Protein AF-0000000079721769 (afdb_homodimer)

Organism: NCBI:txid616991

pLDDT: mean 87.98, std 16.88, range [26.23, 98.5]

Nearest PDB structures (foldseek):
  7cay-assembly1_A  TM=8.103E-01  e=9.343E-13  Xanthomonas campestris pv. campestris
  8rqc-assembly1_D  TM=8.157E-01  e=2.640E-11  Homo sapiens
  8rq8-assembly1_A  TM=8.097E-01  e=1.173E-10  Homo sapiens
  8u15-assembly1_A  TM=7.484E-01  e=5.342E-09  Homo sapiens
  5hxb-assembly2_C  TM=7.434E-01  e=2.520E-08  Homo sapiens

Foldseek 3Di:
DKAFEDEDQAAADAFDKDKDKFDDPQVLQVVVVCVVPVDWHWYFHCDPNDGFKTWIKGWDDFPDADPNRMTITMIGTHFIWTFPDKAQADVPGNTIMTDIGTAAAAAPDDLVLLVLLLVLQVLQCVLVVHDPPPDDSVPDDVSVCVVPQDDDSVLSVVLSPDRYPNVSSVSSSVVSVVSSVVSVVVVVVVVVVVVVVVCVVVDPPVCPPPPD/DKAFEDEDQAAADAFDKDKDKFDDPQVLQVVVVCVVPVDWHWYFHCDPNDGFKTWIKGWDDFPDADPNRMTITMIGTHFIWTFDDKAQADVPGNTIMTDIDTAAAAAPDDLVLLVLLLVLQVLQCVLVVHDPPPDDSVPDDVSVCVVPQDDDSVLSVVLSPDRYPNVSSVSSSVVSVVSSVVSVVVVVVVVVVVVVVVCVVPDVPVCPPPPD

InterPro domains:
  IPR003111 Lon protease, N-terminal domain [PF02190] (3-145)
  IPR003111 Lon protease, N-terminal domain [SM00464] (2-178)
  IPR015947 PUA-like superfamily [SSF88697] (3-176)
  IPR046336 Lon protease, N-terminal domain superfamily [G3DSA:2.30.130.40] (2-105)

Solvent-accessible surface area (backbone atoms only — not comparable to full-atom values): 23314 Å² total; per-residue (Å²): 95,81,33,44,41,52,74,36,83,50,79,68,48,57,74,33,78,42,76,47,77,41,72,51,69,36,54,43,50,51,51,53,48,29,67,74,50,85,44,61,34,28,31,28,24,47,52,96,87,39,72,48,42,29,22,30,31,36,78,72,44,77,74,44,74,46,96,87,64,29,34,35,35,36,29,34,27,63,43,42,32,36,55,76,42,79,38,78,57,30,89,97,49,71,31,24,26,26,33,45,45,74,57,70,75,43,86,70,55,52,70,67,59,52,49,51,41,50,52,45,50,53,51,42,33,56,77,67,72,45,86,74,80,84,82,42,81,90,70,59,49,66,76,80,38,53,74,52,69,35,58,47,70,68,55,48,49,55,48,66,72,49,42,36,43,41,60,43,49,52,52,48,39,53,51,40,54,52,53,44,51,51,51,52,28,40,53,52,12,49,52,48,46,52,51,43,59,53,31,74,70,41,58,91,68,76,59,77,77,64,78,123,93,80,31,42,42,53,74,36,83,50,79,66,48,59,72,35,78,43,76,47,74,41,74,52,68,36,53,44,51,49,51,51,47,28,66,74,50,83,45,60,33,30,31,29,25,48,53,96,89,39,73,46,42,28,22,30,31,37,78,71,44,76,73,44,74,47,96,87,63,29,33,34,35,37,28,34,26,63,42,41,32,36,56,76,42,78,37,79,56,30,90,97,50,69,30,23,26,26,34,45,45,74,57,69,74,43,87,69,56,51,71,66,59,52,50,50,41,50,51,45,50,54,51,42,33,56,75,68,72,45,86,72,82,82,80,41,81,89,70,59,49,68,76,79,40,54,75,51,68,34,58,48,71,68,54,48,48,56,48,66,72,50,40,37,42,41,59,44,49,51,53,49,39,53,50,44,55,52,52,45,51,51,51,52,29,39,52,52,11,48,52,49,46,50,50,42,60,54,29,74,68,41,57,91,70,77,60,77,76,64,78,124

Secondary structure (DSSP, 8-state):
-EEEE--BS----TT-EEEEEE-SHHHHHHHHHHHHTT--EEEEEEETTEEEEEEEEEEEEEEEE-TTS-EEEEEEEEEEEEEEEEESS-TTSSSEEEEEEEPP-B----HHHHHHHHHHHHHHHHHTT----S--STT--HHHHGGGTT--HHHHHHHHT--BHHHHHHHHHHHHHHHHHHHHHHHHHHHHHHHHHHHHS--TT--TT---/-EEEE--BS----TT-EEEEEE-SHHHHHHHHHHHHTT--EEEEEEETTEEEEEEEEEEEEEEEE-TTS-EEEEEEEEEEEEEEEEESS-TTSSSEEEEEEEPP-B----HHHHHHHHHHHHHHHHHTT---TT--STT--HHHHGGGTT--HHHHHHHHT--BHHHHHHHHHHHHHHHHHHHHHHHHHHHHHHHHHHHTT--TT--TT---

Radius of gyration: 29.07 Å; Cα contacts (8 Å, |Δi|>4): 760; chains: 2; bounding box: 50×91×61 Å

Structure (mmCIF, N/CA/C/O backbone):
data_AF-0000000079721769-model_v1
#
loop_
_entity.id
_entity.type
_entity.pdbx_description
1 polymer 'Uncharacterized protein'
#
loop_
_atom_site.group_PDB
_atom_site.id
_atom_site.type_symbol
_atom_site.label_atom_id
_atom_site.label_alt_id
_atom_site.label_comp_id
_atom_site.label_asym_id
_atom_site.label_entity_id
_atom_site.label_seq_id
_atom_site.pdbx_PDB_ins_code
_atom_site.Cartn_x
_atom_site.Cartn_y
_atom_site.Cartn_z
_atom_site.occupancy
_atom_site.B_iso_or_equiv
_atom_site.auth_seq_id
_atom_site.auth_comp_id
_atom_site.auth_asym_id
_atom_site.auth_atom_id
_atom_site.pdbx_PDB_model_num
ATOM 1 N N . MET A 1 1 ? -8.734 39.969 3.656 1 80 1 MET A N 1
ATOM 2 C CA . MET A 1 1 ? -8.406 40.188 5.066 1 80 1 MET A CA 1
ATOM 3 C C . MET A 1 1 ? -6.965 39.781 5.355 1 80 1 MET A C 1
ATOM 5 O O . MET A 1 1 ? -6.469 38.781 4.812 1 80 1 MET A O 1
ATOM 9 N N . LEU A 1 2 ? -6.273 40.594 6.078 1 91.56 2 LEU A N 1
ATOM 10 C CA . LEU A 1 2 ? -4.887 40.312 6.426 1 91.56 2 LEU A CA 1
ATOM 11 C C . LEU A 1 2 ? -4.812 39.406 7.637 1 91.56 2 LEU A C 1
ATOM 13 O O . LEU A 1 2 ? -5.395 39.688 8.688 1 91.56 2 LEU A O 1
ATOM 17 N N . LEU A 1 3 ? -4.18 38.281 7.492 1 96.12 3 LEU A N 1
ATOM 18 C CA . LEU A 1 3 ? -4.117 37.25 8.516 1 96.12 3 LEU A CA 1
ATOM 19 C C . LEU A 1 3 ? -2.674 36.96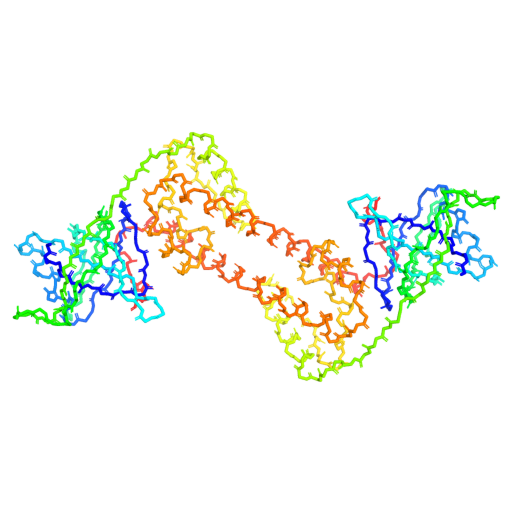9 8.938 1 96.12 3 LEU A C 1
ATOM 21 O O . LEU A 1 3 ? -1.81 36.75 8.086 1 96.12 3 LEU A O 1
ATOM 25 N N . PRO A 1 4 ? -2.369 37.094 10.227 1 97.56 4 PRO A N 1
ATOM 26 C CA . PRO A 1 4 ? -1.051 36.625 10.656 1 97.56 4 PRO A CA 1
ATOM 27 C C . PRO A 1 4 ? -0.78 35.188 10.242 1 97.56 4 PRO A C 1
ATOM 29 O O . PRO A 1 4 ? -1.699 34.344 10.227 1 97.56 4 PRO A O 1
ATOM 32 N N . MET A 1 5 ? 0.509 34.938 9.914 1 96.88 5 MET A N 1
ATOM 33 C CA . MET A 1 5 ? 0.818 33.625 9.352 1 96.88 5 MET A CA 1
ATOM 34 C C . MET A 1 5 ? 1.842 32.875 10.211 1 96.88 5 MET A C 1
ATOM 36 O O . MET A 1 5 ? 2.809 33.469 10.68 1 96.88 5 MET A O 1
ATOM 40 N N . PHE A 1 6 ? 1.581 31.594 10.398 1 96.94 6 PHE A N 1
ATOM 41 C CA . PHE A 1 6 ? 2.439 30.641 11.086 1 96.94 6 PHE A CA 1
ATOM 42 C C . PHE A 1 6 ? 2.637 29.375 10.25 1 96.94 6 PHE A C 1
ATOM 44 O O . PHE A 1 6 ? 2.068 28.328 10.562 1 96.94 6 PHE A O 1
ATOM 51 N N . PRO A 1 7 ? 3.494 29.484 9.195 1 95.19 7 PRO A N 1
ATOM 52 C CA . PRO A 1 7 ? 3.664 28.328 8.305 1 95.19 7 PRO A CA 1
ATOM 53 C C . PRO A 1 7 ? 4.246 27.109 9.016 1 95.19 7 PRO A C 1
ATOM 55 O O . PRO A 1 7 ? 5.156 27.25 9.836 1 95.19 7 PRO A O 1
ATOM 58 N N . LEU A 1 8 ? 3.666 25.969 8.773 1 94.38 8 LEU A N 1
ATOM 59 C CA . LEU A 1 8 ? 4.125 24.688 9.305 1 94.38 8 LEU A CA 1
ATOM 60 C C . LEU A 1 8 ? 4.086 23.609 8.227 1 94.38 8 LEU A C 1
ATOM 62 O O . LEU A 1 8 ? 3.264 23.672 7.309 1 94.38 8 LEU A O 1
ATOM 66 N N . PRO A 1 9 ? 4.98 22.625 8.336 1 93.25 9 PRO A N 1
ATOM 67 C CA . PRO A 1 9 ? 4.867 21.469 7.441 1 93.25 9 PRO A CA 1
ATOM 68 C C . PRO A 1 9 ? 3.773 20.5 7.871 1 93.25 9 PRO A C 1
ATOM 70 O O . PRO A 1 9 ? 4.039 19.312 8.047 1 93.25 9 PRO A O 1
ATOM 73 N N . SER A 1 10 ? 2.57 20.969 8.047 1 93.62 10 SER A N 1
ATOM 74 C CA . SER A 1 10 ? 1.389 20.234 8.492 1 93.62 10 SER A CA 1
ATOM 75 C C . SER A 1 10 ? 0.128 20.75 7.809 1 93.62 10 SER A C 1
ATOM 77 O O . SER A 1 10 ? 0.093 21.891 7.332 1 93.62 10 SER A O 1
ATOM 79 N N . VAL A 1 11 ? -0.77 19.859 7.727 1 95.38 11 VAL A N 1
ATOM 80 C CA . VAL A 1 11 ? -2.08 20.234 7.203 1 95.38 11 VAL A CA 1
ATOM 81 C C . VAL A 1 11 ? -3.137 20.062 8.297 1 95.38 11 VAL A C 1
ATOM 83 O O . VAL A 1 11 ? -3.209 19.016 8.945 1 95.38 11 VAL A O 1
ATOM 86 N N . PHE A 1 12 ? -3.84 21.109 8.531 1 95.06 12 PHE A N 1
ATOM 87 C CA . PHE A 1 12 ? -4.938 21.062 9.492 1 95.06 12 PHE A CA 1
ATOM 88 C C . PHE A 1 12 ? -6.277 21.266 8.797 1 95.06 12 PHE A C 1
ATOM 90 O O . PHE A 1 12 ? -6.34 21.844 7.715 1 95.06 12 PHE A O 1
ATOM 97 N N . PHE A 1 13 ? -7.266 20.766 9.461 1 93.94 13 PHE A N 1
ATOM 98 C CA . PHE A 1 13 ? -8.594 20.844 8.859 1 93.94 13 PHE A CA 1
ATOM 99 C C . PHE A 1 13 ? -9.562 21.594 9.766 1 93.94 13 PHE A C 1
ATOM 101 O O . PHE A 1 13 ? -9.383 21.609 10.992 1 93.94 13 PHE A O 1
ATOM 108 N N . PRO A 1 14 ? -10.586 22.219 9.133 1 93.69 14 PRO A N 1
ATOM 109 C CA . PRO A 1 14 ? -11.617 22.875 9.945 1 93.69 14 PRO A CA 1
ATOM 110 C C . PRO A 1 14 ? -12.258 21.922 10.953 1 93.69 14 PRO A C 1
ATOM 112 O O . PRO A 1 14 ? -12.586 20.781 10.609 1 93.69 14 PRO A O 1
ATOM 115 N N . GLY A 1 15 ? -12.367 22.375 12.156 1 90.25 15 GLY A N 1
ATOM 116 C CA . GLY A 1 15 ? -12.984 21.578 13.211 1 90.25 15 GLY A CA 1
ATOM 117 C C . GLY A 1 15 ? -11.984 20.766 14.016 1 90.25 15 GLY A C 1
ATOM 118 O O . GLY A 1 15 ? -12.297 20.297 15.109 1 90.25 15 GLY A O 1
ATOM 119 N N . GLU A 1 16 ? -10.852 20.719 13.547 1 89.75 16 GLU A N 1
ATOM 120 C CA . GLU A 1 16 ? -9.828 19.938 14.219 1 89.75 16 GLU A CA 1
ATOM 121 C C . GLU A 1 16 ? -9.258 20.672 15.43 1 89.75 16 GLU A C 1
ATOM 123 O O . GLU A 1 16 ? -9.008 21.875 15.359 1 89.75 16 GLU A O 1
ATOM 128 N N . ILE A 1 17 ? -9.062 19.922 16.5 1 90.25 17 ILE A N 1
ATOM 129 C CA . ILE A 1 17 ? -8.344 20.453 17.656 1 90.25 17 ILE A CA 1
ATOM 130 C C . ILE A 1 17 ? -6.844 20.219 17.484 1 90.25 17 ILE A C 1
ATOM 132 O O . ILE A 1 17 ? -6.414 19.078 17.234 1 90.25 17 ILE A O 1
ATOM 136 N N . VAL A 1 18 ? -6.105 21.281 17.609 1 91.75 18 VAL A N 1
ATOM 137 C CA . VAL A 1 18 ? -4.68 21.234 17.297 1 91.75 18 VAL A CA 1
ATOM 138 C C . VAL A 1 18 ? -3.867 21.688 18.516 1 91.75 18 VAL A C 1
ATOM 140 O O . VAL A 1 18 ? -4.109 22.75 19.062 1 91.75 18 VAL A O 1
ATOM 143 N N . ALA A 1 19 ? -2.975 20.875 18.891 1 91.56 19 ALA A N 1
ATOM 144 C CA . ALA A 1 19 ? -2.021 21.234 19.938 1 91.56 19 ALA A CA 1
ATOM 145 C C . ALA A 1 19 ? -0.662 21.594 19.344 1 91.56 19 ALA A C 1
ATOM 147 O O . ALA A 1 19 ? -0.154 20.891 18.469 1 91.56 19 ALA A O 1
ATOM 148 N N . LEU A 1 20 ? -0.151 22.656 19.812 1 94.62 20 LEU A N 1
ATOM 149 C CA . LEU A 1 20 ? 1.135 23.109 19.297 1 94.62 20 LEU A CA 1
ATOM 150 C C . LEU A 1 20 ? 2.07 23.516 20.422 1 94.62 2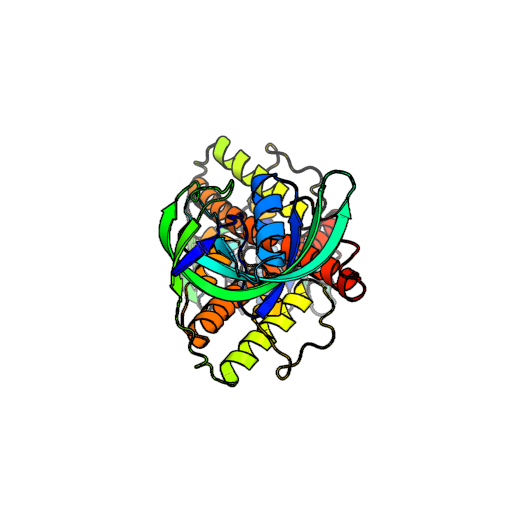0 LEU A C 1
ATOM 152 O O . LEU A 1 20 ? 1.619 23.984 21.469 1 94.62 20 LEU A O 1
ATOM 156 N N . HIS A 1 21 ? 3.326 23.312 20.188 1 94.56 21 HIS A N 1
ATOM 157 C CA . HIS A 1 21 ? 4.387 23.844 21.031 1 94.56 21 HIS A CA 1
ATOM 158 C C . HIS A 1 21 ? 5.086 25.031 20.375 1 94.56 21 HIS A C 1
ATOM 160 O O . HIS A 1 21 ? 5.664 24.891 19.297 1 94.56 21 HIS A O 1
ATOM 166 N N . ILE A 1 22 ? 5.035 26.094 21.078 1 96.75 22 ILE A N 1
ATOM 167 C CA . ILE A 1 22 ? 5.551 27.328 20.531 1 96.75 22 ILE A CA 1
ATOM 168 C C . ILE A 1 22 ? 6.914 27.641 21.156 1 96.75 22 ILE A C 1
ATOM 170 O O . ILE A 1 22 ? 7.023 27.797 22.359 1 96.75 22 ILE A O 1
ATOM 174 N N . PHE A 1 23 ? 7.902 27.828 20.25 1 95.81 23 PHE A N 1
ATOM 175 C CA . PHE A 1 23 ? 9.211 28.078 20.844 1 95.81 23 PHE A CA 1
ATOM 176 C C . PHE A 1 23 ? 9.93 29.203 20.125 1 95.81 23 PHE A C 1
ATOM 178 O O . PHE A 1 23 ? 10.812 29.859 20.703 1 95.81 23 PHE A O 1
ATOM 185 N N . GLU A 1 24 ? 9.617 29.484 18.938 1 96.31 24 GLU A N 1
ATOM 186 C CA . GLU A 1 24 ? 10.273 30.547 18.203 1 96.31 24 GLU A CA 1
ATOM 187 C C . GLU A 1 24 ? 9.773 31.922 18.672 1 96.31 24 GLU A C 1
ATOM 189 O O . GLU A 1 24 ? 8.578 32.094 18.906 1 96.31 24 GLU A O 1
ATOM 194 N N . GLU A 1 25 ? 10.586 32.906 18.641 1 96.44 25 GLU A N 1
ATOM 195 C CA . GLU A 1 25 ? 10.25 34.25 19.125 1 96.44 25 GLU A CA 1
ATOM 196 C C . GLU A 1 25 ? 9.109 34.844 18.312 1 96.44 25 GLU A C 1
ATOM 198 O O . GLU A 1 25 ? 8.211 35.5 18.875 1 96.44 25 GLU A O 1
ATOM 203 N N . ARG A 1 26 ? 9.172 34.719 17.031 1 97.06 26 ARG A N 1
ATOM 204 C CA . ARG A 1 26 ? 8.148 35.312 16.188 1 97.06 26 ARG A CA 1
ATOM 205 C C . ARG A 1 26 ? 6.77 34.719 16.5 1 97.06 26 ARG A C 1
ATOM 207 O O . ARG A 1 26 ? 5.766 35.438 16.469 1 97.06 26 ARG A O 1
ATOM 214 N N . TYR A 1 27 ? 6.727 33.531 16.875 1 97.5 27 TYR A N 1
ATOM 215 C CA . TYR A 1 27 ? 5.426 32.906 17.109 1 97.5 27 TYR A CA 1
ATOM 216 C C . TYR A 1 27 ? 5.004 33.094 18.562 1 97.5 27 TYR A C 1
ATOM 218 O O . TYR A 1 27 ? 3.811 33.094 18.875 1 97.5 27 TYR A O 1
ATOM 226 N N . LYS A 1 28 ? 5.961 33.219 19.438 1 97.19 28 LYS A N 1
ATOM 227 C CA . LYS A 1 28 ? 5.602 33.656 20.781 1 97.19 28 LYS A CA 1
ATOM 228 C C . LYS A 1 28 ? 4.855 35 20.734 1 97.19 28 LYS A C 1
ATOM 230 O O . LYS A 1 28 ? 3.824 35.156 21.391 1 97.19 28 LYS A O 1
ATOM 235 N N . GLN A 1 29 ? 5.414 35.875 19.969 1 97.31 29 GLN A N 1
ATOM 236 C CA . GLN A 1 29 ? 4.754 37.156 19.812 1 97.31 29 GLN A CA 1
ATOM 237 C C . GLN A 1 29 ? 3.359 37 19.219 1 97.31 29 GLN A C 1
ATOM 239 O O . GLN A 1 29 ? 2.404 37.625 19.672 1 97.31 29 GLN A O 1
ATOM 244 N N . LEU A 1 30 ? 3.252 36.188 18.234 1 97.62 30 LEU A N 1
ATOM 245 C CA . LEU A 1 30 ? 1.97 35.969 17.578 1 97.62 30 LEU A CA 1
ATOM 246 C C . LEU A 1 30 ? 0.92 35.469 18.578 1 97.62 30 LEU A C 1
ATOM 248 O O . LEU A 1 30 ? -0.199 36 18.594 1 97.62 30 LEU A O 1
ATOM 252 N N . ILE A 1 31 ? 1.335 34.562 19.406 1 97.44 31 ILE A N 1
ATOM 253 C CA . ILE A 1 31 ? 0.388 33.969 20.359 1 97.44 31 ILE A CA 1
ATOM 254 C C . ILE A 1 31 ? 0.017 35 21.422 1 97.44 31 ILE A C 1
ATOM 256 O O . ILE A 1 31 ? -1.146 35.094 21.812 1 97.44 31 ILE A O 1
ATOM 260 N N . ARG A 1 32 ? 0.935 35.75 21.875 1 95.75 32 ARG A N 1
ATOM 261 C CA . ARG A 1 32 ? 0.639 36.812 22.828 1 95.75 32 ARG A CA 1
ATOM 262 C C . ARG A 1 32 ? -0.345 37.812 22.234 1 95.75 32 ARG A C 1
ATOM 264 O O . ARG A 1 32 ? -1.297 38.219 22.906 1 95.75 32 ARG A O 1
ATOM 271 N N . ASP A 1 33 ? -0.069 38.188 21 1 96.31 33 ASP A N 1
ATOM 272 C CA . ASP A 1 33 ? -0.957 39.125 20.328 1 96.31 33 ASP A CA 1
ATOM 273 C C . ASP A 1 33 ? -2.369 38.562 20.203 1 96.31 33 ASP A C 1
ATOM 275 O O . ASP A 1 33 ? -3.352 39.281 20.406 1 96.31 33 ASP A O 1
ATOM 279 N N . ALA A 1 34 ? -2.441 37.281 19.859 1 96.5 34 ALA A N 1
ATOM 280 C CA . ALA A 1 34 ? -3.734 36.625 19.672 1 96.5 34 ALA A CA 1
ATOM 281 C C . ALA A 1 34 ? -4.504 36.562 20.984 1 96.5 34 ALA A C 1
ATOM 283 O O . ALA A 1 34 ? -5.738 36.562 21 1 96.5 34 ALA A O 1
ATOM 284 N N . ARG A 1 35 ? -3.77 36.438 22.031 1 93.81 35 ARG A N 1
ATOM 285 C CA . ARG A 1 35 ? -4.387 36.375 23.359 1 93.81 35 ARG A CA 1
ATOM 286 C C . ARG A 1 35 ? -4.898 37.75 23.766 1 93.81 35 ARG A C 1
ATOM 288 O O . ARG A 1 35 ? -5.98 37.875 24.344 1 93.81 35 ARG A O 1
ATOM 295 N N . GLU A 1 36 ? -4.156 38.812 23.5 1 93.12 36 GLU A N 1
ATOM 296 C CA . GLU A 1 36 ? -4.469 40.156 23.922 1 93.12 36 GLU A CA 1
ATOM 297 C C . GLU A 1 36 ? -5.617 40.75 23.109 1 93.12 36 GLU A C 1
ATOM 299 O O . GLU A 1 36 ? -6.516 41.375 23.656 1 93.12 36 GLU A O 1
ATOM 304 N N . ALA A 1 37 ? -5.512 40.625 21.844 1 88.81 37 ALA A N 1
ATOM 305 C CA . ALA A 1 37 ? -6.57 41.031 20.938 1 88.81 37 ALA A CA 1
ATOM 306 C C . ALA A 1 37 ? -7.109 39.844 20.141 1 88.81 37 ALA A C 1
ATOM 308 O O . ALA A 1 37 ? -6.512 39.469 19.141 1 88.81 37 ALA A O 1
ATOM 309 N N . PRO A 1 38 ? -8.156 39.344 20.594 1 84.62 38 PRO A N 1
ATOM 310 C CA . PRO A 1 38 ? -8.617 38.094 19.984 1 84.62 38 PRO A CA 1
ATOM 311 C C . PRO A 1 38 ? -8.594 38.125 18.453 1 84.62 38 PRO A C 1
ATOM 313 O O . PRO A 1 38 ? -9.352 38.875 17.844 1 84.62 38 PRO A O 1
ATOM 316 N N . MET A 1 39 ? -7.559 37.562 17.953 1 91.56 39 MET A N 1
ATOM 317 C CA . MET A 1 39 ? -7.402 37.406 16.5 1 91.56 39 MET A CA 1
ATOM 318 C C . MET A 1 39 ? -6.996 35.969 16.156 1 91.56 39 MET A C 1
ATOM 320 O O . MET A 1 39 ? -6.316 35.312 16.938 1 91.56 39 MET A O 1
ATOM 324 N N . ASN A 1 40 ? -7.512 35.594 15 1 97.5 40 ASN A N 1
ATOM 325 C CA . ASN A 1 40 ? -7.094 34.281 14.461 1 97.5 40 ASN A CA 1
ATOM 326 C C . ASN A 1 40 ? -5.789 34.406 13.68 1 97.5 40 ASN A C 1
ATOM 328 O O . ASN A 1 40 ? -5.305 35.5 13.43 1 97.5 40 ASN A O 1
ATOM 332 N N . PHE A 1 41 ? -5.215 33.281 13.469 1 98.12 41 PHE A N 1
ATOM 333 C CA . PHE A 1 41 ? -4.027 33.25 12.617 1 98.12 41 PHE A CA 1
ATOM 334 C C . PHE A 1 41 ? -4.09 32.062 11.664 1 98.12 41 PHE A C 1
ATOM 336 O O . PHE A 1 41 ? -4.895 31.141 11.844 1 98.12 41 PHE A O 1
ATOM 343 N N . GLY A 1 42 ? -3.33 32.219 10.586 1 97.88 42 GLY A N 1
ATOM 344 C CA . GLY A 1 42 ? -3.309 31.172 9.586 1 97.88 42 GLY A CA 1
ATOM 345 C C . GLY A 1 42 ? -2.094 30.266 9.695 1 97.88 42 GLY A C 1
ATOM 346 O O . GLY A 1 42 ? -0.993 30.734 9.992 1 97.88 42 GLY A O 1
ATOM 347 N N . VAL A 1 43 ? -2.33 29.016 9.43 1 97.31 43 VAL A N 1
ATOM 348 C CA . VAL A 1 43 ? -1.233 28.078 9.266 1 97.31 43 VAL A CA 1
ATOM 349 C C . VAL A 1 43 ? -1.239 27.516 7.848 1 97.31 43 VAL A C 1
ATOM 351 O O . VAL A 1 43 ? -1.888 26.5 7.578 1 97.31 43 VAL A O 1
ATOM 354 N N . PRO A 1 44 ? -0.522 28.219 6.969 1 96.56 44 PRO A N 1
ATOM 355 C CA . PRO A 1 44 ? -0.363 27.625 5.641 1 96.56 44 PRO A CA 1
ATOM 356 C C . PRO A 1 44 ? 0.5 26.375 5.656 1 96.56 44 PRO A C 1
ATOM 358 O O . PRO A 1 44 ? 1.48 26.297 6.402 1 96.56 44 PRO A O 1
ATOM 361 N N . ALA A 1 45 ? 0.047 25.406 4.879 1 94 45 ALA A N 1
ATOM 362 C CA . ALA A 1 45 ? 0.859 24.188 4.727 1 94 45 ALA A CA 1
ATOM 363 C C . ALA A 1 45 ? 2.105 24.469 3.893 1 94 45 ALA A C 1
ATOM 365 O O . ALA A 1 45 ? 2.014 25.031 2.793 1 94 45 ALA A O 1
ATOM 366 N N . TYR A 1 46 ? 3.201 24.172 4.535 1 90.44 46 TYR A N 1
ATOM 367 C CA . TYR A 1 46 ? 4.449 24.25 3.785 1 90.44 46 TYR A CA 1
ATOM 368 C C . TYR A 1 46 ? 4.801 22.906 3.156 1 90.44 46 TYR A C 1
ATOM 370 O O . TYR A 1 46 ? 5.32 22.016 3.832 1 90.44 46 TYR A O 1
ATOM 378 N N . ILE A 1 47 ? 4.5 22.766 1.87 1 87.19 47 ILE A N 1
ATOM 379 C CA . ILE A 1 47 ? 4.738 21.516 1.158 1 87.19 47 ILE A CA 1
ATOM 380 C C . ILE A 1 47 ? 5.504 21.797 -0.132 1 87.19 47 ILE A C 1
ATOM 382 O O . ILE A 1 47 ? 5.07 22.594 -0.958 1 87.19 47 ILE A O 1
ATOM 386 N N . ASP A 1 48 ? 6.605 21.078 -0.264 1 82.62 48 ASP A N 1
ATOM 387 C CA . ASP A 1 48 ? 7.461 21.203 -1.439 1 82.62 48 ASP A CA 1
ATOM 388 C C . ASP A 1 48 ? 7.754 22.656 -1.751 1 82.62 48 ASP A C 1
ATOM 390 O O . ASP A 1 48 ? 7.66 23.094 -2.904 1 82.62 48 ASP A O 1
ATOM 394 N N . GLY A 1 49 ? 7.914 23.469 -0.808 1 80.75 49 GLY A N 1
ATOM 395 C CA . GLY A 1 49 ? 8.312 24.859 -0.972 1 80.75 49 GLY A CA 1
ATOM 396 C C . GLY A 1 49 ? 7.156 25.781 -1.283 1 80.75 49 GLY A C 1
ATOM 397 O O . GLY A 1 49 ? 7.352 26.984 -1.524 1 80.75 49 GLY A O 1
ATOM 398 N N . GLU A 1 50 ? 6.027 25.25 -1.329 1 82.62 50 GLU A N 1
ATOM 399 C CA . GLU A 1 50 ? 4.848 26.047 -1.645 1 82.62 50 GLU A CA 1
ATOM 400 C C . GLU A 1 50 ? 4.043 26.359 -0.388 1 82.62 50 GLU A C 1
ATOM 402 O O . GLU A 1 50 ? 3.895 25.516 0.492 1 82.62 50 GLU A O 1
ATOM 407 N N . ILE A 1 51 ? 3.682 27.672 -0.314 1 88.69 51 ILE A N 1
ATOM 408 C CA . ILE A 1 51 ? 2.795 28.172 0.736 1 88.69 51 ILE A CA 1
ATOM 409 C C . ILE A 1 51 ? 1.577 28.844 0.111 1 88.69 51 ILE A C 1
ATOM 411 O O . ILE A 1 51 ? 1.623 30.031 -0.23 1 88.69 51 ILE A O 1
ATOM 415 N N . ALA A 1 52 ? 0.545 28.062 -0.148 1 93.81 52 ALA A N 1
ATOM 416 C CA . ALA A 1 52 ? -0.576 28.641 -0.879 1 93.81 52 ALA A CA 1
ATOM 417 C C . ALA A 1 52 ? -1.889 28.438 -0.131 1 93.81 52 ALA A C 1
ATOM 419 O O . ALA A 1 52 ? -2.756 29.312 -0.126 1 93.81 52 ALA A O 1
ATOM 420 N N . TYR A 1 53 ? -2.043 27.281 0.475 1 97.31 53 TYR A N 1
ATOM 421 C CA . TYR A 1 53 ? -3.277 26.984 1.19 1 97.31 53 TYR A CA 1
ATOM 422 C C . TYR A 1 53 ? -2.992 26.625 2.645 1 97.31 53 TYR A C 1
ATOM 424 O O . TYR A 1 53 ? -1.909 26.141 2.971 1 97.31 53 TYR A O 1
ATOM 432 N N . GLY A 1 54 ? -3.949 26.922 3.455 1 97.44 54 GLY A N 1
ATOM 433 C CA . GLY A 1 54 ? -3.832 26.594 4.867 1 97.44 54 GLY A CA 1
ATOM 434 C C . GLY A 1 54 ? -5.148 26.672 5.613 1 97.44 54 GLY A C 1
ATOM 435 O O . GLY A 1 54 ? -6.219 26.688 4.996 1 97.44 54 GLY A O 1
ATOM 436 N N . THR A 1 55 ? -5.035 26.578 6.891 1 97.75 55 THR A N 1
ATOM 437 C CA . THR A 1 55 ? -6.211 26.641 7.75 1 97.75 55 THR A CA 1
ATOM 438 C C . THR A 1 55 ? -6.074 27.734 8.789 1 97.75 55 THR A C 1
ATOM 440 O O . THR A 1 55 ? -5.004 27.922 9.383 1 97.75 55 THR A O 1
ATOM 443 N N . GLU A 1 56 ? -7.141 28.484 8.898 1 98.12 56 GLU A N 1
ATOM 444 C CA . GLU A 1 56 ? -7.234 29.469 9.969 1 98.12 56 GLU A CA 1
ATOM 445 C C . GLU A 1 56 ? -7.422 28.781 11.328 1 98.12 56 GLU A C 1
ATOM 447 O O . GLU A 1 56 ? -8.305 27.938 11.484 1 98.12 56 GLU A O 1
ATOM 452 N N . LEU A 1 57 ? -6.57 29.219 12.273 1 97.81 57 LEU A N 1
ATOM 453 C CA . LEU A 1 57 ? -6.676 28.656 13.617 1 97.81 57 LEU A CA 1
ATOM 454 C C . LEU A 1 57 ? -7.125 29.703 14.617 1 97.81 57 LEU A C 1
ATOM 456 O O . LEU A 1 57 ? -6.711 30.859 14.531 1 97.81 57 LEU A O 1
ATOM 460 N N . GLU A 1 58 ? -7.965 29.281 15.461 1 97.69 58 GLU A N 1
ATOM 461 C CA . GLU A 1 58 ? -8.375 30.078 16.609 1 97.69 58 GLU A CA 1
ATOM 462 C C . GLU A 1 58 ? -7.711 29.562 17.891 1 97.69 58 GLU A C 1
ATOM 464 O O . GLU A 1 58 ? -7.812 28.391 18.219 1 97.69 58 GLU A O 1
ATOM 469 N N . LEU A 1 59 ? -7.043 30.5 18.562 1 97.38 59 LEU A N 1
ATOM 470 C CA . LEU A 1 59 ? -6.441 30.141 19.844 1 97.38 59 LEU A CA 1
ATOM 471 C C . LEU A 1 59 ? -7.516 29.891 20.906 1 97.38 59 LEU A C 1
ATOM 473 O O . LEU A 1 59 ? -8.32 30.781 21.188 1 97.38 59 LEU A O 1
ATOM 477 N N . LYS A 1 60 ? -7.488 28.719 21.469 1 95.56 60 LYS A N 1
ATOM 478 C CA . LYS A 1 60 ? -8.484 28.391 22.484 1 95.56 60 LYS A CA 1
ATOM 479 C C . LYS A 1 60 ? -7.91 28.562 23.891 1 95.56 60 LYS A C 1
ATOM 481 O O . LYS A 1 60 ? -8.586 29.094 24.766 1 95.56 60 LYS A O 1
ATOM 486 N N . GLU A 1 61 ? -6.695 28.062 23.984 1 94.38 61 GLU A N 1
ATOM 487 C CA . GLU A 1 61 ? -6.133 28.078 25.328 1 94.38 61 GLU A CA 1
ATOM 488 C C . GLU A 1 61 ? -4.613 27.953 25.297 1 94.38 61 GLU A C 1
ATOM 490 O O . GLU A 1 61 ? -4.059 27.266 24.438 1 94.38 61 GLU A O 1
ATOM 495 N N . ILE A 1 62 ? -3.984 28.672 26.234 1 95.12 62 ILE A N 1
ATOM 496 C CA . ILE A 1 62 ? -2.586 28.422 26.547 1 95.12 62 ILE A CA 1
ATOM 497 C C . ILE A 1 62 ? -2.492 27.5 27.75 1 95.12 62 ILE A C 1
ATOM 499 O O . ILE A 1 62 ? -2.791 27.891 28.875 1 95.12 62 ILE A O 1
ATOM 503 N N . ILE A 1 63 ? -2.029 26.359 27.531 1 94.5 63 ILE A N 1
ATOM 504 C CA . ILE A 1 63 ? -2.057 25.312 28.562 1 94.5 63 ILE A CA 1
ATOM 505 C C . ILE A 1 63 ? -0.916 25.531 29.547 1 94.5 63 ILE A C 1
ATOM 507 O O . ILE A 1 63 ? -1.08 25.312 30.75 1 94.5 63 ILE A O 1
ATOM 511 N N . LYS A 1 64 ? 0.209 25.828 29 1 94.5 64 LYS A N 1
ATOM 512 C CA . LYS A 1 64 ? 1.409 25.953 29.812 1 94.5 64 LYS A CA 1
ATOM 513 C C . LYS A 1 64 ? 2.363 27 29.234 1 94.5 64 LYS A C 1
ATOM 515 O O . LYS A 1 64 ? 2.568 27.047 28.016 1 94.5 64 LYS A O 1
ATOM 520 N N . THR A 1 65 ? 2.906 27.828 30.141 1 95.19 65 THR A N 1
ATOM 521 C CA . THR A 1 65 ? 3.994 28.734 29.797 1 95.19 65 THR A CA 1
ATOM 522 C C . THR A 1 65 ? 5.254 28.391 30.578 1 95.19 65 THR A C 1
ATOM 524 O O . THR A 1 65 ? 5.219 28.328 31.812 1 95.19 65 THR A O 1
ATOM 527 N N . TYR A 1 66 ? 6.262 28.203 29.859 1 95.94 66 TYR A N 1
ATOM 528 C CA . TYR A 1 66 ? 7.52 27.828 30.484 1 95.94 66 TYR A CA 1
ATOM 529 C C . TYR A 1 66 ? 8.328 29.078 30.875 1 95.94 66 TYR A C 1
ATOM 531 O O . TYR A 1 66 ? 8.07 30.172 30.359 1 95.94 66 TYR A O 1
ATOM 539 N N . ASP A 1 67 ? 9.344 28.859 31.688 1 95.94 67 ASP A N 1
ATOM 540 C CA . ASP A 1 67 ? 10.203 29.953 32.125 1 95.94 67 ASP A CA 1
ATOM 541 C C . ASP A 1 67 ? 10.938 30.578 30.938 1 95.94 67 ASP A C 1
ATOM 543 O O . ASP A 1 67 ? 11.219 31.781 30.938 1 95.94 67 ASP A O 1
ATOM 547 N N . THR A 1 68 ? 11.148 29.812 29.969 1 94.88 68 THR A N 1
ATOM 548 C CA . THR A 1 68 ? 11.867 30.25 28.781 1 94.88 68 THR A CA 1
ATOM 549 C C . THR A 1 68 ? 10.969 31.109 27.891 1 94.88 68 THR A C 1
ATOM 551 O O . THR A 1 68 ? 11.445 31.719 26.938 1 94.88 68 THR A O 1
ATOM 554 N N . GLY A 1 69 ? 9.672 31.141 28.203 1 95.31 69 GLY A N 1
ATOM 555 C CA . GLY A 1 69 ? 8.711 31.828 27.359 1 95.31 69 GLY A CA 1
ATOM 556 C C . GLY A 1 69 ? 8 30.906 26.375 1 95.31 69 GLY A C 1
ATOM 557 O O . GLY A 1 69 ? 7.047 31.328 25.719 1 95.31 69 GLY A O 1
ATOM 558 N N . GLU A 1 70 ? 8.445 29.719 26.266 1 96.5 70 GLU A N 1
ATOM 559 C CA . GLU A 1 70 ? 7.781 28.719 25.422 1 96.5 70 GLU A CA 1
ATOM 560 C C . GLU A 1 70 ? 6.375 28.422 25.922 1 96.5 70 GLU A C 1
ATOM 562 O O . GLU A 1 70 ? 6.09 28.578 27.125 1 96.5 70 GLU A O 1
ATOM 567 N N . MET A 1 71 ? 5.504 28.031 24.984 1 96.88 71 MET A N 1
ATOM 568 C CA . MET A 1 71 ? 4.109 27.812 25.359 1 96.88 71 MET A CA 1
ATOM 569 C C . MET A 1 71 ? 3.574 26.531 24.719 1 96.88 71 MET A C 1
ATOM 571 O O . MET A 1 71 ? 3.93 26.203 23.594 1 96.88 71 MET A O 1
ATOM 575 N N . ASP A 1 72 ? 2.762 25.844 25.438 1 95.19 72 ASP A N 1
ATOM 576 C CA . ASP A 1 72 ? 1.868 24.844 24.875 1 95.19 72 ASP A CA 1
ATOM 577 C C . ASP A 1 72 ? 0.46 25.391 24.688 1 95.19 72 ASP A C 1
ATOM 579 O O . ASP A 1 72 ? -0.15 25.891 25.641 1 95.19 72 ASP A O 1
ATOM 583 N N . ILE A 1 73 ? -0.016 25.266 23.422 1 95.94 73 ILE A N 1
ATOM 584 C CA . ILE A 1 73 ? -1.298 25.906 23.156 1 95.94 73 ILE A CA 1
ATOM 585 C C . ILE A 1 73 ? -2.244 24.906 22.484 1 95.94 73 ILE A C 1
ATOM 587 O O . ILE A 1 73 ? -1.803 23.906 21.938 1 95.94 73 ILE A O 1
ATOM 591 N N . VAL A 1 74 ? -3.502 25.156 22.578 1 95.44 74 VAL A N 1
ATOM 592 C CA . VAL A 1 74 ? -4.555 24.422 21.891 1 95.44 74 VAL A CA 1
ATOM 593 C C . VAL A 1 74 ? -5.336 25.375 20.984 1 95.44 74 VAL A C 1
ATOM 595 O O . VAL A 1 74 ? -5.719 26.469 21.406 1 95.44 74 VAL A O 1
ATOM 598 N N . CYS A 1 75 ? -5.5 24.953 19.797 1 95.94 75 CYS A N 1
ATOM 599 C CA . CYS A 1 75 ? -6.25 25.719 18.812 1 95.94 75 CYS A CA 1
ATOM 600 C C . CYS A 1 75 ? -7.348 24.875 18.172 1 95.94 75 CYS A C 1
ATOM 602 O O . CYS A 1 75 ? -7.379 23.656 18.344 1 95.94 75 CYS A O 1
ATOM 604 N N . ILE A 1 76 ? -8.242 25.547 17.531 1 95 76 ILE A N 1
ATOM 605 C CA . ILE A 1 76 ? -9.234 24.859 16.719 1 95 76 ILE A CA 1
ATOM 606 C C . ILE A 1 76 ? -9.195 25.406 15.289 1 95 76 ILE A C 1
ATOM 608 O O . ILE A 1 76 ? -9.07 26.625 15.086 1 95 76 ILE A O 1
ATOM 612 N N . GLY A 1 77 ? -9.203 24.516 14.367 1 95.62 77 GLY A N 1
ATOM 613 C CA . GLY A 1 77 ? -9.305 24.938 12.977 1 95.62 77 GLY A CA 1
ATOM 614 C C . GLY A 1 77 ? -10.664 25.5 12.617 1 95.62 77 GLY A C 1
ATOM 615 O O . GLY A 1 77 ? -11.695 24.969 13.047 1 95.62 77 GLY A O 1
ATOM 616 N N . ARG A 1 78 ? -10.656 26.547 11.797 1 95.81 78 ARG A N 1
ATOM 617 C CA . ARG A 1 78 ? -11.93 27.188 11.5 1 95.81 78 ARG A CA 1
ATOM 618 C C . ARG A 1 78 ? -12.234 27.156 10.008 1 95.81 78 ARG A C 1
ATOM 620 O O . ARG A 1 78 ? -13.242 26.594 9.586 1 95.81 78 ARG A O 1
ATOM 627 N N . ARG A 1 79 ? -11.375 27.844 9.172 1 96.31 79 ARG A N 1
ATOM 628 C CA . ARG A 1 79 ? -11.641 27.938 7.742 1 96.31 79 ARG A CA 1
ATOM 629 C C . ARG A 1 79 ? -10.383 27.672 6.93 1 96.31 79 ARG A C 1
ATOM 631 O O . ARG A 1 79 ? -9.273 28.016 7.344 1 96.31 79 ARG A O 1
ATOM 638 N N . THR A 1 80 ? -10.68 27.016 5.82 1 96.88 80 THR A N 1
ATOM 639 C CA . THR A 1 80 ? -9.602 26.859 4.855 1 96.88 80 THR A CA 1
ATOM 640 C C . THR A 1 80 ? -9.43 28.141 4.023 1 96.88 80 THR A C 1
ATOM 642 O O . THR A 1 80 ? -10.414 28.797 3.674 1 96.88 80 THR A O 1
ATOM 645 N N . PHE A 1 81 ? -8.156 28.453 3.734 1 97.81 81 PHE A N 1
ATOM 646 C CA . PHE A 1 81 ? -7.938 29.688 2.967 1 97.81 81 PHE A CA 1
ATOM 647 C C . PHE A 1 81 ? -6.895 29.453 1.878 1 97.81 81 PHE A C 1
ATOM 649 O O . PHE A 1 81 ? -6.133 28.484 1.929 1 97.81 81 PHE A O 1
ATOM 656 N N . LYS A 1 82 ? -6.949 30.312 0.905 1 97.5 82 LYS A N 1
ATOM 657 C CA . LYS A 1 82 ? -5.91 30.484 -0.105 1 97.5 82 LYS A CA 1
ATOM 658 C C . LYS A 1 82 ? -5.211 31.828 0.065 1 97.5 82 LYS A C 1
ATOM 660 O O . LYS A 1 82 ? -5.863 32.844 0.273 1 97.5 82 LYS A O 1
ATOM 665 N N . ILE A 1 83 ? -3.906 31.812 -0.008 1 96.94 83 ILE A N 1
ATOM 666 C CA . ILE A 1 83 ? -3.129 33.031 0.168 1 96.94 83 ILE A CA 1
ATOM 667 C C . ILE A 1 83 ? -3.064 33.781 -1.151 1 96.94 83 ILE A C 1
ATOM 669 O O . ILE A 1 83 ? -2.691 33.219 -2.184 1 96.94 83 ILE A O 1
ATOM 673 N N . ASN A 1 84 ? -3.357 35.062 -1.112 1 96.56 84 ASN A N 1
ATOM 674 C CA . ASN A 1 84 ? -3.258 35.938 -2.277 1 96.56 84 ASN A CA 1
ATOM 675 C C . ASN A 1 84 ? -1.938 36.688 -2.295 1 96.56 84 ASN A C 1
ATOM 677 O O . ASN A 1 84 ? -1.306 36.812 -3.344 1 96.56 84 ASN A O 1
ATOM 681 N N . THR A 1 85 ? -1.643 37.156 -1.158 1 94.81 85 THR A N 1
ATOM 682 C CA . THR A 1 85 ? -0.364 37.844 -0.97 1 94.81 85 THR A CA 1
ATOM 683 C C . THR A 1 85 ? 0.26 37.469 0.368 1 94.81 85 THR A C 1
ATOM 685 O O . THR A 1 85 ? -0.452 37.188 1.341 1 94.81 85 THR A O 1
ATOM 688 N N . PHE A 1 86 ? 1.533 37.406 0.308 1 92.94 86 PHE A N 1
ATOM 689 C CA . PHE A 1 86 ? 2.273 36.969 1.49 1 92.94 86 PHE A CA 1
ATOM 690 C C . PHE A 1 86 ? 3.387 37.969 1.814 1 92.94 86 PHE A C 1
ATOM 692 O O . PHE A 1 86 ? 4.176 38.312 0.94 1 92.94 86 PHE A O 1
ATOM 699 N N . GLN A 1 87 ? 3.402 38.406 3.035 1 92.94 87 GLN A N 1
ATOM 700 C CA . GLN A 1 87 ? 4.457 39.25 3.559 1 92.94 87 GLN A CA 1
ATOM 701 C C . GLN A 1 87 ? 5.297 38.531 4.602 1 92.94 87 GLN A C 1
ATOM 703 O O . GLN A 1 87 ? 4.777 38.094 5.625 1 92.94 87 GLN A O 1
ATOM 708 N N . LYS A 1 88 ? 6.543 38.469 4.41 1 92.31 88 LYS A N 1
ATOM 709 C CA . LYS A 1 88 ? 7.43 37.719 5.277 1 92.31 88 LYS A CA 1
ATOM 710 C C . LYS A 1 88 ? 7.434 38.281 6.699 1 92.31 88 LYS A C 1
ATOM 712 O O . LYS A 1 88 ? 7.59 37.531 7.664 1 92.31 88 LYS A O 1
ATOM 717 N N . VAL A 1 89 ? 7.312 39.562 6.719 1 92.69 89 VAL A N 1
ATOM 718 C CA . VAL A 1 89 ? 7.262 40.219 8.023 1 92.69 89 VAL A CA 1
ATOM 719 C C . VAL A 1 89 ? 6.172 41.281 8.016 1 92.69 89 VAL A C 1
ATOM 721 O O . VAL A 1 89 ? 6.152 42.156 7.141 1 92.69 89 VAL A O 1
ATOM 724 N N . MET A 1 90 ? 5.258 41.094 8.93 1 92.56 90 MET A N 1
ATOM 725 C CA . MET A 1 90 ? 4.211 42.094 9.094 1 92.56 90 MET A CA 1
ATOM 726 C C . MET A 1 90 ? 4.75 43.344 9.789 1 92.56 90 MET A C 1
ATOM 728 O O . MET A 1 90 ? 5.621 43.25 10.656 1 92.56 90 MET A O 1
ATOM 732 N N . ASP A 1 91 ? 4.184 44.469 9.469 1 92.25 91 ASP A N 1
ATOM 733 C CA . ASP A 1 91 ? 4.652 45.719 10.023 1 92.25 91 ASP A CA 1
ATOM 734 C C . ASP A 1 91 ? 4.562 45.719 11.555 1 92.25 91 ASP A C 1
ATOM 736 O O . ASP A 1 91 ? 3.488 45.5 12.109 1 92.25 91 ASP A O 1
ATOM 740 N N . GLY A 1 92 ? 5.691 45.938 12.172 1 94.88 92 GLY A N 1
ATOM 741 C CA . GLY A 1 92 ? 5.75 46.062 13.617 1 94.88 92 GLY A CA 1
ATOM 742 C C . GLY A 1 92 ? 5.699 44.719 14.312 1 94.88 92 GLY A C 1
ATOM 743 O O . GLY A 1 92 ? 5.496 44.625 15.531 1 94.88 92 GLY A O 1
ATOM 744 N N . LYS A 1 93 ? 5.746 43.719 13.516 1 96.25 93 LYS A N 1
ATOM 745 C CA . LYS A 1 93 ? 5.676 42.375 14.086 1 96.25 93 LYS A CA 1
ATOM 746 C C . LYS A 1 93 ? 6.883 41.562 13.672 1 96.25 93 LYS A C 1
ATOM 748 O O . LYS A 1 93 ? 7.66 41.969 12.812 1 96.25 93 LYS A O 1
ATOM 753 N N . LEU A 1 94 ? 7.094 40.375 14.312 1 97.12 94 LEU A N 1
ATOM 754 C CA . LEU A 1 94 ? 8.164 39.438 13.969 1 97.12 94 LEU A CA 1
ATOM 755 C C . LEU A 1 94 ? 7.668 38.344 13.031 1 97.12 94 LEU A C 1
ATOM 757 O O . LEU A 1 94 ? 8.469 37.656 12.398 1 97.12 94 LEU A O 1
ATOM 761 N N . TYR A 1 95 ? 6.391 38.188 13 1 96.56 95 TYR A N 1
ATOM 762 C CA . TYR A 1 95 ? 5.812 37.094 12.227 1 96.56 95 TYR A CA 1
ATOM 763 C C . TYR A 1 95 ? 5.262 37.594 10.898 1 96.56 95 TYR A C 1
ATOM 765 O O . TYR A 1 95 ? 5.133 38.812 10.695 1 96.56 95 TYR A O 1
ATOM 773 N N . ALA A 1 96 ? 4.988 36.656 9.984 1 96.5 96 ALA A N 1
ATOM 774 C CA . ALA A 1 96 ? 4.508 36.969 8.641 1 96.5 96 ALA A CA 1
ATOM 775 C C . ALA A 1 96 ? 3.004 37.219 8.641 1 96.5 96 ALA A C 1
ATOM 777 O O . ALA A 1 96 ? 2.332 37.031 9.656 1 96.5 96 ALA A O 1
ATOM 778 N N . ALA A 1 97 ? 2.523 37.75 7.555 1 96.56 97 ALA A N 1
ATOM 779 C CA . ALA A 1 97 ? 1.097 37.969 7.324 1 96.56 97 ALA A CA 1
ATOM 780 C C . ALA A 1 97 ? 0.744 37.781 5.852 1 96.56 97 ALA A C 1
ATOM 782 O O . ALA A 1 97 ? 1.629 37.75 4.992 1 96.56 97 ALA A O 1
ATOM 783 N N . GLY A 1 98 ? -0.508 37.531 5.582 1 96.56 98 GLY A N 1
ATOM 784 C CA . GLY A 1 98 ? -0.961 37.406 4.207 1 96.56 98 GLY A CA 1
ATOM 785 C C . GLY A 1 98 ? -2.422 37.75 4.02 1 96.56 98 GLY A C 1
ATOM 786 O O . GLY A 1 98 ? -3.225 37.625 4.945 1 96.56 98 GLY A O 1
ATOM 787 N N . GLN A 1 99 ? -2.646 38.312 2.822 1 97.38 99 GLN A N 1
ATOM 788 C CA . GLN A 1 99 ? -4.043 38.438 2.414 1 97.38 99 GLN A CA 1
ATOM 789 C C . GLN A 1 99 ? -4.598 37.125 1.922 1 97.38 99 GLN A C 1
ATOM 791 O O . GLN A 1 99 ? -3.975 36.438 1.102 1 97.38 99 GLN A O 1
ATOM 796 N N . VAL A 1 100 ? -5.828 36.781 2.479 1 97.69 100 VAL A N 1
ATOM 797 C CA . VAL A 1 100 ? -6.32 35.438 2.146 1 97.69 100 VAL A CA 1
ATOM 798 C C . VAL A 1 100 ? -7.754 35.531 1.633 1 97.69 100 VAL A C 1
ATOM 800 O O . VAL A 1 100 ? -8.438 36.531 1.859 1 97.69 100 VAL A O 1
AT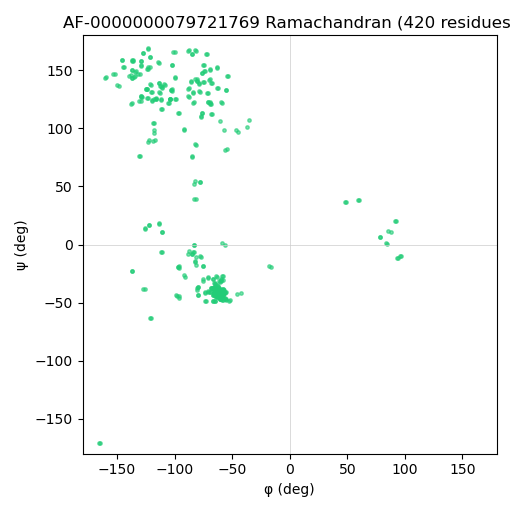OM 803 N N . GLU A 1 101 ? -8.086 34.562 0.836 1 97.44 101 GLU A N 1
ATOM 804 C CA . GLU A 1 101 ? -9.477 34.25 0.503 1 97.44 101 GLU A CA 1
ATOM 805 C C . GLU A 1 101 ? -9.898 32.906 1.063 1 97.44 101 GLU A C 1
ATOM 807 O O . GLU A 1 101 ? -9.164 31.922 0.943 1 97.44 101 GLU A O 1
ATOM 812 N N . TYR A 1 102 ? -11.039 32.969 1.717 1 97.44 102 TYR A N 1
ATOM 813 C CA . TYR A 1 102 ? -11.523 31.719 2.303 1 97.44 102 TYR A CA 1
ATOM 814 C C . TYR A 1 102 ? -12.219 30.859 1.255 1 97.44 102 TYR A C 1
ATOM 816 O O . TYR A 1 102 ? -12.938 31.375 0.396 1 97.44 102 TYR A O 1
ATOM 824 N N . LEU A 1 103 ? -11.953 29.578 1.395 1 96.81 103 LEU A N 1
ATOM 825 C CA . LEU A 1 103 ? -12.547 28.641 0.45 1 96.81 103 LEU A CA 1
ATOM 826 C C . LEU A 1 103 ? -13.93 28.188 0.926 1 96.81 103 LEU A C 1
ATOM 828 O O . LEU A 1 103 ? -14.117 27.906 2.111 1 96.81 103 LEU A O 1
ATOM 832 N N . PRO A 1 104 ? -14.844 28.203 -0.03 1 95.56 104 PRO A N 1
ATOM 833 C CA . PRO A 1 104 ? -16.141 27.625 0.35 1 95.56 104 PRO A CA 1
ATOM 834 C C . PRO A 1 104 ? -16.062 26.109 0.55 1 95.56 104 PRO A C 1
ATOM 836 O O . PRO A 1 104 ? -15.156 25.453 0.039 1 95.56 104 PRO A O 1
ATOM 839 N N . TYR A 1 105 ? -16.906 25.594 1.416 1 92.88 105 TYR A N 1
ATOM 840 C CA . TYR A 1 105 ? -17.047 24.156 1.629 1 92.88 105 TYR A CA 1
ATOM 841 C C . TYR A 1 105 ? -18.516 23.75 1.579 1 92.88 105 TYR A C 1
ATOM 843 O O . TYR A 1 105 ? -19.344 24.297 2.311 1 92.88 105 TYR A O 1
ATOM 851 N N . TYR A 1 106 ? -18.797 22.781 0.645 1 94.94 106 TYR A N 1
ATOM 852 C CA . TYR A 1 106 ? -20.156 22.328 0.456 1 94.94 106 TYR A CA 1
ATOM 853 C C . TYR A 1 106 ? -20.328 20.891 0.937 1 94.94 106 TYR A C 1
ATOM 855 O O . TYR A 1 106 ? -19.656 19.984 0.451 1 94.94 106 TYR A O 1
ATOM 863 N N . ASP A 1 107 ? -21.172 20.719 1.967 1 92.25 107 ASP A N 1
ATOM 864 C CA . ASP A 1 107 ? -21.484 19.375 2.439 1 92.25 107 ASP A CA 1
ATOM 865 C C . ASP A 1 107 ? -22.562 18.719 1.571 1 92.25 107 ASP A C 1
ATOM 867 O O . ASP A 1 107 ? -23.734 18.688 1.948 1 92.25 107 ASP A O 1
ATOM 871 N N . ASP A 1 108 ? -22.125 18.109 0.486 1 93.31 108 ASP A N 1
ATOM 872 C CA . ASP A 1 108 ? -23.062 17.594 -0.505 1 93.31 108 ASP A CA 1
ATOM 873 C C . ASP A 1 108 ? -23.062 16.062 -0.506 1 93.31 108 ASP A C 1
ATOM 875 O O . ASP A 1 108 ? -23.609 15.445 -1.417 1 93.31 108 ASP A O 1
ATOM 879 N N . SER A 1 109 ? -22.406 15.469 0.503 1 84.25 109 SER A N 1
ATOM 880 C CA . SER A 1 109 ? -22.25 14.016 0.449 1 84.25 109 SER A CA 1
ATOM 881 C C . SER A 1 109 ? -23.562 13.305 0.776 1 84.25 109 SER A C 1
ATOM 883 O O . SER A 1 109 ? -24.453 13.883 1.408 1 84.25 109 SER A O 1
ATOM 885 N N . VAL A 1 110 ? -23.547 12.125 0.215 1 87.44 110 VAL A N 1
ATOM 886 C CA . VAL A 1 110 ? -24.719 11.289 0.499 1 87.44 110 VAL A CA 1
ATOM 887 C C . VAL A 1 110 ? -24.359 10.242 1.544 1 87.44 110 VAL A C 1
ATOM 889 O O . VAL A 1 110 ? -23.188 9.844 1.663 1 87.44 110 VAL A O 1
ATOM 892 N N . ARG A 1 111 ? -25.391 9.859 2.199 1 89.88 111 ARG A N 1
ATOM 893 C CA . ARG A 1 111 ? -25.234 8.945 3.322 1 89.88 111 ARG A CA 1
ATOM 894 C C . ARG A 1 111 ? -24.562 7.648 2.879 1 89.88 111 ARG A C 1
ATOM 896 O O . ARG A 1 111 ? -23.719 7.098 3.596 1 89.88 111 ARG A O 1
ATOM 903 N N . THR A 1 112 ? -24.875 7.176 1.753 1 93.88 112 THR A N 1
ATOM 904 C CA . THR A 1 112 ? -24.328 5.918 1.257 1 93.88 112 THR A CA 1
ATOM 905 C C . THR A 1 112 ? -22.812 6.02 1.065 1 93.88 112 THR A C 1
ATOM 907 O O . THR A 1 112 ? -22.078 5.074 1.367 1 93.88 112 THR A O 1
ATOM 910 N N . LEU A 1 113 ? -22.391 7.082 0.579 1 94.56 113 LEU A N 1
ATOM 911 C CA . LEU A 1 113 ? -20.969 7.293 0.389 1 94.56 113 LEU A CA 1
ATOM 912 C C . LEU A 1 113 ? -20.234 7.359 1.73 1 94.56 113 LEU A C 1
ATOM 914 O O . LEU A 1 113 ? -19.156 6.781 1.888 1 94.56 113 LEU A O 1
ATOM 918 N N . GLU A 1 114 ? -20.844 8.016 2.674 1 92.62 114 GLU A N 1
ATOM 919 C CA . GLU A 1 114 ? -20.266 8.094 4.012 1 92.62 114 GLU A CA 1
ATOM 920 C C . GLU A 1 114 ? -20.156 6.715 4.648 1 92.62 114 GLU A C 1
ATOM 922 O O . GLU A 1 114 ? -19.141 6.379 5.246 1 92.62 114 GLU A O 1
ATOM 927 N N . GLU A 1 115 ? -21.188 5.969 4.469 1 92.94 115 GLU A N 1
ATOM 928 C CA . GLU A 1 115 ? -21.203 4.617 5.016 1 92.94 115 GLU A CA 1
ATOM 929 C C . GLU A 1 115 ? -20.141 3.744 4.363 1 92.94 115 GLU A C 1
ATOM 931 O O . GLU A 1 115 ? -19.5 2.934 5.031 1 92.94 115 GLU A O 1
ATOM 936 N N . ASN A 1 116 ? -20.031 3.887 3.104 1 95.38 116 ASN A N 1
ATOM 937 C CA . ASN A 1 116 ? -19 3.131 2.385 1 95.38 116 ASN A CA 1
ATOM 938 C C . ASN A 1 116 ? -17.609 3.473 2.881 1 95.38 116 ASN A C 1
ATOM 940 O O . ASN A 1 116 ? -16.797 2.578 3.143 1 95.38 116 ASN A O 1
ATOM 944 N N . VAL A 1 117 ? -17.328 4.711 3.018 1 95.62 117 VAL A N 1
ATOM 945 C CA . VAL A 1 117 ? -16.016 5.168 3.471 1 95.62 117 VAL A CA 1
ATOM 946 C C . VAL A 1 117 ? -15.766 4.668 4.891 1 95.62 117 VAL A C 1
ATOM 948 O O . VAL A 1 117 ? -14.672 4.195 5.199 1 95.62 117 VAL A O 1
ATOM 951 N N . LEU A 1 118 ? -16.797 4.766 5.707 1 92.94 118 LEU A N 1
ATOM 952 C CA . LEU A 1 118 ? -16.672 4.273 7.07 1 92.94 118 LEU A CA 1
ATOM 953 C C . LEU A 1 118 ? -16.344 2.781 7.078 1 92.94 118 LEU A C 1
ATOM 955 O O . LEU A 1 118 ? -15.484 2.332 7.844 1 92.94 118 LEU A O 1
ATOM 959 N N . GLY A 1 119 ? -17.047 2.035 6.281 1 93.69 119 GLY A N 1
ATOM 960 C CA . GLY A 1 119 ? -16.75 0.615 6.168 1 93.69 119 GLY A CA 1
ATOM 961 C C . GLY A 1 119 ? -15.312 0.331 5.785 1 93.69 119 GLY A C 1
ATOM 962 O O . GLY A 1 119 ? -14.688 -0.579 6.332 1 93.69 119 GLY A O 1
ATOM 963 N N . LEU A 1 120 ? -14.773 1.087 4.883 1 96.38 120 LEU A N 1
ATOM 964 C CA . LEU A 1 120 ? -13.391 0.931 4.449 1 96.38 120 LEU A CA 1
ATOM 965 C C . LEU A 1 120 ? -12.43 1.296 5.57 1 96.38 120 LEU A C 1
ATOM 967 O O . LEU A 1 120 ? -11.383 0.655 5.73 1 96.38 120 LEU A O 1
ATOM 971 N N . ILE A 1 121 ? -12.781 2.305 6.336 1 94.5 121 ILE A N 1
ATOM 972 C CA . ILE A 1 121 ? -11.938 2.699 7.457 1 94.5 121 ILE A CA 1
ATOM 973 C C . ILE A 1 121 ? -11.883 1.57 8.484 1 94.5 121 ILE A C 1
ATOM 975 O O . ILE A 1 121 ? -10.805 1.23 8.984 1 94.5 121 ILE A O 1
ATOM 979 N N . ILE A 1 122 ? -13 1.005 8.75 1 92.5 122 ILE A N 1
ATOM 980 C CA . ILE A 1 122 ? -13.078 -0.101 9.695 1 92.5 122 ILE A CA 1
ATOM 981 C C . ILE A 1 122 ? -12.234 -1.268 9.203 1 92.5 122 ILE A C 1
ATOM 983 O O . ILE A 1 122 ? -11.484 -1.875 9.977 1 92.5 122 ILE A O 1
ATOM 987 N N . GLU A 1 123 ? -12.305 -1.542 7.957 1 94.88 123 GLU A N 1
ATOM 988 C CA . GLU A 1 123 ? -11.508 -2.611 7.367 1 94.88 123 GLU A CA 1
ATOM 989 C C . GLU A 1 123 ? -10.016 -2.309 7.484 1 94.88 123 GLU A C 1
ATOM 991 O O . GLU A 1 123 ? -9.227 -3.186 7.844 1 94.88 123 GLU A O 1
ATOM 996 N N . LEU A 1 124 ? -9.656 -1.123 7.18 1 95.81 124 LEU A N 1
ATOM 997 C CA . LEU A 1 124 ? -8.266 -0.711 7.277 1 95.81 124 LEU A CA 1
ATOM 998 C C . LEU A 1 124 ? -7.738 -0.89 8.695 1 95.81 124 LEU A C 1
ATOM 1000 O O . LEU A 1 124 ? -6.668 -1.462 8.906 1 95.81 124 LEU A O 1
ATOM 1004 N N . TYR A 1 125 ? -8.531 -0.4 9.648 1 92.88 125 TYR A N 1
ATOM 1005 C CA . TYR A 1 125 ? -8.117 -0.487 11.039 1 92.88 125 TYR A CA 1
ATOM 1006 C C . TYR A 1 125 ? -7.977 -1.94 11.477 1 92.88 125 TYR A C 1
ATOM 1008 O O . TYR A 1 125 ? -7.094 -2.275 12.273 1 92.88 125 TYR A O 1
ATOM 1016 N N . GLY A 1 126 ? -8.797 -2.801 11.016 1 92.12 126 GLY A N 1
ATOM 1017 C CA . GLY A 1 126 ? -8.648 -4.227 11.258 1 92.12 126 GLY A CA 1
ATOM 1018 C C . GLY A 1 126 ? -7.328 -4.781 10.758 1 92.12 126 GLY A C 1
ATOM 1019 O O . GLY A 1 126 ? -6.648 -5.516 11.469 1 92.12 126 GLY A O 1
ATOM 1020 N N . LEU A 1 127 ? -6.977 -4.406 9.57 1 93.19 127 LEU A N 1
ATOM 1021 C CA . LEU A 1 127 ? -5.73 -4.867 8.969 1 93.19 127 LEU A CA 1
ATOM 1022 C C . LEU A 1 127 ? -4.527 -4.316 9.719 1 93.19 127 LEU A C 1
ATOM 1024 O O . LEU A 1 127 ? -3.48 -4.965 9.789 1 93.19 127 LEU A O 1
ATOM 1028 N N . MET A 1 128 ? -4.727 -3.133 10.289 1 90.56 128 MET A N 1
ATOM 1029 C CA . MET A 1 128 ? -3.656 -2.475 11.031 1 90.56 128 MET A CA 1
ATOM 1030 C C . MET A 1 128 ? -3.584 -3.002 12.461 1 90.56 128 MET A C 1
ATOM 1032 O O . MET A 1 128 ? -2.676 -2.645 13.219 1 90.56 128 MET A O 1
ATOM 1036 N N . ASP A 1 129 ? -4.492 -3.799 12.859 1 88 129 ASP A N 1
ATOM 1037 C CA . ASP A 1 129 ? -4.605 -4.348 14.203 1 88 129 ASP A CA 1
ATOM 1038 C C . ASP A 1 129 ? -4.762 -3.238 15.242 1 88 129 ASP A C 1
ATOM 1040 O O . ASP A 1 129 ? -4.07 -3.232 16.266 1 88 129 ASP A O 1
ATOM 1044 N N . VAL A 1 130 ? -5.516 -2.23 14.852 1 85.25 130 VAL A N 1
ATOM 1045 C CA . VAL A 1 130 ? -5.82 -1.156 15.789 1 85.25 130 VAL A CA 1
ATOM 1046 C C . VAL A 1 130 ? -7.289 -1.23 16.203 1 85.25 130 VAL A C 1
ATOM 1048 O O . VAL A 1 130 ? -8.141 -1.643 15.414 1 85.25 130 VAL A O 1
ATOM 1051 N N . SER A 1 131 ? -7.52 -1.032 17.469 1 74.62 131 SER A N 1
ATOM 1052 C CA . SER A 1 131 ? -8.875 -1.102 18.016 1 74.62 131 SER A CA 1
ATOM 1053 C C . SER A 1 131 ? -9.727 0.066 17.516 1 74.62 131 SER A C 1
ATOM 1055 O O . SER A 1 131 ? -9.242 1.194 17.422 1 74.62 131 SER A O 1
ATOM 1057 N N . ILE A 1 132 ? -10.805 -0.215 16.859 1 66.5 132 ILE A N 1
ATOM 1058 C CA . ILE A 1 132 ? -11.773 0.755 16.359 1 66.5 132 ILE A CA 1
ATOM 1059 C C . ILE A 1 132 ? -12.727 1.156 17.484 1 66.5 132 ILE A C 1
ATOM 1061 O O . ILE A 1 132 ? -13.789 0.552 17.656 1 66.5 132 ILE A O 1
ATOM 1065 N N . LEU A 1 133 ? -12.352 1.564 18.484 1 61.34 133 LEU A N 1
ATOM 1066 C CA . LEU A 1 133 ? -13.352 1.742 19.531 1 61.34 133 LEU A CA 1
ATOM 1067 C C . LEU A 1 133 ? -14.32 2.865 19.172 1 61.34 133 LEU A C 1
ATOM 1069 O O . LEU A 1 133 ? -13.898 3.998 18.922 1 61.34 133 LEU A O 1
ATOM 1073 N N . GLY A 1 134 ? -15.609 2.422 18.922 1 66.06 134 GLY A N 1
ATOM 1074 C CA . GLY A 1 134 ? -16.766 3.291 19 1 66.06 134 GLY A CA 1
ATOM 1075 C C . GLY A 1 134 ? -17.031 4.059 17.719 1 66.06 134 GLY A C 1
ATOM 1076 O O . GLY A 1 134 ? -17.734 5.074 17.734 1 66.06 134 GLY A O 1
ATOM 1077 N N . LEU A 1 135 ? -16.344 3.672 16.609 1 71.5 135 LEU A N 1
ATOM 1078 C CA . LEU A 1 135 ? -16.625 4.422 15.383 1 71.5 135 LEU A CA 1
ATOM 1079 C C . LEU A 1 135 ? -17.969 4.004 14.789 1 71.5 135 LEU A C 1
ATOM 1081 O O . LEU A 1 135 ? -18.219 2.816 14.57 1 71.5 135 LEU A O 1
ATOM 1085 N N . THR A 1 136 ? -18.922 4.934 14.805 1 70.12 136 THR A N 1
ATOM 1086 C CA . THR A 1 136 ? -20.219 4.742 14.164 1 70.12 136 THR A CA 1
ATOM 1087 C C . THR A 1 136 ? -20.469 5.816 13.109 1 70.12 136 THR A C 1
ATOM 1089 O O . THR A 1 136 ? -19.766 6.832 13.078 1 70.12 136 THR A O 1
ATOM 1092 N N . VAL A 1 137 ? -21.391 5.543 12.219 1 69.06 137 VAL A N 1
ATOM 1093 C CA . VAL A 1 137 ? -21.75 6.5 11.172 1 69.06 137 VAL A CA 1
ATOM 1094 C C . VAL A 1 137 ? -22.25 7.797 11.812 1 69.06 137 VAL A C 1
ATOM 1096 O O . VAL A 1 137 ? -22 8.883 11.289 1 69.06 137 VAL A O 1
ATOM 1099 N N . GLU A 1 138 ? -22.859 7.75 12.945 1 73.88 138 GLU A N 1
ATOM 1100 C CA . GLU A 1 138 ? -23.438 8.906 13.609 1 73.88 138 GLU A CA 1
ATOM 1101 C C . GLU A 1 138 ? -22.359 9.844 14.156 1 73.88 138 GLU A C 1
ATOM 1103 O O . GLU A 1 138 ? -22.562 11.055 14.203 1 73.88 138 GLU A O 1
ATOM 1108 N N . ASN A 1 139 ? -21.312 9.281 14.453 1 71.19 139 ASN A N 1
ATOM 1109 C CA . ASN A 1 139 ? -20.25 10.102 15.031 1 71.19 139 ASN A CA 1
ATOM 1110 C C . ASN A 1 139 ? -19.047 10.203 14.102 1 71.19 139 ASN A C 1
ATOM 1112 O O . ASN A 1 139 ? -17.984 10.656 14.516 1 71.19 139 ASN A O 1
ATOM 1116 N N . PHE A 1 140 ? -19.469 9.852 12.945 1 73.69 140 PHE A N 1
ATOM 1117 C CA . PHE A 1 140 ? -18.391 9.805 11.977 1 73.69 140 PHE A CA 1
ATOM 1118 C C . PHE A 1 140 ? -18 11.211 11.523 1 73.69 140 PHE A C 1
ATOM 1120 O O . PHE A 1 140 ? -18.844 11.938 10.984 1 73.69 140 PHE A O 1
ATOM 1127 N N . ASP A 1 141 ? -16.859 11.602 11.945 1 79.06 141 ASP A N 1
ATOM 1128 C CA . ASP A 1 141 ? -16.25 12.82 11.43 1 79.06 141 ASP A CA 1
ATOM 1129 C C . ASP A 1 141 ? -14.938 12.523 10.727 1 79.06 141 ASP A C 1
ATOM 1131 O O . ASP A 1 141 ? -13.93 12.227 11.375 1 79.06 141 ASP A O 1
ATOM 1135 N N . ILE A 1 142 ? -15.031 12.586 9.352 1 80.44 142 ILE A N 1
ATOM 1136 C CA . ILE A 1 142 ? -13.891 12.195 8.531 1 80.44 142 ILE A CA 1
ATOM 1137 C C . ILE A 1 142 ? -12.68 13.055 8.883 1 80.44 142 ILE A C 1
ATOM 1139 O O . ILE A 1 142 ? -11.539 12.594 8.805 1 80.44 142 ILE A O 1
ATOM 1143 N N . TYR A 1 143 ? -12.914 14.25 9.367 1 78.31 143 TYR A N 1
ATOM 1144 C CA . TYR A 1 143 ? -11.812 15.172 9.609 1 78.31 143 TYR A CA 1
ATOM 1145 C C . TYR A 1 143 ? -11.039 14.781 10.867 1 78.31 143 TYR A C 1
ATOM 1147 O O . TYR A 1 143 ? -9.875 15.164 11.023 1 78.31 143 TYR A O 1
ATOM 1155 N N . GLN A 1 144 ? -11.68 13.961 11.703 1 79.38 144 GLN A N 1
ATOM 1156 C CA . GLN A 1 144 ? -10.977 13.438 12.875 1 79.38 144 GLN A CA 1
ATOM 1157 C C . GLN A 1 144 ? -10.117 12.234 12.508 1 79.38 144 GLN A C 1
ATOM 1159 O O . GLN A 1 144 ? -9.234 11.836 13.273 1 79.38 144 GLN A O 1
ATOM 1164 N N . LEU A 1 145 ? -10.398 11.734 11.328 1 87.44 145 LEU A N 1
ATOM 1165 C CA . LEU A 1 145 ? -9.734 10.484 10.977 1 87.44 145 LEU A CA 1
ATOM 1166 C C . LEU A 1 145 ? -8.734 10.695 9.852 1 87.44 145 LEU A C 1
ATOM 1168 O O . LEU A 1 145 ? -7.965 9.797 9.516 1 87.44 145 LEU A O 1
ATOM 1172 N N . ILE A 1 146 ? -8.695 11.867 9.281 1 91.75 146 ILE A N 1
ATOM 1173 C CA . ILE A 1 146 ? -7.926 12.148 8.078 1 91.75 146 ILE A CA 1
ATOM 1174 C C . ILE A 1 146 ? -6.457 11.82 8.32 1 91.75 146 ILE A C 1
ATOM 1176 O O . ILE A 1 146 ? -5.805 11.211 7.469 1 91.75 146 ILE A O 1
ATOM 1180 N N . HIS A 1 147 ? -5.938 12.102 9.523 1 92.06 147 HIS A N 1
ATOM 1181 C CA . HIS A 1 147 ? -4.527 11.898 9.836 1 92.06 147 HIS A CA 1
ATOM 1182 C C . HIS A 1 147 ? -4.258 10.445 10.234 1 92.06 147 HIS A C 1
ATOM 1184 O O . HIS A 1 147 ? -3.113 10.078 10.508 1 92.06 147 HIS A O 1
ATOM 1190 N N . LYS A 1 148 ? -5.293 9.648 10.234 1 91.75 148 LYS A N 1
ATOM 1191 C CA . LYS A 1 148 ? -5.188 8.328 10.844 1 91.75 148 LYS A CA 1
ATOM 1192 C C . LYS A 1 148 ? -5.523 7.227 9.836 1 91.75 148 LYS A C 1
ATOM 1194 O O . LYS A 1 148 ? -5.844 6.102 10.227 1 91.75 148 LYS A O 1
ATOM 1199 N N . ILE A 1 149 ? -5.508 7.594 8.578 1 94.88 149 ILE A N 1
ATOM 1200 C CA . ILE A 1 149 ? -5.922 6.59 7.609 1 94.88 149 ILE A CA 1
ATOM 1201 C C . ILE A 1 149 ? -4.836 6.418 6.551 1 94.88 149 ILE A C 1
ATOM 1203 O O . ILE A 1 149 ? -5.105 5.918 5.453 1 94.88 149 ILE A O 1
ATOM 1207 N N . GLY A 1 150 ? -3.68 6.922 6.809 1 95.81 150 GLY A N 1
ATOM 1208 C CA . GLY A 1 150 ? -2.527 6.598 5.98 1 95.81 150 GLY A CA 1
ATOM 1209 C C . GLY A 1 150 ? -2.322 7.57 4.836 1 95.81 150 GLY A C 1
ATOM 1210 O O . GLY A 1 150 ? -1.671 7.242 3.844 1 95.81 150 GLY A O 1
ATOM 1211 N N . LEU A 1 151 ? -2.846 8.727 4.871 1 96.94 151 LEU A N 1
ATOM 1212 C CA . LEU A 1 151 ? -2.602 9.734 3.846 1 96.94 151 LEU A CA 1
ATOM 1213 C C . LEU A 1 151 ? -1.214 10.352 4.004 1 96.94 151 LEU A C 1
ATOM 1215 O O . LEU A 1 151 ? -0.763 10.594 5.129 1 96.94 151 LEU A O 1
ATOM 1219 N N . SER A 1 152 ? -0.564 10.578 2.885 1 94.69 152 SER A N 1
ATOM 1220 C CA . SER A 1 152 ? 0.631 11.414 2.902 1 94.69 152 SER A CA 1
ATOM 1221 C C . SER A 1 152 ? 0.277 12.883 3.119 1 94.69 152 SER A C 1
ATOM 1223 O O . SER A 1 152 ? -0.879 13.273 2.955 1 94.69 152 SER A O 1
ATOM 1225 N N . LEU A 1 153 ? 1.272 13.641 3.479 1 94.06 153 LEU A N 1
ATOM 1226 C CA . LEU A 1 153 ? 1.065 15.07 3.633 1 94.06 153 LEU A CA 1
ATOM 1227 C C . LEU A 1 153 ? 0.556 15.688 2.334 1 94.06 153 LEU A C 1
ATOM 1229 O O . LEU A 1 153 ? -0.335 16.547 2.355 1 94.06 153 LEU A O 1
ATOM 1233 N N . ALA A 1 154 ? 1.094 15.25 1.226 1 95 154 ALA A N 1
ATOM 1234 C CA . ALA A 1 154 ? 0.66 15.742 -0.078 1 95 154 ALA A CA 1
ATOM 1235 C C . ALA A 1 154 ? -0.801 15.391 -0.341 1 95 154 ALA A C 1
ATOM 1237 O O . ALA A 1 154 ? -1.557 16.203 -0.877 1 95 154 ALA A O 1
ATOM 1238 N N . GLN A 1 155 ? -1.152 14.203 0.018 1 96.31 155 GLN A N 1
ATOM 1239 C CA . GLN A 1 155 ? -2.537 13.773 -0.148 1 96.31 155 GLN A CA 1
ATOM 1240 C C . GLN A 1 155 ? -3.473 14.578 0.751 1 96.31 155 GLN A C 1
ATOM 1242 O O . GLN A 1 155 ? -4.562 14.969 0.327 1 96.31 155 GLN A O 1
ATOM 1247 N N . GLU A 1 156 ? -3.051 14.812 2.002 1 96.25 156 GLU A N 1
ATOM 1248 C CA . GLU A 1 156 ? -3.85 15.641 2.895 1 96.25 156 GLU A CA 1
ATOM 1249 C C . GLU A 1 156 ? -4.004 17.062 2.342 1 96.25 156 GLU A C 1
ATOM 1251 O O . GLU A 1 156 ? -5.082 17.641 2.418 1 96.25 156 GLU A O 1
ATOM 1256 N N . TYR A 1 157 ? -2.955 17.578 1.813 1 96.38 157 TYR A N 1
ATOM 1257 C CA . TYR A 1 157 ? -2.977 18.906 1.226 1 96.38 157 TYR A CA 1
ATOM 1258 C C . TYR A 1 157 ? -3.943 18.969 0.049 1 96.38 157 TYR A C 1
ATOM 1260 O O . TYR A 1 157 ? -4.676 19.953 -0.109 1 96.38 157 TYR A O 1
ATOM 1268 N N . LYS A 1 158 ? -3.967 17.906 -0.755 1 96.12 158 LYS A N 1
ATOM 1269 C CA . LYS A 1 158 ? -4.922 17.828 -1.855 1 96.12 158 LYS A CA 1
ATOM 1270 C C . LYS A 1 158 ? -6.359 17.844 -1.339 1 96.12 158 LYS A C 1
ATOM 1272 O O . LYS A 1 158 ? -7.215 18.531 -1.894 1 96.12 158 LYS A O 1
ATOM 1277 N N . LEU A 1 159 ? -6.555 17.172 -0.291 1 96 159 LEU A N 1
ATOM 1278 C CA . LEU A 1 159 ? -7.875 17.109 0.327 1 96 159 LEU A CA 1
ATOM 1279 C C . LEU A 1 159 ? -8.305 18.5 0.815 1 96 159 LEU A C 1
ATOM 1281 O O . LEU A 1 159 ? -9.461 18.891 0.646 1 96 159 LEU A O 1
ATOM 1285 N N . LEU A 1 160 ? -7.391 19.188 1.382 1 95.56 160 LEU A N 1
ATOM 1286 C CA . LEU A 1 160 ? -7.66 20.516 1.935 1 95.56 160 LEU A CA 1
ATOM 1287 C C . LEU A 1 160 ? -8.188 21.453 0.856 1 95.56 160 LEU A C 1
ATOM 1289 O O . LEU A 1 160 ? -9.008 22.328 1.136 1 95.56 160 LEU A O 1
ATOM 1293 N N . LYS A 1 161 ? -7.797 21.281 -0.355 1 96.12 161 LYS A N 1
ATOM 1294 C CA . LYS A 1 161 ? -8.094 22.188 -1.462 1 96.12 161 LYS A CA 1
ATOM 1295 C C . LYS A 1 161 ? -9.461 21.875 -2.07 1 96.12 161 LYS A C 1
ATOM 1297 O O . LYS A 1 161 ? -9.984 22.656 -2.857 1 96.12 161 LYS A O 1
ATOM 1302 N N . MET A 1 162 ? -10.086 20.812 -1.674 1 96.06 162 MET A N 1
ATOM 1303 C CA . MET A 1 162 ? -11.367 20.406 -2.254 1 96.06 162 MET A CA 1
ATOM 1304 C C . MET A 1 162 ? -12.531 21.109 -1.562 1 96.06 162 MET A C 1
ATOM 1306 O O . MET A 1 162 ? -12.602 21.125 -0.332 1 96.06 162 MET A O 1
ATOM 1310 N N . ASN A 1 163 ? -13.508 21.5 -2.395 1 96.31 163 ASN A N 1
ATOM 1311 C CA . ASN A 1 163 ? -14.586 22.328 -1.866 1 96.31 163 ASN A CA 1
ATOM 1312 C C . ASN A 1 163 ? -15.805 21.484 -1.506 1 96.31 163 ASN A C 1
ATOM 1314 O O . ASN A 1 163 ? -16.688 21.938 -0.775 1 96.31 163 ASN A O 1
ATOM 1318 N N . TYR A 1 164 ? -15.883 20.312 -2.051 1 95.88 164 TYR A N 1
ATOM 1319 C CA . TYR A 1 164 ? -17.078 19.5 -1.862 1 95.88 164 TYR A CA 1
ATOM 1320 C C . TYR A 1 164 ? -16.781 18.281 -1.012 1 95.88 164 TYR A C 1
ATOM 1322 O O . TYR A 1 164 ? -15.781 17.594 -1.229 1 95.88 164 TYR A O 1
ATOM 1330 N N . LYS A 1 165 ? -17.703 18.016 -0.072 1 93.94 165 LYS A N 1
ATOM 1331 C CA . LYS A 1 165 ? -17.547 16.844 0.776 1 93.94 165 LYS A CA 1
ATOM 1332 C C . LYS A 1 165 ? -17.547 15.562 -0.056 1 93.94 165 LYS A C 1
ATOM 1334 O O . LYS A 1 165 ? -16.781 14.633 0.225 1 93.94 165 LYS A O 1
ATOM 1339 N N . SER A 1 166 ? -18.359 15.5 -1.047 1 96 166 SER A N 1
ATOM 1340 C CA . SER A 1 166 ? -18.422 14.32 -1.904 1 96 166 SER A CA 1
ATOM 1341 C C . SER A 1 166 ? -17.094 14.055 -2.584 1 96 166 SER A C 1
ATOM 1343 O O . SER A 1 166 ? -16.641 12.906 -2.643 1 96 166 SER A O 1
ATOM 1345 N N . GLU A 1 167 ? -16.469 15.07 -3.059 1 96.75 167 GLU A N 1
ATOM 1346 C CA . GLU A 1 167 ? -15.164 14.938 -3.705 1 96.75 167 GLU A CA 1
ATOM 1347 C C . GLU A 1 167 ? -14.109 14.43 -2.727 1 96.75 167 GLU A C 1
ATOM 1349 O O . GLU A 1 167 ? -13.297 13.57 -3.074 1 96.75 167 GLU A O 1
ATOM 1354 N N . ARG A 1 168 ? -14.133 14.992 -1.536 1 96.19 168 ARG A N 1
ATOM 1355 C CA . ARG A 1 168 ? -13.195 14.547 -0.504 1 96.19 168 ARG A CA 1
ATOM 1356 C C . ARG A 1 168 ? -13.398 13.07 -0.184 1 96.19 168 ARG A C 1
ATOM 1358 O O . ARG A 1 168 ? -12.43 12.312 -0.121 1 96.19 168 ARG A O 1
ATOM 1365 N N . LEU A 1 169 ? -14.648 12.695 -0.04 1 96.06 169 LEU A N 1
ATOM 1366 C CA . LEU A 1 169 ? -14.953 11.32 0.341 1 96.06 169 LEU A CA 1
ATOM 1367 C C . LEU A 1 169 ? -14.594 10.352 -0.783 1 96.06 169 LEU A C 1
ATOM 1369 O O . LEU A 1 169 ? -14.133 9.242 -0.525 1 96.06 169 LEU A O 1
ATOM 1373 N N . LEU A 1 170 ? -14.812 10.758 -1.991 1 98.06 170 LEU A N 1
ATOM 1374 C CA . LEU A 1 170 ? -14.438 9.914 -3.117 1 98.06 170 LEU A CA 1
ATOM 1375 C C . LEU A 1 170 ? -12.922 9.734 -3.184 1 98.06 170 LEU A C 1
ATOM 1377 O O . LEU A 1 170 ? -12.438 8.633 -3.469 1 98.06 170 LEU A O 1
ATOM 1381 N N . PHE A 1 171 ? -12.203 10.766 -2.951 1 98.12 171 PHE A N 1
ATOM 1382 C CA . PHE A 1 171 ? -10.75 10.711 -2.893 1 98.12 171 PHE A CA 1
ATOM 1383 C C . PHE A 1 171 ? -10.289 9.758 -1.79 1 98.12 171 PHE A C 1
ATOM 1385 O O . PHE A 1 171 ? -9.414 8.922 -2.012 1 98.12 171 PHE A O 1
ATOM 1392 N N . ILE A 1 172 ? -10.898 9.875 -0.652 1 97.75 172 ILE A N 1
ATOM 1393 C CA . ILE A 1 172 ? -10.57 9.031 0.496 1 97.75 172 ILE A CA 1
ATOM 1394 C C . ILE A 1 172 ? -10.922 7.578 0.191 1 97.75 172 ILE A C 1
ATOM 1396 O O . ILE A 1 172 ? -10.156 6.668 0.513 1 97.75 172 ILE A O 1
ATOM 1400 N N . LYS A 1 173 ? -12.07 7.426 -0.411 1 98.25 173 LYS A N 1
ATOM 1401 C CA . LYS A 1 173 ? -12.492 6.078 -0.785 1 98.25 173 LYS A CA 1
ATOM 1402 C C . LYS A 1 173 ? -11.445 5.402 -1.67 1 98.25 173 LYS A C 1
ATOM 1404 O O . LYS A 1 173 ? -11.078 4.25 -1.435 1 98.25 173 LYS A O 1
ATOM 1409 N N . ALA A 1 174 ? -11.008 6.121 -2.633 1 98.44 174 ALA A N 1
ATOM 1410 C CA . ALA A 1 174 ? -9.984 5.59 -3.537 1 98.44 174 ALA A CA 1
ATOM 1411 C C . ALA A 1 174 ? -8.703 5.258 -2.783 1 98.44 174 ALA A C 1
ATOM 1413 O O . ALA A 1 174 ? -8.109 4.199 -2.992 1 98.44 174 ALA A O 1
ATOM 1414 N N . HIS A 1 175 ? -8.289 6.098 -1.936 1 98.31 175 HIS A N 1
ATOM 1415 C CA . HIS A 1 175 ? -7.09 5.898 -1.126 1 98.31 175 HIS A CA 1
ATOM 1416 C C . HIS A 1 175 ? -7.215 4.652 -0.258 1 98.31 175 HIS A C 1
ATOM 1418 O O . HIS A 1 175 ? -6.309 3.816 -0.228 1 98.31 175 HIS A O 1
ATOM 1424 N N . LEU A 1 176 ? -8.359 4.543 0.39 1 98.31 176 LEU A N 1
ATOM 1425 C CA . LEU A 1 176 ? -8.578 3.426 1.302 1 98.31 176 LEU A CA 1
ATOM 1426 C C . LEU A 1 176 ? -8.609 2.104 0.543 1 98.31 176 LEU A C 1
ATOM 1428 O O . LEU A 1 176 ? -8.023 1.113 0.991 1 98.31 176 LEU A O 1
ATOM 1432 N N . THR A 1 177 ? -9.258 2.135 -0.568 1 98.5 177 THR A N 1
ATOM 1433 C CA . THR A 1 177 ? -9.344 0.927 -1.383 1 98.5 177 THR A CA 1
ATOM 1434 C C . THR A 1 177 ? -7.949 0.446 -1.78 1 98.5 177 THR A C 1
ATOM 1436 O O . THR A 1 177 ? -7.633 -0.739 -1.648 1 98.5 177 THR A O 1
ATOM 1439 N N . ASN A 1 178 ? -7.176 1.34 -2.186 1 97.69 178 ASN A N 1
ATOM 1440 C CA . ASN A 1 178 ? -5.812 1.003 -2.588 1 97.69 178 ASN A CA 1
ATOM 1441 C C . ASN A 1 178 ? -4.977 0.531 -1.401 1 97.69 178 ASN A C 1
ATOM 1443 O O . ASN A 1 178 ? -4.27 -0.474 -1.495 1 97.69 178 ASN A O 1
ATOM 1447 N N . THR A 1 179 ? -5 1.26 -0.32 1 98.19 179 THR A N 1
ATOM 1448 C CA . THR A 1 179 ? -4.215 0.945 0.868 1 98.19 179 THR A CA 1
ATOM 1449 C C . THR A 1 179 ? -4.59 -0.428 1.417 1 98.19 179 THR A C 1
ATOM 1451 O O . THR A 1 179 ? -3.715 -1.228 1.758 1 98.19 179 THR A O 1
ATOM 1454 N N . ILE A 1 180 ? -5.852 -0.713 1.419 1 98.12 180 ILE A N 1
ATOM 1455 C CA . ILE A 1 180 ? -6.359 -1.984 1.923 1 98.12 180 ILE A CA 1
ATOM 1456 C C . ILE A 1 180 ? -5.852 -3.127 1.044 1 98.12 180 ILE A C 1
ATOM 1458 O O . ILE A 1 180 ? -5.41 -4.16 1.553 1 98.12 180 ILE A O 1
ATOM 1462 N N . GLN A 1 181 ? -5.93 -2.887 -0.203 1 97.56 181 GLN A N 1
ATOM 1463 C CA . GLN A 1 181 ? -5.449 -3.906 -1.129 1 97.56 181 GLN A CA 1
ATOM 1464 C C . GLN A 1 181 ? -3.973 -4.207 -0.896 1 97.56 181 GLN A C 1
ATOM 1466 O O . GLN A 1 181 ? -3.564 -5.371 -0.891 1 97.56 181 GLN A O 1
ATOM 1471 N N . VAL A 1 182 ? -3.168 -3.229 -0.75 1 97.31 182 VAL A N 1
ATOM 1472 C CA . VAL A 1 182 ? -1.735 -3.404 -0.533 1 97.31 182 VAL A CA 1
ATOM 1473 C C . VAL A 1 182 ? -1.5 -4.168 0.77 1 97.31 182 VAL A C 1
ATOM 1475 O O . VAL A 1 182 ? -0.688 -5.094 0.815 1 97.31 182 VAL A O 1
ATOM 1478 N N . LEU A 1 183 ? -2.223 -3.828 1.815 1 97.19 183 LEU A N 1
ATOM 1479 C CA . LEU A 1 183 ? -2.031 -4.488 3.104 1 97.19 183 LEU A CA 1
ATOM 1480 C C . LEU A 1 183 ? -2.434 -5.957 3.029 1 97.19 183 LEU A C 1
ATOM 1482 O O . LEU A 1 183 ? -1.791 -6.812 3.643 1 97.19 183 LEU A O 1
ATOM 1486 N N . LYS A 1 184 ? -3.463 -6.211 2.291 1 96.62 184 LYS A N 1
ATOM 1487 C CA . LYS A 1 184 ? -3.873 -7.602 2.119 1 96.62 184 LYS A CA 1
ATOM 1488 C C . LYS A 1 184 ? -2.789 -8.414 1.419 1 96.62 184 LYS A C 1
ATOM 1490 O O . LYS A 1 184 ? -2.5 -9.547 1.813 1 96.62 184 LYS A O 1
ATOM 1495 N N . GLN A 1 185 ? -2.23 -7.828 0.415 1 95.81 185 GLN A N 1
ATOM 1496 C CA . GLN A 1 185 ? -1.168 -8.492 -0.335 1 95.81 185 GLN A CA 1
ATOM 1497 C C . GLN A 1 185 ? 0.072 -8.695 0.53 1 95.81 185 GLN A C 1
ATOM 1499 O O . GLN A 1 185 ? 0.716 -9.742 0.466 1 95.81 185 GLN A O 1
ATOM 1504 N N . VAL A 1 186 ? 0.388 -7.766 1.318 1 95.06 186 VAL A N 1
ATOM 1505 C CA . VAL A 1 186 ? 1.539 -7.84 2.213 1 95.06 186 VAL A CA 1
ATOM 1506 C C . VAL A 1 186 ? 1.308 -8.922 3.262 1 95.06 186 VAL A C 1
ATOM 1508 O O . VAL A 1 186 ? 2.211 -9.711 3.559 1 95.06 186 VAL A O 1
ATOM 1511 N N . ASN A 1 187 ? 0.11 -8.961 3.811 1 92.31 187 ASN A N 1
ATOM 1512 C CA . ASN A 1 187 ? -0.222 -9.977 4.809 1 92.31 187 ASN A CA 1
ATOM 1513 C C . ASN A 1 187 ? -0.158 -11.383 4.219 1 92.31 187 ASN A C 1
ATOM 1515 O O . ASN A 1 187 ? 0.283 -12.32 4.891 1 92.31 187 ASN A O 1
ATOM 1519 N N . GLN A 1 188 ? -0.597 -11.492 3.018 1 90.75 188 GLN A N 1
ATOM 1520 C CA . GLN A 1 188 ? -0.485 -12.773 2.338 1 90.75 188 GLN A CA 1
ATOM 1521 C C . GLN A 1 188 ? 0.975 -13.195 2.184 1 90.75 188 GLN A C 1
ATOM 1523 O O . GLN A 1 188 ? 1.314 -14.367 2.361 1 90.75 188 GLN A O 1
ATOM 1528 N N . SER A 1 189 ? 1.819 -12.281 1.873 1 91.06 189 SER A N 1
ATOM 1529 C CA . SER A 1 189 ? 3.246 -12.555 1.731 1 91.06 189 SER A CA 1
ATOM 1530 C C . SER A 1 189 ? 3.863 -12.969 3.062 1 91.06 189 SER A C 1
ATOM 1532 O O . SER A 1 189 ? 4.727 -13.852 3.104 1 91.06 189 SER A O 1
ATOM 1534 N N . LYS A 1 190 ? 3.412 -12.383 4.094 1 88.75 190 LYS A N 1
ATOM 1535 C CA . LYS A 1 190 ? 3.896 -12.758 5.422 1 88.75 190 LYS A CA 1
ATOM 1536 C C . LYS A 1 190 ? 3.578 -14.219 5.73 1 88.75 190 LYS A C 1
ATOM 1538 O O . LYS A 1 190 ? 4.418 -14.938 6.273 1 88.75 190 LYS A O 1
ATOM 1543 N N . GLU A 1 191 ? 2.406 -14.57 5.379 1 85.62 191 GLU A N 1
ATOM 1544 C CA . GLU A 1 191 ? 2.008 -15.961 5.574 1 85.62 191 GLU A CA 1
ATOM 1545 C C . GLU A 1 191 ? 2.896 -16.906 4.77 1 85.62 191 GLU A C 1
ATOM 1547 O O . GLU A 1 191 ? 3.285 -17.969 5.262 1 85.62 191 GLU A O 1
ATOM 1552 N N . MET A 1 192 ? 3.248 -16.469 3.59 1 83.12 192 MET A N 1
ATOM 1553 C CA . MET A 1 192 ? 4.09 -17.281 2.723 1 83.12 192 MET A CA 1
ATOM 1554 C C . MET A 1 192 ? 5.504 -17.391 3.285 1 83.12 192 MET A C 1
ATOM 1556 O O . MET A 1 192 ? 6.141 -18.438 3.174 1 83.12 192 MET A O 1
ATOM 1560 N N . ILE A 1 193 ? 5.992 -16.312 3.797 1 81.38 193 ILE A N 1
ATOM 1561 C CA . ILE A 1 193 ? 7.324 -16.297 4.395 1 81.38 193 ILE A CA 1
ATOM 1562 C C . ILE A 1 193 ? 7.34 -17.203 5.625 1 81.38 193 ILE A C 1
ATOM 1564 O O . ILE A 1 193 ? 8.297 -17.953 5.84 1 81.38 193 ILE A O 1
ATOM 1568 N N . GLY A 1 194 ? 6.336 -17.016 6.496 1 74 194 GLY A N 1
ATOM 1569 C CA . GLY A 1 194 ? 6.223 -17.875 7.668 1 74 194 GLY A CA 1
ATOM 1570 C C . GLY A 1 194 ? 6.102 -19.344 7.32 1 74 194 GLY A C 1
ATOM 1571 O O . GLY A 1 194 ? 6.684 -20.203 8 1 74 194 GLY A O 1
ATOM 1572 N N . MET A 1 195 ? 5.352 -19.625 6.371 1 61.47 195 MET A N 1
ATOM 1573 C CA . MET A 1 195 ? 5.199 -21 5.902 1 61.47 195 MET A CA 1
ATOM 1574 C C . MET A 1 195 ? 6.535 -21.578 5.438 1 61.47 195 MET A C 1
ATOM 1576 O O . MET A 1 195 ? 6.836 -22.734 5.688 1 61.47 195 MET A O 1
ATOM 1580 N N . ASN A 1 196 ? 7.328 -20.688 4.762 1 53.75 196 ASN A N 1
ATOM 1581 C CA . ASN A 1 196 ? 8.617 -21.172 4.277 1 53.75 196 ASN A CA 1
ATOM 1582 C C . ASN A 1 196 ? 9.656 -21.203 5.395 1 53.75 196 ASN A C 1
ATOM 1584 O O . ASN A 1 196 ? 10.664 -21.906 5.293 1 53.75 196 ASN A O 1
ATOM 1588 N N . GLY A 1 197 ? 9.57 -20.172 6.316 1 48.25 197 GLY A N 1
ATOM 1589 C CA . GLY A 1 197 ? 10.383 -20.328 7.512 1 48.25 197 GLY A CA 1
ATOM 1590 C C . GLY A 1 197 ? 10.172 -21.656 8.211 1 48.25 197 GLY A C 1
ATOM 1591 O O . GLY A 1 197 ? 11.125 -22.266 8.695 1 48.25 197 GLY A O 1
ATOM 1592 N N . HIS A 1 198 ? 8.953 -21.953 8.375 1 42.91 198 HIS A N 1
ATOM 1593 C CA . HIS A 1 198 ? 8.648 -23.297 8.859 1 42.91 198 HIS A CA 1
ATOM 1594 C C . HIS A 1 198 ? 9.047 -24.359 7.836 1 42.91 198 HIS A C 1
ATOM 1596 O O . HIS A 1 198 ? 9.453 -25.453 8.211 1 42.91 198 HIS A O 1
ATOM 1602 N N . PHE A 1 199 ? 8.875 -24.047 6.559 1 38.62 199 PHE A N 1
ATOM 1603 C CA . PHE A 1 199 ? 9.25 -25.016 5.535 1 38.62 199 PHE A CA 1
ATOM 1604 C C . PHE A 1 199 ? 10.766 -25.078 5.379 1 38.62 199 PHE A C 1
ATOM 1606 O O . PHE A 1 199 ? 11.297 -26.031 4.801 1 38.62 199 PHE A O 1
ATOM 1613 N N . LYS A 1 200 ? 11.555 -24.094 5.598 1 39.03 200 LYS A N 1
ATOM 1614 C CA . LYS A 1 200 ? 12.984 -24.359 5.699 1 39.03 200 LYS A CA 1
ATOM 1615 C C . LYS A 1 200 ? 13.25 -25.578 6.582 1 39.03 200 LYS A C 1
ATOM 1617 O O . LYS A 1 200 ? 14.266 -26.266 6.41 1 39.03 200 LYS A O 1
ATOM 1622 N N . ASN A 1 201 ? 12.453 -25.578 7.723 1 34.75 201 ASN A N 1
ATOM 1623 C CA . ASN A 1 201 ? 12.484 -26.891 8.352 1 34.75 201 ASN A CA 1
ATOM 1624 C C . ASN A 1 201 ? 11.523 -27.859 7.676 1 34.75 201 ASN A C 1
ATOM 1626 O O . ASN A 1 201 ? 11.141 -28.875 8.266 1 34.75 201 ASN A O 1
ATOM 1630 N N . PHE A 1 202 ? 10.617 -27.453 6.953 1 32.5 202 PHE A N 1
ATOM 1631 C CA . PHE A 1 202 ? 9.758 -28.391 6.242 1 32.5 202 PHE A CA 1
ATOM 1632 C C . PHE A 1 202 ? 10.57 -29.25 5.289 1 32.5 202 PHE A C 1
ATOM 1634 O O . PHE A 1 202 ? 11.305 -28.734 4.445 1 32.5 202 PHE A O 1
ATOM 1641 N N . ASP A 1 203 ? 10.734 -30.453 5.66 1 33.19 203 ASP A N 1
ATOM 1642 C CA . ASP A 1 203 ? 10.688 -31.688 4.902 1 33.19 203 ASP A CA 1
ATOM 1643 C C . ASP A 1 203 ? 9.625 -31.625 3.805 1 33.19 203 ASP A C 1
ATOM 1645 O O . ASP A 1 203 ? 8.484 -31.25 4.062 1 33.19 203 ASP A O 1
ATOM 1649 N N . PRO A 1 204 ? 9.82 -31.5 2.391 1 33.75 204 PRO A N 1
ATOM 1650 C CA . PRO A 1 204 ? 8.828 -31.672 1.323 1 33.75 204 PRO A CA 1
ATOM 1651 C C . PRO A 1 204 ? 7.598 -32.438 1.778 1 33.75 204 PRO A C 1
ATOM 1653 O O . PRO A 1 204 ? 6.598 -32.5 1.059 1 33.75 204 PRO A O 1
ATOM 1656 N N . ILE A 1 205 ? 7.539 -33.156 2.799 1 33.84 205 ILE A N 1
ATOM 1657 C CA . ILE A 1 205 ? 6.523 -34.062 3.318 1 33.84 205 ILE A CA 1
ATOM 1658 C C . ILE A 1 205 ? 5.438 -33.25 4.039 1 33.84 205 ILE A C 1
ATOM 1660 O O . ILE A 1 205 ? 4.281 -33.688 4.098 1 33.84 205 ILE A O 1
ATOM 1664 N N . ASP A 1 206 ? 5.66 -32.312 4.707 1 35.25 206 ASP A N 1
ATOM 1665 C CA . ASP A 1 206 ? 4.586 -31.812 5.566 1 35.25 206 ASP A CA 1
ATOM 1666 C C . ASP A 1 206 ? 3.613 -30.938 4.785 1 35.25 206 ASP A C 1
ATOM 1668 O O . ASP A 1 206 ? 3.596 -29.719 4.953 1 35.25 206 ASP A O 1
ATOM 1672 N N . PHE A 1 207 ? 3.244 -31.25 3.504 1 32.03 207 PHE A N 1
ATOM 1673 C CA . PHE A 1 207 ? 2.316 -30.656 2.549 1 32.03 207 PHE A CA 1
ATOM 1674 C C . PHE A 1 207 ? 0.901 -30.625 3.115 1 32.03 207 PHE A C 1
ATOM 1676 O O . PHE A 1 207 ? -0.054 -30.312 2.4 1 32.03 207 PHE A O 1
ATOM 1683 N N . ARG A 1 208 ? 0.692 -31.078 4.305 1 37.25 208 ARG A N 1
ATOM 1684 C CA . ARG A 1 208 ? -0.682 -31.281 4.75 1 37.25 208 ARG A CA 1
ATOM 1685 C C . ARG A 1 208 ? -1.487 -29.984 4.633 1 37.25 208 ARG A C 1
ATOM 1687 O O . ARG A 1 208 ? -2.719 -30.016 4.574 1 37.25 208 ARG A O 1
ATOM 1694 N N . GLU A 1 209 ? -0.908 -28.906 4.984 1 33.03 209 GLU A N 1
ATOM 1695 C CA . GLU A 1 209 ? -1.843 -27.812 5.25 1 33.03 209 GLU A CA 1
ATOM 1696 C C . GLU A 1 209 ? -2.152 -27.031 3.979 1 33.03 209 GLU A C 1
ATOM 1698 O O . GLU A 1 209 ? -2.854 -26.016 4.023 1 33.03 209 GLU A O 1
ATOM 1703 N N . PHE A 1 210 ? -1.518 -27.234 2.857 1 31.78 210 PHE A N 1
ATOM 1704 C CA . PHE A 1 210 ? -1.858 -26.391 1.719 1 31.78 210 PHE A CA 1
ATOM 1705 C C . PHE A 1 210 ? -3.062 -26.953 0.97 1 31.78 210 PHE A C 1
ATOM 1707 O O . PHE A 1 210 ? -2.982 -28.031 0.371 1 31.78 210 PHE A O 1
ATOM 1714 N N . LYS A 1 211 ? -4.199 -26.75 1.565 1 33.22 211 LYS A N 1
ATOM 1715 C CA . LYS A 1 211 ? -5.422 -27.031 0.817 1 33.22 211 LYS A CA 1
ATOM 1716 C C . LYS A 1 211 ? -5.453 -26.234 -0.492 1 33.22 211 LYS A C 1
ATOM 1718 O O . LYS A 1 211 ? -5.387 -25.016 -0.486 1 33.22 211 LYS A O 1
ATOM 1723 N N . ILE A 1 212 ? -4.781 -26.719 -1.512 1 26.42 212 ILE A N 1
ATOM 1724 C CA . ILE A 1 212 ? -5.168 -26.203 -2.82 1 26.42 212 ILE A CA 1
ATOM 1725 C C . ILE A 1 212 ? -6.637 -26.531 -3.09 1 26.42 212 ILE A C 1
ATOM 1727 O O . ILE A 1 212 ? -7.078 -27.656 -2.861 1 26.42 212 ILE A O 1
ATOM 1731 N N . MET B 1 1 ? 4.91 -28.016 -29.766 1 80.12 1 MET B N 1
ATOM 1732 C CA . MET B 1 1 ? 4.941 -29.219 -28.953 1 80.12 1 MET B CA 1
ATOM 1733 C C . MET B 1 1 ? 3.678 -29.344 -28.109 1 80.12 1 MET B C 1
ATOM 1735 O O . MET B 1 1 ? 3.168 -28.344 -27.594 1 80.12 1 MET B O 1
ATOM 1739 N N . LEU B 1 2 ? 3.115 -30.516 -28.094 1 91.5 2 LEU B N 1
ATOM 1740 C CA . LEU B 1 2 ? 1.904 -30.75 -27.328 1 91.5 2 LEU B CA 1
ATOM 1741 C C . LEU B 1 2 ? 2.244 -31.047 -25.859 1 91.5 2 LEU B C 1
ATOM 1743 O O . LEU B 1 2 ? 3.035 -31.953 -25.578 1 91.5 2 LEU B O 1
ATOM 1747 N N . LEU B 1 3 ? 1.729 -30.281 -24.969 1 96.06 3 LEU B N 1
ATOM 1748 C CA . LEU B 1 3 ? 2.045 -30.375 -23.547 1 96.06 3 LEU B CA 1
ATOM 1749 C C . LEU B 1 3 ? 0.796 -30.688 -22.719 1 96.06 3 LEU B C 1
ATOM 1751 O O . LEU B 1 3 ? -0.224 -30 -22.859 1 96.06 3 LEU B O 1
ATOM 1755 N N . PRO B 1 4 ? 0.836 -31.75 -21.938 1 97.5 4 PRO B N 1
ATOM 1756 C CA . PRO B 1 4 ? -0.264 -31.922 -20.984 1 97.5 4 PRO B CA 1
ATOM 1757 C C . PRO B 1 4 ? -0.463 -30.688 -20.094 1 97.5 4 PRO B C 1
ATOM 1759 O O . PRO B 1 4 ? 0.51 -30.031 -19.719 1 97.5 4 PRO B O 1
ATOM 1762 N N . MET B 1 5 ? -1.764 -30.453 -19.781 1 96.81 5 MET B N 1
ATOM 1763 C CA . MET B 1 5 ? -2.053 -29.203 -19.078 1 96.81 5 MET B CA 1
ATOM 1764 C C . MET B 1 5 ? -2.732 -29.484 -17.734 1 96.81 5 MET B C 1
ATOM 1766 O O . MET B 1 5 ? -3.617 -30.344 -17.656 1 96.81 5 MET B O 1
ATOM 1770 N N . PHE B 1 6 ? -2.289 -28.734 -16.719 1 96.81 6 PHE B N 1
ATOM 1771 C CA . PHE B 1 6 ? -2.83 -28.719 -15.367 1 96.81 6 PHE B CA 1
ATOM 1772 C C . PHE B 1 6 ? -3.086 -27.297 -14.898 1 96.81 6 PHE B C 1
ATOM 1774 O O . PHE B 1 6 ? -2.342 -26.766 -14.07 1 96.81 6 PHE B O 1
ATOM 1781 N N . PRO B 1 7 ? -4.199 -26.688 -15.414 1 95.06 7 PRO B N 1
ATOM 1782 C CA . PRO B 1 7 ? -4.453 -25.281 -15.07 1 95.06 7 PRO B CA 1
ATOM 1783 C C . PRO B 1 7 ? -4.691 -25.078 -13.578 1 95.06 7 PRO B C 1
ATOM 1785 O O . PRO B 1 7 ? -5.371 -25.891 -12.938 1 95.06 7 PRO B O 1
ATOM 1788 N N . LEU B 1 8 ? -4.062 -24.078 -13.031 1 94.25 8 LEU B N 1
ATOM 1789 C CA . LEU B 1 8 ? -4.215 -23.688 -11.633 1 94.25 8 LEU B CA 1
ATOM 1790 C C . LEU B 1 8 ? -4.328 -22.172 -11.508 1 94.25 8 LEU B C 1
ATOM 1792 O O . LEU B 1 8 ? -3.779 -21.422 -12.328 1 94.25 8 LEU B O 1
ATOM 1796 N N . PRO B 1 9 ? -5.039 -21.703 -10.492 1 93.12 9 PRO B N 1
ATOM 1797 C CA . PRO B 1 9 ? -5.027 -20.266 -10.219 1 93.12 9 PRO B CA 1
ATOM 1798 C C . PRO B 1 9 ? -3.754 -19.812 -9.508 1 93.12 9 PRO B C 1
ATOM 1800 O O . PRO B 1 9 ? -3.826 -19.203 -8.438 1 93.12 9 PRO B O 1
ATOM 1803 N N . SER B 1 10 ? -2.609 -20.109 -10.047 1 93.5 10 SER B N 1
ATOM 1804 C CA . SER B 1 10 ? -1.277 -19.828 -9.531 1 93.5 10 SER B CA 1
ATOM 1805 C C . SER B 1 10 ? -0.3 -19.5 -10.656 1 93.5 10 SER B C 1
ATOM 1807 O O . SER B 1 10 ? -0.515 -19.906 -11.805 1 93.5 10 SER B O 1
ATOM 1809 N N . VAL B 1 11 ? 0.637 -18.75 -10.258 1 95.31 11 VAL B N 1
ATOM 1810 C CA . VAL B 1 11 ? 1.722 -18.453 -11.188 1 95.31 11 VAL B CA 1
ATOM 1811 C C . VAL B 1 11 ? 3.031 -19.031 -10.656 1 95.31 11 VAL B C 1
ATOM 1813 O O . VAL B 1 11 ? 3.381 -18.828 -9.492 1 95.31 11 VAL B O 1
ATOM 1816 N N . PHE B 1 12 ? 3.654 -19.812 -11.469 1 95 12 PHE B N 1
ATOM 1817 C CA . PHE B 1 12 ? 4.957 -20.359 -11.109 1 95 12 PHE B CA 1
ATOM 1818 C C . PHE B 1 12 ? 6.043 -19.812 -12.039 1 95 12 PHE B C 1
ATOM 1820 O O . PHE B 1 12 ? 5.754 -19.391 -13.156 1 95 12 PHE B O 1
ATOM 1827 N N . PHE B 1 13 ? 7.219 -19.875 -11.508 1 93.81 13 PHE B N 1
ATOM 1828 C CA . PHE B 1 13 ? 8.328 -19.328 -12.281 1 93.81 13 PHE B CA 1
ATOM 1829 C C . PHE B 1 13 ? 9.406 -20.375 -12.516 1 93.81 13 PHE B C 1
ATOM 1831 O O . PHE B 1 13 ? 9.547 -21.312 -11.727 1 93.81 13 PHE B O 1
ATOM 1838 N N . PRO B 1 14 ? 10.156 -20.188 -13.641 1 93.62 14 PRO B N 1
ATOM 1839 C CA . PRO B 1 14 ? 11.273 -21.109 -13.875 1 93.62 14 PRO B CA 1
ATOM 1840 C C . PRO B 1 14 ? 12.258 -21.156 -12.711 1 93.62 14 PRO B C 1
ATOM 1842 O O . PRO B 1 14 ? 12.617 -20.109 -12.156 1 93.62 14 PRO B O 1
ATOM 1845 N N . GLY B 1 15 ? 12.609 -22.344 -12.336 1 90.19 15 GLY B N 1
ATOM 1846 C CA . GLY B 1 15 ? 13.562 -22.531 -11.25 1 90.19 15 GLY B CA 1
ATOM 1847 C C . GLY B 1 15 ? 12.906 -22.719 -9.898 1 90.19 15 GLY B C 1
ATOM 1848 O O . GLY B 1 15 ? 13.539 -23.172 -8.953 1 90.19 15 GLY B O 1
ATOM 1849 N N . GLU B 1 16 ? 11.703 -22.469 -9.859 1 89.69 16 GLU B N 1
ATOM 1850 C CA . GLU B 1 16 ? 10.984 -22.562 -8.594 1 89.69 16 GLU B CA 1
ATOM 1851 C C . GLU B 1 16 ? 10.656 -24.016 -8.25 1 89.69 16 GLU B C 1
ATOM 1853 O O . GLU B 1 16 ? 10.258 -24.781 -9.125 1 89.69 16 GLU B O 1
ATOM 1858 N N . ILE B 1 17 ? 10.828 -24.328 -6.98 1 90.25 17 ILE B N 1
ATOM 1859 C CA . ILE B 1 17 ? 10.367 -25.625 -6.473 1 90.25 17 ILE B CA 1
ATOM 1860 C C . ILE B 1 17 ? 8.906 -25.5 -6.023 1 90.25 17 ILE B C 1
ATOM 1862 O O . ILE B 1 17 ? 8.57 -24.625 -5.227 1 90.25 17 ILE B O 1
ATOM 1866 N N . VAL B 1 18 ? 8.117 -26.406 -6.555 1 91.56 18 VAL B N 1
ATOM 1867 C CA . VAL B 1 18 ? 6.672 -26.312 -6.352 1 91.56 18 VAL B CA 1
ATOM 1868 C C . VAL B 1 18 ? 6.148 -27.609 -5.723 1 91.5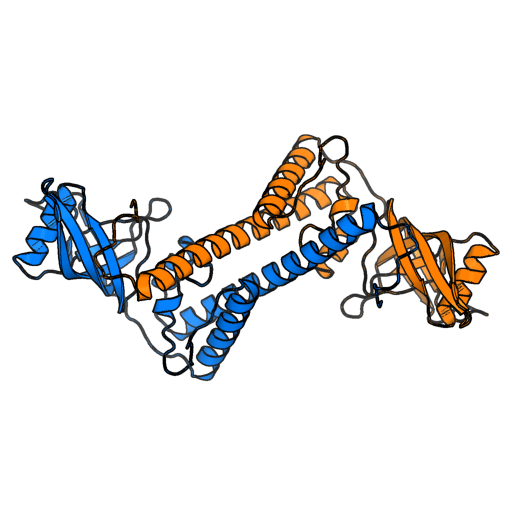6 18 VAL B C 1
ATOM 1870 O O . VAL B 1 18 ? 6.402 -28.703 -6.234 1 91.56 18 VAL B O 1
ATOM 1873 N N . ALA B 1 19 ? 5.48 -27.453 -4.656 1 91.56 19 ALA B N 1
ATOM 1874 C CA . ALA B 1 19 ? 4.797 -28.578 -4.027 1 91.56 19 ALA B CA 1
ATOM 1875 C C . ALA B 1 19 ? 3.299 -28.531 -4.309 1 91.56 19 ALA B C 1
ATOM 1877 O O . ALA B 1 19 ? 2.668 -27.484 -4.195 1 91.56 19 ALA B O 1
ATOM 1878 N N . LEU B 1 20 ? 2.801 -29.656 -4.691 1 94.5 20 LEU B N 1
ATOM 1879 C CA . LEU B 1 20 ? 1.382 -29.719 -5.023 1 94.5 20 LEU B CA 1
ATOM 1880 C C . LEU B 1 20 ? 0.727 -30.938 -4.379 1 94.5 20 LEU B C 1
ATOM 1882 O O . LEU B 1 20 ? 1.369 -31.969 -4.211 1 94.5 20 LEU B O 1
ATOM 1886 N N . HIS B 1 21 ? -0.521 -30.766 -4.074 1 94.44 21 HIS B N 1
ATOM 1887 C CA . HIS B 1 21 ? -1.382 -31.875 -3.668 1 94.44 21 HIS B CA 1
ATOM 1888 C C . HIS B 1 21 ? -2.357 -32.25 -4.777 1 94.44 21 HIS B C 1
ATOM 1890 O O . HIS B 1 21 ? -3.17 -31.422 -5.203 1 94.44 21 HIS B O 1
ATOM 1896 N N . ILE B 1 22 ? -2.256 -33.469 -5.145 1 96.69 22 ILE B N 1
ATOM 1897 C CA . ILE B 1 22 ? -3.039 -33.938 -6.281 1 96.69 22 ILE B CA 1
ATOM 1898 C C . ILE B 1 22 ? -4.223 -34.781 -5.785 1 96.69 22 ILE B C 1
ATOM 1900 O O . ILE B 1 22 ? -4.035 -35.781 -5.121 1 96.69 22 ILE B O 1
ATOM 1904 N N . PHE B 1 23 ? -5.426 -34.344 -6.227 1 95.81 23 PHE B N 1
ATOM 1905 C CA . PHE B 1 23 ? -6.555 -35.094 -5.711 1 95.81 23 PHE B CA 1
ATOM 1906 C C . PHE B 1 23 ? -7.562 -35.375 -6.82 1 95.81 23 PHE B C 1
ATOM 1908 O O . PHE B 1 23 ? -8.336 -36.344 -6.727 1 95.81 23 PHE B O 1
ATOM 1915 N N . GLU B 1 24 ? -7.586 -34.656 -7.828 1 96.31 24 GLU B N 1
ATOM 1916 C CA . GLU B 1 24 ? -8.531 -34.875 -8.914 1 96.31 24 GLU B CA 1
ATOM 1917 C C . GLU B 1 24 ? -8.086 -36.062 -9.773 1 96.31 24 GLU B C 1
ATOM 1919 O O . GLU B 1 24 ? -6.895 -36.219 -10.062 1 96.31 24 GLU B O 1
ATOM 1924 N N . GLU B 1 25 ? -8.984 -36.781 -10.32 1 96.44 25 GLU B N 1
ATOM 1925 C CA . GLU B 1 25 ? -8.695 -38 -11.102 1 96.44 25 GLU B CA 1
ATOM 1926 C C . GLU B 1 25 ? -7.883 -37.656 -12.344 1 96.44 25 GLU B C 1
ATOM 1928 O O . GLU B 1 25 ? -6.945 -38.375 -12.695 1 96.44 25 GLU B O 1
ATOM 1933 N N . ARG B 1 26 ? -8.25 -36.625 -13.023 1 97 26 ARG B N 1
ATOM 1934 C CA . ARG B 1 26 ? -7.547 -36.25 -14.25 1 97 26 ARG B CA 1
ATOM 1935 C C . ARG B 1 26 ? -6.078 -35.938 -13.969 1 97 26 ARG B C 1
ATOM 1937 O O . ARG B 1 26 ? -5.207 -36.281 -14.773 1 97 26 ARG B O 1
ATOM 1944 N N . TYR B 1 27 ? -5.809 -35.438 -12.859 1 97.44 27 TYR B N 1
ATOM 1945 C CA . TYR B 1 27 ? -4.43 -35.062 -12.578 1 97.44 27 TYR B CA 1
ATOM 1946 C C . TYR B 1 27 ? -3.672 -36.188 -11.914 1 97.44 27 TYR B C 1
ATOM 1948 O O . TYR B 1 27 ? -2.451 -36.312 -12.047 1 97.44 27 TYR B O 1
ATOM 1956 N N . LYS B 1 28 ? -4.379 -37.031 -11.242 1 97.12 28 LYS B N 1
ATOM 1957 C CA . LYS B 1 28 ? -3.746 -38.312 -10.844 1 97.12 28 LYS B CA 1
ATOM 1958 C C . LYS B 1 28 ? -3.193 -39.062 -12.047 1 97.12 28 LYS B C 1
ATOM 1960 O O . LYS B 1 28 ? -2.055 -39.531 -12.023 1 97.12 28 LYS B O 1
ATOM 1965 N N . GLN B 1 29 ? -4.031 -39.125 -13.023 1 97.25 29 GLN B N 1
ATOM 1966 C CA . GLN B 1 29 ? -3.582 -39.781 -14.242 1 97.25 29 GLN B CA 1
ATOM 1967 C C . GLN B 1 29 ? -2.379 -39.062 -14.844 1 97.25 29 GLN B C 1
ATOM 1969 O O . GLN B 1 29 ? -1.42 -39.719 -15.281 1 97.25 29 GLN B O 1
ATOM 1974 N N . LEU B 1 30 ? -2.432 -37.781 -14.867 1 97.56 30 LEU B N 1
ATOM 1975 C CA . LEU B 1 30 ? -1.344 -37 -15.445 1 97.56 30 LEU B CA 1
ATOM 1976 C C . LEU B 1 30 ? -0.027 -37.312 -14.734 1 97.56 30 LEU B C 1
ATOM 1978 O O . LEU B 1 30 ? 0.995 -37.531 -15.391 1 97.56 30 LEU B O 1
ATOM 1982 N N . ILE B 1 31 ? -0.096 -37.375 -13.422 1 97.44 31 ILE B N 1
ATOM 1983 C CA . ILE B 1 31 ? 1.121 -37.562 -12.648 1 97.44 31 ILE B CA 1
ATOM 1984 C C . ILE B 1 31 ? 1.629 -39 -12.852 1 97.44 31 ILE B C 1
ATOM 1986 O O . ILE B 1 31 ? 2.836 -39.219 -12.977 1 97.44 31 ILE B O 1
ATOM 1990 N N . ARG B 1 32 ? 0.783 -39.938 -12.891 1 95.69 32 ARG B N 1
ATOM 1991 C CA . ARG B 1 32 ? 1.186 -41.312 -13.172 1 95.69 32 ARG B CA 1
ATOM 1992 C C . ARG B 1 32 ? 1.86 -41.406 -14.531 1 95.69 32 ARG B C 1
ATOM 1994 O O . ARG B 1 32 ? 2.896 -42.062 -14.672 1 95.69 32 ARG B O 1
ATOM 2001 N N . ASP B 1 33 ? 1.229 -40.781 -15.5 1 96.25 33 ASP B N 1
ATOM 2002 C CA . ASP B 1 33 ? 1.799 -40.781 -16.844 1 96.25 33 ASP B CA 1
ATOM 2003 C C . ASP B 1 33 ? 3.189 -40.156 -16.859 1 96.25 33 ASP B C 1
ATOM 2005 O O . ASP B 1 33 ? 4.102 -40.656 -17.516 1 96.25 33 ASP B O 1
ATOM 2009 N N . ALA B 1 34 ? 3.324 -39.062 -16.141 1 96.44 34 ALA B N 1
ATOM 2010 C CA . ALA B 1 34 ? 4.594 -38.312 -16.094 1 96.44 34 ALA B CA 1
ATOM 2011 C C . ALA B 1 34 ? 5.676 -39.156 -15.43 1 96.44 34 ALA B C 1
ATOM 2013 O O . ALA B 1 34 ? 6.863 -39.031 -15.742 1 96.44 34 ALA B O 1
ATOM 2014 N N . ARG B 1 35 ? 5.254 -39.938 -14.516 1 93.81 35 ARG B N 1
ATOM 2015 C CA . ARG B 1 35 ? 6.195 -40.812 -13.82 1 93.81 35 ARG B CA 1
ATOM 2016 C C . ARG B 1 35 ? 6.633 -41.969 -14.711 1 93.81 35 ARG B C 1
ATOM 2018 O O . ARG B 1 35 ? 7.805 -42.375 -14.711 1 93.81 35 ARG B O 1
ATOM 2025 N N . GLU B 1 36 ? 5.742 -42.562 -15.453 1 93.12 36 GLU B N 1
ATOM 2026 C CA . GLU B 1 36 ? 5.992 -43.719 -16.281 1 93.12 36 GLU B CA 1
ATOM 2027 C C . GLU B 1 36 ? 6.82 -43.375 -17.516 1 93.12 36 GLU B C 1
ATOM 2029 O O . GLU B 1 36 ? 7.75 -44.094 -17.875 1 93.12 36 GLU B O 1
ATOM 2034 N N . ALA B 1 37 ? 6.414 -42.375 -18.172 1 88.69 37 ALA B N 1
ATOM 2035 C CA . ALA B 1 37 ? 7.148 -41.844 -19.328 1 88.69 37 ALA B CA 1
ATOM 2036 C C . ALA B 1 37 ? 7.598 -40.406 -19.078 1 88.69 37 ALA B C 1
ATOM 2038 O O . ALA B 1 37 ? 6.82 -39.469 -19.266 1 88.69 37 ALA B O 1
ATOM 2039 N N . PRO B 1 38 ? 8.773 -40.25 -18.656 1 84.44 38 PRO B N 1
ATOM 2040 C CA . PRO B 1 38 ? 9.203 -38.938 -18.219 1 84.44 38 PRO B CA 1
ATOM 2041 C C . PRO B 1 38 ? 8.781 -37.812 -19.188 1 84.44 38 PRO B C 1
ATOM 2043 O O . PRO B 1 38 ? 9.266 -37.781 -20.328 1 84.44 38 PRO B O 1
ATOM 2046 N N . MET B 1 39 ? 7.719 -37.219 -18.844 1 91.56 39 MET B N 1
ATOM 2047 C CA . MET B 1 39 ? 7.215 -36.031 -19.578 1 91.56 39 MET B CA 1
ATOM 2048 C C . MET B 1 39 ? 6.902 -34.906 -18.625 1 91.56 39 MET B C 1
ATOM 2050 O O . MET B 1 39 ? 6.527 -35.125 -17.469 1 91.56 39 MET B O 1
ATOM 2054 N N . ASN B 1 40 ? 7.148 -33.719 -19.172 1 97.5 40 ASN B N 1
ATOM 2055 C CA . ASN B 1 40 ? 6.766 -32.531 -18.438 1 97.5 40 ASN B CA 1
ATOM 2056 C C . ASN B 1 40 ? 5.301 -32.156 -18.672 1 97.5 40 ASN B C 1
ATOM 2058 O O . ASN B 1 40 ? 4.641 -32.75 -19.531 1 97.5 40 ASN B O 1
ATOM 2062 N N . PHE B 1 41 ? 4.82 -31.328 -17.828 1 98.12 41 PHE B N 1
ATOM 2063 C CA . PHE B 1 41 ? 3.473 -30.797 -18.016 1 98.12 41 PHE B CA 1
ATOM 2064 C C . PHE B 1 41 ? 3.426 -29.312 -17.75 1 98.12 41 PHE B C 1
ATOM 2066 O O . PHE B 1 41 ? 4.355 -28.75 -17.156 1 98.12 41 PHE B O 1
ATOM 2073 N N . GLY B 1 42 ? 2.395 -28.719 -18.344 1 97.81 42 GLY B N 1
ATOM 2074 C CA . GLY B 1 42 ? 2.24 -27.281 -18.172 1 97.81 42 GLY B CA 1
ATOM 2075 C C . GLY B 1 42 ? 1.208 -26.922 -17.109 1 97.81 42 GLY B C 1
ATOM 2076 O O . GLY B 1 42 ? 0.175 -27.578 -17 1 97.81 42 GLY B O 1
ATOM 2077 N N . VAL B 1 43 ? 1.513 -25.859 -16.422 1 97.25 43 VAL B N 1
ATOM 2078 C CA . VAL B 1 43 ? 0.531 -25.25 -15.531 1 97.25 43 VAL B CA 1
ATOM 2079 C C . VAL B 1 43 ? 0.238 -23.812 -15.992 1 97.25 43 VAL B C 1
ATOM 2081 O O . VAL B 1 43 ? 0.908 -22.875 -15.57 1 97.25 43 VAL B O 1
ATOM 2084 N N . PRO B 1 44 ? -0.762 -23.719 -16.891 1 96.5 44 PRO B N 1
ATOM 2085 C CA . PRO B 1 44 ? -1.185 -22.359 -17.219 1 96.5 44 PRO B CA 1
ATOM 2086 C C . PRO B 1 44 ? -1.866 -21.641 -16.062 1 96.5 44 PRO B C 1
ATOM 2088 O O . PRO B 1 44 ? -2.607 -22.266 -15.297 1 96.5 44 PRO B O 1
ATOM 2091 N N . ALA B 1 45 ? -1.517 -20.375 -15.938 1 93.81 45 ALA B N 1
ATOM 2092 C CA . ALA B 1 45 ? -2.195 -19.562 -14.93 1 93.81 45 ALA B CA 1
ATOM 2093 C C . ALA B 1 45 ? -3.635 -19.266 -15.336 1 93.81 45 ALA B C 1
ATOM 2095 O O . ALA B 1 45 ? -3.889 -18.812 -16.453 1 93.81 45 ALA B O 1
ATOM 2096 N N . TYR B 1 46 ? -4.496 -19.672 -14.438 1 90.12 46 TYR B N 1
ATOM 2097 C CA . TYR B 1 46 ? -5.895 -19.312 -14.648 1 90.12 46 TYR B CA 1
ATOM 2098 C C . TYR B 1 46 ? -6.238 -18 -13.945 1 90.12 46 TYR B C 1
ATOM 2100 O O . TYR B 1 46 ? -6.484 -17.984 -12.734 1 90.12 46 TYR B O 1
ATOM 2108 N N . ILE B 1 47 ? -6.242 -16.906 -14.703 1 86.81 47 ILE B N 1
ATOM 2109 C CA . ILE B 1 47 ? -6.504 -15.586 -14.148 1 86.81 47 ILE B CA 1
ATOM 2110 C C . ILE B 1 47 ? -7.598 -14.898 -14.961 1 86.81 47 ILE B C 1
ATOM 2112 O O . ILE B 1 47 ? -7.484 -14.758 -16.172 1 86.81 47 ILE B O 1
ATOM 2116 N N . ASP B 1 48 ? -8.609 -14.461 -14.219 1 82.12 48 ASP B N 1
ATOM 2117 C CA . ASP B 1 48 ? -9.742 -13.766 -14.82 1 82.12 48 ASP B CA 1
ATOM 2118 C C . ASP B 1 48 ? -10.273 -14.531 -16.031 1 82.12 48 ASP B C 1
ATOM 2120 O O . ASP B 1 48 ? -10.523 -13.938 -17.078 1 82.12 48 ASP B O 1
ATOM 2124 N N . GLY B 1 49 ? -10.281 -15.773 -16.016 1 80.12 49 GLY B N 1
ATOM 2125 C CA . GLY B 1 49 ? -10.867 -16.609 -17.047 1 80.12 49 GLY B CA 1
ATOM 2126 C C . GLY B 1 49 ? -9.938 -16.859 -18.234 1 80.12 49 GLY B C 1
ATOM 2127 O O . GLY B 1 49 ? -10.328 -17.484 -19.219 1 80.12 49 GLY B O 1
ATOM 2128 N N . GLU B 1 50 ? -8.812 -16.328 -18.141 1 82.12 50 GLU B N 1
ATOM 2129 C CA . GLU B 1 50 ? -7.848 -16.484 -19.234 1 82.12 50 GLU B CA 1
ATOM 2130 C C . GLU B 1 50 ? -6.793 -17.531 -18.906 1 82.12 50 GLU B C 1
ATOM 2132 O O . GLU B 1 50 ? -6.328 -17.609 -17.766 1 82.12 50 GLU B O 1
ATOM 2137 N N . ILE B 1 51 ? -6.594 -18.406 -19.906 1 88.19 51 ILE B N 1
ATOM 2138 C CA . ILE B 1 51 ? -5.535 -19.406 -19.859 1 88.19 51 ILE B CA 1
ATOM 2139 C C . ILE B 1 51 ? -4.605 -19.25 -21.062 1 88.19 51 ILE B C 1
ATOM 2141 O O . ILE B 1 51 ? -4.883 -19.781 -22.141 1 88.19 51 ILE B O 1
ATOM 2145 N N . ALA B 1 52 ? -3.578 -18.438 -20.891 1 93.69 52 ALA B N 1
ATOM 2146 C CA . ALA B 1 52 ? -2.752 -18.141 -22.062 1 93.69 52 ALA B CA 1
ATOM 2147 C C . ALA B 1 52 ? -1.278 -18.406 -21.766 1 93.69 52 ALA B C 1
ATOM 2149 O O . ALA B 1 52 ? -0.55 -18.906 -22.625 1 93.69 52 ALA B O 1
ATOM 2150 N N . TYR B 1 53 ? -0.842 -18.094 -20.578 1 97.25 53 TYR B N 1
ATOM 2151 C CA . TYR B 1 53 ? 0.56 -18.281 -20.234 1 97.25 53 TYR B CA 1
ATOM 2152 C C . TYR B 1 53 ? 0.695 -19.156 -19 1 97.25 53 TYR B C 1
ATOM 2154 O O . TYR B 1 53 ? -0.203 -19.203 -18.156 1 97.25 53 TYR B O 1
ATOM 2162 N N . GLY B 1 54 ? 1.79 -19.844 -18.953 1 97.38 54 GLY B N 1
ATOM 2163 C CA . GLY B 1 54 ? 2.074 -20.703 -17.797 1 97.38 54 GLY B CA 1
ATOM 2164 C C . GLY B 1 54 ? 3.52 -21.156 -17.75 1 97.38 54 GLY B C 1
ATOM 2165 O O . GLY B 1 54 ? 4.387 -20.578 -18.406 1 97.38 54 GLY B O 1
ATOM 2166 N N . THR B 1 55 ? 3.746 -22.047 -16.859 1 97.69 55 THR B N 1
ATOM 2167 C CA . THR B 1 55 ? 5.09 -22.594 -16.672 1 97.69 55 THR B CA 1
ATOM 2168 C C . THR B 1 55 ? 5.094 -24.109 -16.812 1 97.69 55 THR B C 1
ATOM 2170 O O . THR B 1 55 ? 4.195 -24.781 -16.297 1 97.69 55 THR B O 1
ATOM 2173 N N . GLU B 1 56 ? 6.059 -24.547 -17.562 1 98.12 56 GLU B N 1
ATOM 2174 C CA . GLU B 1 56 ? 6.305 -25.969 -17.656 1 98.12 56 GLU B CA 1
ATOM 2175 C C . GLU B 1 56 ? 6.906 -26.516 -16.359 1 98.12 56 GLU B C 1
ATOM 2177 O O . GLU B 1 56 ? 7.895 -25.969 -15.852 1 98.12 56 GLU B O 1
ATOM 2182 N N . LEU B 1 57 ? 6.285 -27.609 -15.875 1 97.75 57 LEU B N 1
ATOM 2183 C CA . LEU B 1 57 ? 6.789 -28.234 -14.656 1 97.75 57 LEU B CA 1
ATOM 2184 C C . LEU B 1 57 ? 7.355 -29.609 -14.938 1 97.75 57 LEU B C 1
ATOM 2186 O O . LEU B 1 57 ? 6.801 -30.359 -15.742 1 97.75 57 LEU B O 1
ATOM 2190 N N . GLU B 1 58 ? 8.422 -29.859 -14.312 1 97.69 58 GLU B N 1
ATOM 2191 C CA . GLU B 1 58 ? 9.016 -31.188 -14.289 1 97.69 58 GLU B CA 1
ATOM 2192 C C . GLU B 1 58 ? 8.766 -31.875 -12.953 1 97.69 58 GLU B C 1
ATOM 2194 O O . GLU B 1 58 ? 9.078 -31.328 -11.891 1 97.69 58 GLU B O 1
ATOM 2199 N N . LEU B 1 59 ? 8.195 -33.062 -13.055 1 97.31 59 LEU B N 1
ATOM 2200 C CA . LEU B 1 59 ? 7.984 -33.875 -11.844 1 97.31 59 LEU B CA 1
ATOM 2201 C C . LEU B 1 59 ? 9.312 -34.375 -11.289 1 97.31 59 LEU B C 1
ATOM 2203 O O . LEU B 1 59 ? 10.062 -35.062 -11.977 1 97.31 59 LEU B O 1
ATOM 2207 N N . LYS B 1 60 ? 9.562 -34 -10.055 1 95.56 60 LYS B N 1
ATOM 2208 C CA . LYS B 1 60 ? 10.82 -34.438 -9.43 1 95.56 60 LYS B CA 1
ATOM 2209 C C . LYS B 1 60 ? 10.602 -35.656 -8.547 1 95.56 60 LYS B C 1
ATOM 2211 O O . LYS B 1 60 ? 11.414 -36.594 -8.562 1 95.56 60 LYS B O 1
ATOM 2216 N N . GLU B 1 61 ? 9.516 -35.531 -7.801 1 94.31 61 GLU B N 1
ATOM 2217 C CA . GLU B 1 61 ? 9.312 -36.625 -6.84 1 94.31 61 GLU B CA 1
ATOM 2218 C C . GLU B 1 61 ? 7.859 -36.688 -6.391 1 94.31 61 GLU B C 1
ATOM 2220 O O . GLU B 1 61 ? 7.188 -35.656 -6.27 1 94.31 61 GLU B O 1
ATOM 2225 N N . ILE B 1 62 ? 7.414 -37.938 -6.184 1 95.06 62 ILE B N 1
ATOM 2226 C CA . ILE B 1 62 ? 6.18 -38.156 -5.441 1 95.06 62 ILE B CA 1
ATOM 2227 C C . ILE B 1 62 ? 6.508 -38.469 -3.979 1 95.06 62 ILE B C 1
ATOM 2229 O O . ILE B 1 62 ? 7.031 -39.531 -3.66 1 95.06 62 ILE B O 1
ATOM 2233 N N . ILE B 1 63 ? 6.152 -37.625 -3.148 1 94.44 63 ILE B N 1
ATOM 2234 C CA . ILE B 1 63 ? 6.562 -37.688 -1.749 1 94.44 63 ILE B CA 1
ATOM 2235 C C . ILE B 1 63 ? 5.695 -38.688 -1.008 1 94.44 63 ILE B C 1
ATOM 2237 O O . ILE B 1 63 ? 6.188 -39.438 -0.142 1 94.44 63 ILE B O 1
ATOM 2241 N N . LYS B 1 64 ? 4.441 -38.625 -1.286 1 94.44 64 LYS B N 1
ATOM 2242 C CA . LYS B 1 64 ? 3.486 -39.469 -0.572 1 94.44 64 LYS B CA 1
ATOM 2243 C C . LYS B 1 64 ? 2.299 -39.812 -1.462 1 94.44 64 LYS B C 1
ATOM 2245 O O . LYS B 1 64 ? 1.787 -38.969 -2.195 1 94.44 64 LYS B O 1
ATOM 2250 N N . THR B 1 65 ? 1.905 -41.094 -1.383 1 95.19 65 THR B N 1
ATOM 2251 C CA . THR B 1 65 ? 0.668 -41.562 -1.994 1 95.19 65 THR B CA 1
ATOM 2252 C C . THR B 1 65 ? -0.298 -42.094 -0.932 1 95.19 65 THR B C 1
ATOM 2254 O O . THR B 1 65 ? 0.056 -42.969 -0.134 1 95.19 65 THR B O 1
ATOM 2257 N N . TYR B 1 66 ? -1.417 -41.531 -0.991 1 95.94 66 TYR B N 1
ATOM 2258 C CA . TYR B 1 66 ? -2.42 -41.906 -0.001 1 95.94 66 TYR B CA 1
ATOM 2259 C C . TYR B 1 66 ? -3.24 -43.125 -0.482 1 95.94 66 TYR B C 1
ATOM 2261 O O . TYR B 1 66 ? -3.252 -43.438 -1.675 1 95.94 66 TYR B O 1
ATOM 2269 N N . ASP B 1 67 ? -3.99 -43.688 0.437 1 95.94 67 ASP B N 1
ATOM 2270 C CA . ASP B 1 67 ? -4.828 -44.844 0.11 1 95.94 67 ASP B CA 1
ATOM 2271 C C . ASP B 1 67 ? -5.91 -44.469 -0.899 1 95.94 67 ASP B C 1
ATOM 2273 O O . ASP B 1 67 ? -6.324 -45.281 -1.714 1 95.94 67 ASP B O 1
ATOM 2277 N N . THR B 1 68 ? -6.273 -43.25 -0.872 1 94.88 68 THR B N 1
ATOM 2278 C CA . THR B 1 68 ? -7.32 -42.75 -1.748 1 94.88 68 THR B CA 1
ATOM 2279 C C . THR B 1 68 ? -6.789 -42.531 -3.164 1 94.88 68 THR B C 1
ATOM 2281 O O . THR B 1 68 ? -7.559 -42.281 -4.094 1 94.88 68 THR B O 1
ATOM 2284 N N . GLY B 1 69 ? -5.465 -42.625 -3.322 1 95.31 69 GLY B N 1
ATOM 2285 C CA . GLY B 1 69 ? -4.832 -42.344 -4.602 1 95.31 69 GLY B CA 1
ATOM 2286 C C . GLY B 1 69 ? -4.297 -40.938 -4.703 1 95.31 69 GLY B C 1
ATOM 2287 O O . GLY B 1 69 ? -3.604 -40.594 -5.664 1 95.31 69 GLY B O 1
ATOM 2288 N N . GLU B 1 70 ? -4.621 -40.125 -3.771 1 96.5 70 GLU B N 1
ATOM 2289 C CA . GLU B 1 70 ? -4.082 -38.75 -3.727 1 96.5 70 GLU B CA 1
ATOM 2290 C C . GLU B 1 70 ? -2.566 -38.781 -3.551 1 96.5 70 GLU B C 1
ATOM 2292 O O . GLU B 1 70 ? -2.008 -39.719 -3.004 1 96.5 70 GLU B O 1
ATOM 2297 N N . MET B 1 71 ? -1.923 -37.688 -4.066 1 96.88 71 MET B N 1
ATOM 2298 C CA . MET B 1 71 ? -0.463 -37.656 -4.023 1 96.88 71 MET B CA 1
ATOM 2299 C C . MET B 1 71 ? 0.034 -36.281 -3.6 1 96.88 71 MET B C 1
ATOM 2301 O O . MET B 1 71 ? -0.556 -35.281 -3.965 1 96.88 71 MET B O 1
ATOM 2305 N N . ASP B 1 72 ? 1.079 -36.281 -2.854 1 95.19 72 ASP B N 1
ATOM 2306 C CA . ASP B 1 72 ? 1.91 -35.094 -2.676 1 95.19 72 ASP B CA 1
ATOM 2307 C C . ASP B 1 72 ? 3.148 -35.156 -3.566 1 95.19 72 ASP B C 1
ATOM 2309 O O . ASP B 1 72 ? 3.918 -36.125 -3.506 1 95.19 72 ASP B O 1
ATOM 2313 N N . ILE B 1 73 ? 3.287 -34.062 -4.367 1 95.94 73 ILE B N 1
ATOM 2314 C CA . ILE B 1 73 ? 4.375 -34.125 -5.336 1 95.94 73 ILE B CA 1
ATOM 2315 C C . ILE B 1 73 ? 5.227 -32.875 -5.25 1 95.94 73 ILE B C 1
ATOM 2317 O O . ILE B 1 73 ? 4.777 -31.844 -4.73 1 95.94 73 ILE B O 1
ATOM 2321 N N . VAL B 1 74 ? 6.43 -32.969 -5.703 1 95.44 74 VAL B N 1
ATOM 2322 C CA . VAL B 1 74 ? 7.352 -31.828 -5.852 1 95.44 74 VAL B CA 1
ATOM 2323 C C . VAL B 1 74 ? 7.758 -31.688 -7.316 1 95.44 74 VAL B C 1
ATOM 2325 O O . VAL B 1 74 ? 8.102 -32.688 -7.973 1 95.44 74 VAL B O 1
ATOM 2328 N N . CYS B 1 75 ? 7.664 -30.516 -7.777 1 95.88 75 CYS B N 1
ATOM 2329 C CA . CYS B 1 75 ? 8.039 -30.203 -9.148 1 95.88 75 CYS B CA 1
ATOM 2330 C C . CYS B 1 75 ? 9.031 -29.031 -9.195 1 95.88 75 CYS B C 1
ATOM 2332 O O . CYS B 1 75 ? 9.234 -28.359 -8.188 1 95.88 75 CYS B O 1
ATOM 2334 N N . ILE B 1 76 ? 9.641 -28.906 -10.32 1 95 76 ILE B N 1
ATOM 2335 C CA . ILE B 1 76 ? 10.469 -27.734 -10.562 1 95 76 ILE B CA 1
ATOM 2336 C C . ILE B 1 76 ? 10.008 -27.031 -11.844 1 95 76 ILE B C 1
ATOM 2338 O O . ILE B 1 76 ? 9.695 -27.688 -12.836 1 95 76 ILE B O 1
ATOM 2342 N N . GLY B 1 77 ? 9.883 -25.75 -11.75 1 95.56 77 GLY B N 1
ATOM 2343 C CA . GLY B 1 77 ? 9.578 -24.984 -12.945 1 95.56 77 GLY B CA 1
ATOM 2344 C C . GLY B 1 77 ? 10.734 -24.938 -13.93 1 95.56 77 GLY B C 1
ATOM 2345 O O . GLY B 1 77 ? 11.891 -24.781 -13.539 1 95.56 77 GLY B O 1
ATOM 2346 N N . ARG B 1 78 ? 10.398 -25 -15.234 1 95.75 78 ARG B N 1
ATOM 2347 C CA . ARG B 1 78 ? 11.477 -25.062 -16.219 1 95.75 78 ARG B CA 1
ATOM 2348 C C . ARG B 1 78 ? 11.391 -23.891 -17.188 1 95.75 78 ARG B C 1
ATOM 2350 O O . ARG B 1 78 ? 12.328 -23.094 -17.297 1 95.75 78 ARG B O 1
ATOM 2357 N N . ARG B 1 79 ? 10.273 -23.828 -17.984 1 96.31 79 ARG B N 1
ATOM 2358 C CA . ARG B 1 79 ? 10.148 -22.781 -19.016 1 96.31 79 ARG B CA 1
ATOM 2359 C C . ARG B 1 79 ? 8.766 -22.156 -18.984 1 96.31 79 ARG B C 1
ATOM 2361 O O . ARG B 1 79 ? 7.77 -22.828 -18.703 1 96.31 79 ARG B O 1
ATOM 2368 N N . THR B 1 80 ? 8.844 -20.875 -19.281 1 96.88 80 THR B N 1
ATOM 2369 C CA . THR B 1 80 ? 7.574 -20.188 -19.484 1 96.88 80 THR B CA 1
ATOM 2370 C C . THR B 1 80 ? 7.051 -20.422 -20.891 1 96.88 80 THR B C 1
ATOM 2372 O O . THR B 1 80 ? 7.832 -20.469 -21.844 1 96.88 80 THR B O 1
ATOM 2375 N N . PHE B 1 81 ? 5.727 -20.578 -21 1 97.75 81 PHE B N 1
ATOM 2376 C CA . PHE B 1 81 ? 5.18 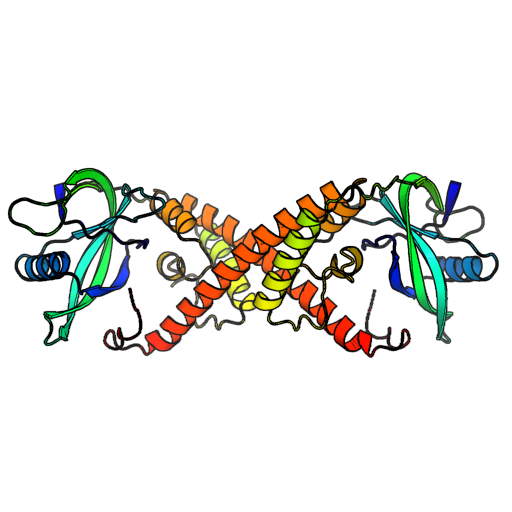-20.828 -22.328 1 97.75 81 PHE B CA 1
ATOM 2377 C C . PHE B 1 81 ? 3.928 -20 -22.562 1 97.75 81 PHE B C 1
ATOM 2379 O O . PHE B 1 81 ? 3.318 -19.5 -21.625 1 97.75 81 PHE B O 1
ATOM 2386 N N . LYS B 1 82 ? 3.631 -19.828 -23.812 1 97.44 82 LYS B N 1
ATOM 2387 C CA . LYS B 1 82 ? 2.357 -19.312 -24.297 1 97.44 82 LYS B CA 1
ATOM 2388 C C . LYS B 1 82 ? 1.57 -20.406 -25.016 1 97.44 82 LYS B C 1
ATOM 2390 O O . LYS B 1 82 ? 2.131 -21.156 -25.812 1 97.44 82 LYS B O 1
ATOM 2395 N N . ILE B 1 83 ? 0.301 -20.484 -24.719 1 96.81 83 ILE B N 1
ATOM 2396 C CA . ILE B 1 83 ? -0.542 -21.516 -25.328 1 96.81 83 ILE B CA 1
ATOM 2397 C C . ILE B 1 83 ? -1.024 -21.047 -26.688 1 96.81 83 ILE B C 1
ATOM 2399 O O . ILE B 1 83 ? -1.58 -19.953 -26.828 1 96.81 83 ILE B O 1
ATOM 2403 N N . ASN B 1 84 ? -0.869 -21.875 -27.672 1 96.5 84 ASN B N 1
ATOM 2404 C CA . ASN B 1 84 ? -1.359 -21.594 -29.031 1 96.5 84 ASN B CA 1
ATOM 2405 C C . ASN B 1 84 ? -2.721 -22.234 -29.266 1 96.5 84 ASN B C 1
ATOM 2407 O O . ASN B 1 84 ? -3.607 -21.609 -29.859 1 96.5 84 ASN B O 1
ATOM 2411 N N . THR B 1 85 ? -2.771 -23.438 -28.859 1 94.62 85 THR B N 1
ATOM 2412 C CA . THR B 1 85 ? -4.031 -24.172 -28.922 1 94.62 85 THR B CA 1
ATOM 2413 C C . THR B 1 85 ? -4.246 -24.984 -27.641 1 94.62 85 THR B C 1
ATOM 2415 O O . THR B 1 85 ? -3.283 -25.453 -27.031 1 94.62 85 THR B O 1
ATOM 2418 N N . PHE B 1 86 ? -5.477 -25.047 -27.312 1 92.75 86 PHE B N 1
ATOM 2419 C CA . PHE B 1 86 ? -5.84 -25.734 -26.078 1 92.75 86 PHE B CA 1
ATOM 2420 C C . PHE B 1 86 ? -6.941 -26.75 -26.328 1 92.75 86 PHE B C 1
ATOM 2422 O O . PHE B 1 86 ? -7.961 -26.438 -26.938 1 92.75 86 PHE B O 1
ATOM 2429 N N . GLN B 1 87 ? -6.684 -27.953 -25.891 1 92.75 87 GLN B N 1
ATOM 2430 C CA . GLN B 1 87 ? -7.668 -29.031 -25.938 1 92.75 87 GLN B CA 1
ATOM 2431 C C . GLN B 1 87 ? -8.125 -29.422 -24.547 1 92.75 87 GLN B C 1
ATOM 2433 O O . GLN B 1 87 ? -7.309 -29.828 -23.703 1 92.75 87 GLN B O 1
ATOM 2438 N N . LYS B 1 88 ? -9.375 -29.406 -24.312 1 92 88 LYS B N 1
ATOM 2439 C CA . LYS B 1 88 ? -9.914 -29.656 -22.969 1 92 88 LYS B CA 1
ATOM 2440 C C . LYS B 1 88 ? -9.625 -31.078 -22.5 1 92 88 LYS B C 1
ATOM 2442 O O . LYS B 1 88 ? -9.438 -31.312 -21.312 1 92 88 LYS B O 1
ATOM 2447 N N . VAL B 1 89 ? -9.641 -31.922 -23.484 1 92.44 89 VAL B N 1
ATOM 2448 C CA . VAL B 1 89 ? -9.336 -33.312 -23.188 1 92.44 89 VAL B CA 1
ATOM 2449 C C . VAL B 1 89 ? -8.422 -33.906 -24.266 1 92.44 89 VAL B C 1
ATOM 2451 O O . VAL B 1 89 ? -8.719 -33.812 -25.453 1 92.44 89 VAL B O 1
ATOM 2454 N N . MET B 1 90 ? -7.289 -34.344 -23.781 1 92.38 90 MET B N 1
ATOM 2455 C CA . MET B 1 90 ? -6.355 -35 -24.688 1 92.38 90 MET B CA 1
ATOM 2456 C C . MET B 1 90 ? -6.844 -36.406 -25.062 1 92.38 90 MET B C 1
ATOM 2458 O O . MET B 1 90 ? -7.449 -37.094 -24.234 1 92.38 90 MET B O 1
ATOM 2462 N N . ASP B 1 91 ? -6.504 -36.812 -26.234 1 92 91 ASP B N 1
ATOM 2463 C CA . ASP B 1 91 ? -6.965 -38.125 -26.719 1 92 91 ASP B CA 1
ATOM 2464 C C . ASP B 1 91 ? -6.492 -39.25 -25.797 1 92 91 ASP B C 1
ATOM 2466 O O . ASP B 1 91 ? -5.293 -39.406 -25.547 1 92 91 ASP B O 1
ATOM 2470 N N . GLY B 1 92 ? -7.441 -39.969 -25.297 1 94.69 92 GLY B N 1
ATOM 2471 C CA . GLY B 1 92 ? -7.152 -41.125 -24.469 1 94.69 92 GLY B CA 1
ATOM 2472 C C . GLY B 1 92 ? -6.77 -40.75 -23.047 1 94.69 92 GLY B C 1
ATOM 2473 O O . GLY B 1 92 ? -6.262 -41.594 -22.297 1 94.69 92 GLY B O 1
ATOM 2474 N N . LYS B 1 93 ? -6.891 -39.531 -22.797 1 96.19 93 LYS B N 1
ATOM 2475 C CA . LYS B 1 93 ? -6.523 -39.062 -21.453 1 96.19 93 LYS B CA 1
ATOM 2476 C C . LYS B 1 93 ? -7.691 -38.344 -20.781 1 96.19 93 LYS B C 1
ATOM 2478 O O . LYS B 1 93 ? -8.703 -38.062 -21.422 1 96.19 93 LYS B O 1
ATOM 2483 N N . LEU B 1 94 ? -7.59 -38.062 -19.469 1 97 94 LEU B N 1
ATOM 2484 C CA . LEU B 1 94 ? -8.602 -37.344 -18.719 1 97 94 LEU B CA 1
ATOM 2485 C C . LEU B 1 94 ? -8.242 -35.875 -18.609 1 97 94 LEU B C 1
ATOM 2487 O O . LEU B 1 94 ? -9.094 -35.031 -18.281 1 97 94 LEU B O 1
ATOM 2491 N N . TYR B 1 95 ? -7 -35.594 -18.812 1 96.5 95 TYR B N 1
ATOM 2492 C CA . TYR B 1 95 ? -6.516 -34.219 -18.641 1 96.5 95 TYR B CA 1
ATOM 2493 C C . TYR B 1 95 ? -6.383 -33.5 -19.969 1 96.5 95 TYR B C 1
ATOM 2495 O O . TYR B 1 95 ? -6.445 -34.125 -21.031 1 96.5 95 TYR B O 1
ATOM 2503 N N . ALA B 1 96 ? -6.238 -32.156 -19.906 1 96.44 96 ALA B N 1
ATOM 2504 C CA . ALA B 1 96 ? -6.152 -31.297 -21.078 1 96.44 96 ALA B CA 1
ATOM 2505 C C . ALA B 1 96 ? -4.738 -31.297 -21.656 1 96.44 96 ALA B C 1
ATOM 2507 O O . ALA B 1 96 ? -3.812 -31.828 -21.047 1 96.44 96 ALA B O 1
ATOM 2508 N N . ALA B 1 97 ? -4.629 -30.781 -22.844 1 96.44 97 ALA B N 1
ATOM 2509 C CA . ALA B 1 97 ? -3.342 -30.578 -23.516 1 96.44 97 ALA B CA 1
ATOM 2510 C C . ALA B 1 97 ? -3.357 -29.328 -24.375 1 96.44 97 ALA B C 1
ATOM 2512 O O . ALA B 1 97 ? -4.422 -28.766 -24.656 1 96.44 97 ALA B O 1
ATOM 2513 N N . GLY B 1 98 ? -2.186 -28.812 -24.672 1 96.44 98 GLY B N 1
ATOM 2514 C CA . GLY B 1 98 ? -2.084 -27.641 -25.531 1 96.44 98 GLY B CA 1
ATOM 2515 C C . GLY B 1 98 ? -0.772 -27.578 -26.297 1 96.44 98 GLY B C 1
ATOM 2516 O O . GLY B 1 98 ? 0.247 -28.094 -25.828 1 96.44 98 GLY B O 1
ATOM 2517 N N . GLN B 1 99 ? -0.931 -27.016 -27.5 1 97.31 99 GLN B N 1
ATOM 2518 C CA . GLN B 1 99 ? 0.289 -26.641 -28.203 1 97.31 99 GLN B CA 1
ATOM 2519 C C . GLN B 1 99 ? 0.852 -25.328 -27.656 1 97.31 99 GLN B C 1
ATOM 2521 O O . GLN B 1 99 ? 0.119 -24.344 -27.5 1 97.31 99 GLN B O 1
ATOM 2526 N N . VAL B 1 100 ? 2.217 -25.375 -27.375 1 97.62 100 VAL B N 1
ATOM 2527 C CA . VAL B 1 100 ? 2.754 -24.188 -26.703 1 97.62 100 VAL B CA 1
ATOM 2528 C C . VAL B 1 100 ? 3.988 -23.688 -27.453 1 97.62 100 VAL B C 1
ATOM 2530 O O . VAL B 1 100 ? 4.59 -24.438 -28.234 1 97.62 100 VAL B O 1
ATOM 2533 N N . GLU B 1 101 ? 4.219 -22.422 -27.297 1 97.38 101 GLU B N 1
ATOM 2534 C CA . GLU B 1 101 ? 5.5 -21.812 -27.641 1 97.38 101 GLU B CA 1
ATOM 2535 C C . GLU B 1 101 ? 6.207 -21.297 -26.391 1 97.38 101 GLU B C 1
ATOM 2537 O O . GLU B 1 101 ? 5.59 -20.641 -25.547 1 97.38 101 GLU B O 1
ATOM 2542 N N . TYR B 1 102 ? 7.457 -21.688 -26.328 1 97.38 102 TYR B N 1
ATOM 2543 C CA . TYR B 1 102 ? 8.219 -21.25 -25.172 1 97.38 102 TYR B CA 1
ATOM 2544 C C . TYR B 1 102 ? 8.719 -19.828 -25.344 1 97.38 102 TYR B C 1
ATOM 2546 O O . TYR B 1 102 ? 9.133 -19.438 -26.438 1 97.38 102 TYR B O 1
ATOM 2554 N N . LEU B 1 103 ? 8.648 -19.125 -24.25 1 96.75 103 LEU B N 1
ATOM 2555 C CA . LEU B 1 103 ? 9.086 -17.734 -24.281 1 96.75 103 LEU B CA 1
ATOM 2556 C C . LEU B 1 103 ? 10.578 -17.625 -23.984 1 96.75 103 LEU B C 1
ATOM 2558 O O . LEU B 1 103 ? 11.094 -18.297 -23.078 1 96.75 103 LEU B O 1
ATOM 2562 N N . PRO B 1 104 ? 11.219 -16.812 -24.828 1 95.5 104 PRO B N 1
ATOM 2563 C CA . PRO B 1 104 ? 12.617 -16.562 -24.484 1 95.5 104 PRO B CA 1
ATOM 2564 C C . PRO B 1 104 ? 12.781 -15.719 -23.219 1 95.5 104 PRO B C 1
ATOM 2566 O O . PRO B 1 104 ? 11.852 -15.016 -22.828 1 95.5 104 PRO B O 1
ATOM 2569 N N . TYR B 1 105 ? 13.859 -15.938 -22.516 1 92.88 105 TYR B N 1
ATOM 2570 C CA . TYR B 1 105 ? 14.227 -15.133 -21.359 1 92.88 105 TYR B CA 1
ATOM 2571 C C . TYR B 1 105 ? 15.664 -14.648 -21.453 1 92.88 105 TYR B C 1
ATOM 2573 O O . TYR B 1 105 ? 16.578 -15.453 -21.625 1 92.88 105 TYR B O 1
ATOM 2581 N N . TYR B 1 106 ? 15.805 -13.281 -21.375 1 94.94 106 TYR B N 1
ATOM 2582 C CA . TYR B 1 106 ? 17.125 -12.68 -21.5 1 94.94 106 TYR B CA 1
ATOM 2583 C C . TYR B 1 106 ? 17.578 -12.07 -20.188 1 94.94 106 TYR B C 1
ATOM 2585 O O . TYR B 1 106 ? 16.906 -11.188 -19.641 1 94.94 106 TYR B O 1
ATOM 2593 N N . ASP B 1 107 ? 18.672 -12.617 -19.641 1 92.25 107 ASP B N 1
ATOM 2594 C CA . ASP B 1 107 ? 19.25 -12.039 -18.422 1 92.25 107 ASP B CA 1
ATOM 2595 C C . ASP B 1 107 ? 20.141 -10.844 -18.766 1 92.25 107 ASP B C 1
ATOM 2597 O O . ASP B 1 107 ? 21.359 -10.969 -18.812 1 92.25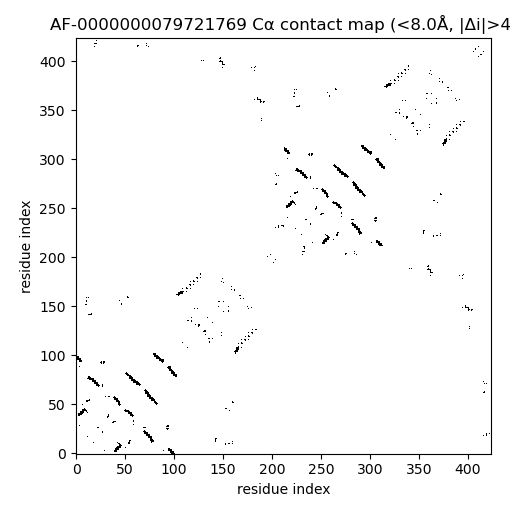 107 ASP B O 1
ATOM 2601 N N . ASP B 1 108 ? 19.5 -9.695 -18.859 1 93.38 108 ASP B N 1
ATOM 2602 C CA . ASP B 1 108 ? 20.203 -8.508 -19.328 1 93.38 108 ASP B CA 1
ATOM 2603 C C . ASP B 1 108 ? 20.391 -7.496 -18.203 1 93.38 108 ASP B C 1
ATOM 2605 O O . ASP B 1 108 ? 20.766 -6.344 -18.438 1 93.38 108 ASP B O 1
ATOM 2609 N N . SER B 1 109 ? 20.094 -7.93 -16.953 1 84.38 109 SER B N 1
ATOM 2610 C CA . SER B 1 109 ? 20.094 -6.953 -15.875 1 84.38 109 SER B CA 1
ATOM 2611 C C . SER B 1 109 ? 21.516 -6.574 -15.477 1 84.38 109 SER B C 1
ATOM 2613 O O . SER B 1 109 ? 22.469 -7.32 -15.742 1 84.38 109 SER B O 1
ATOM 2615 N N . VAL B 1 110 ? 21.5 -5.379 -14.953 1 87.5 110 VAL B N 1
ATOM 2616 C CA . VAL B 1 110 ? 22.797 -4.902 -14.453 1 87.5 110 VAL B CA 1
ATOM 2617 C C . VAL B 1 110 ? 22.828 -5.035 -12.93 1 87.5 110 VAL B C 1
ATOM 2619 O O . VAL B 1 110 ? 21.797 -5.008 -12.273 1 87.5 110 VAL B O 1
ATOM 2622 N N . ARG B 1 111 ? 24.031 -5.148 -12.508 1 89.94 111 ARG B N 1
ATOM 2623 C CA . ARG B 1 111 ? 24.281 -5.402 -11.094 1 89.94 111 ARG B CA 1
ATOM 2624 C C . ARG B 1 111 ? 23.672 -4.297 -10.227 1 89.94 111 ARG B C 1
ATOM 2626 O O . ARG B 1 111 ? 23.109 -4.566 -9.164 1 89.94 111 ARG B O 1
ATOM 2633 N N . THR B 1 112 ? 23.75 -3.109 -10.656 1 93.88 112 THR B N 1
ATOM 2634 C CA . THR B 1 112 ? 23.25 -1.975 -9.891 1 93.88 112 THR B CA 1
ATOM 2635 C C . THR B 1 112 ? 21.734 -2.076 -9.695 1 93.88 112 THR B C 1
ATOM 2637 O O . THR B 1 112 ? 21.219 -1.768 -8.617 1 93.88 112 THR B O 1
ATOM 2640 N N . LEU B 1 113 ? 21.078 -2.469 -10.68 1 94.5 113 LEU B N 1
ATOM 2641 C CA . LEU B 1 113 ? 19.625 -2.635 -10.594 1 94.5 113 LEU B CA 1
ATOM 2642 C C . LEU B 1 113 ? 19.266 -3.762 -9.625 1 94.5 113 LEU B C 1
ATOM 2644 O O . LEU B 1 113 ? 18.344 -3.627 -8.828 1 94.5 113 LEU B O 1
ATOM 2648 N N . GLU B 1 114 ? 20 -4.824 -9.688 1 92.62 114 GLU B N 1
ATOM 2649 C CA . GLU B 1 114 ? 19.781 -5.938 -8.766 1 92.62 114 GLU B CA 1
ATOM 2650 C C . GLU B 1 114 ? 20 -5.512 -7.32 1 92.62 114 GLU B C 1
ATOM 2652 O O . GLU B 1 114 ? 19.203 -5.855 -6.438 1 92.62 114 GLU B O 1
ATOM 2657 N N . GLU B 1 115 ? 21.031 -4.762 -7.145 1 92.88 115 GLU B N 1
ATOM 2658 C CA . GLU B 1 115 ? 21.344 -4.277 -5.805 1 92.88 115 GLU B CA 1
ATOM 2659 C C . GLU B 1 115 ? 20.25 -3.34 -5.289 1 92.88 115 GLU B C 1
ATOM 2661 O O . GLU B 1 115 ? 19.906 -3.381 -4.105 1 92.88 115 GLU B O 1
ATOM 2666 N N . ASN B 1 116 ? 19.812 -2.516 -6.141 1 95.38 116 ASN B N 1
ATOM 2667 C CA . ASN B 1 116 ? 18.734 -1.604 -5.758 1 95.38 116 ASN B CA 1
ATOM 2668 C C . ASN B 1 116 ? 17.469 -2.361 -5.352 1 95.38 116 ASN B C 1
ATOM 2670 O O . ASN B 1 116 ? 16.875 -2.064 -4.316 1 95.38 116 ASN B O 1
ATOM 2674 N N . VAL B 1 117 ? 17.109 -3.312 -6.109 1 95.62 117 VAL B N 1
ATOM 2675 C CA . VAL B 1 117 ? 15.906 -4.105 -5.836 1 95.62 117 VAL B CA 1
ATOM 2676 C C . VAL B 1 117 ? 16.078 -4.863 -4.523 1 95.62 117 VAL B C 1
ATOM 2678 O O . VAL B 1 117 ? 15.164 -4.914 -3.699 1 95.62 117 VAL B O 1
ATOM 2681 N N . LEU B 1 118 ? 17.281 -5.41 -4.363 1 92.88 118 LEU B N 1
ATOM 2682 C CA . LEU B 1 118 ? 17.547 -6.113 -3.115 1 92.88 118 LEU B CA 1
ATOM 2683 C C . LEU B 1 118 ? 17.422 -5.18 -1.919 1 92.88 118 LEU B C 1
ATOM 2685 O O . LEU B 1 118 ? 16.844 -5.551 -0.895 1 92.88 118 LEU B O 1
ATOM 2689 N N . GLY B 1 119 ? 17.984 -4.004 -2.039 1 93.62 119 GLY B N 1
ATOM 2690 C CA . GLY B 1 119 ? 17.844 -3.021 -0.977 1 93.62 119 GLY B CA 1
ATOM 2691 C C . GLY B 1 119 ? 16.391 -2.719 -0.634 1 93.62 119 GLY B C 1
ATOM 2692 O O . GLY B 1 119 ? 16.031 -2.604 0.541 1 93.62 119 GLY B O 1
ATOM 2693 N N . LEU B 1 120 ? 15.555 -2.617 -1.616 1 96.44 120 LEU B N 1
ATOM 2694 C CA . LEU B 1 120 ? 14.133 -2.354 -1.416 1 96.44 120 LEU B CA 1
ATOM 2695 C C . LEU B 1 120 ? 13.453 -3.543 -0.749 1 96.44 120 LEU B C 1
ATOM 2697 O O . LEU B 1 120 ? 12.562 -3.363 0.091 1 96.44 120 LEU B O 1
ATOM 2701 N N . ILE B 1 121 ? 13.859 -4.734 -1.116 1 94.56 121 ILE B N 1
ATOM 2702 C CA . ILE B 1 121 ? 13.289 -5.93 -0.501 1 94.56 121 ILE B CA 1
ATOM 2703 C C . ILE B 1 121 ? 13.633 -5.957 0.987 1 94.56 121 ILE B C 1
ATOM 2705 O O . ILE B 1 121 ? 12.773 -6.234 1.824 1 94.56 121 ILE B O 1
ATOM 2709 N N . ILE B 1 122 ? 14.852 -5.648 1.282 1 92.5 122 ILE B N 1
ATOM 2710 C CA . ILE B 1 122 ? 15.297 -5.621 2.67 1 92.5 122 ILE B CA 1
ATOM 2711 C C . ILE B 1 122 ? 14.492 -4.582 3.449 1 92.5 122 ILE B C 1
ATOM 2713 O O . ILE B 1 122 ? 14.047 -4.848 4.57 1 92.5 122 ILE B O 1
ATOM 2717 N N . GLU B 1 123 ? 14.281 -3.463 2.871 1 94.94 123 GLU B N 1
ATOM 2718 C CA . GLU B 1 123 ? 13.492 -2.416 3.51 1 94.94 123 GLU B CA 1
ATOM 2719 C C . GLU B 1 123 ? 12.055 -2.875 3.74 1 94.94 123 GLU B C 1
ATOM 2721 O O . GLU B 1 123 ? 11.492 -2.66 4.816 1 94.94 123 GLU B O 1
ATOM 2726 N N . LEU B 1 124 ? 11.484 -3.479 2.756 1 95.81 124 LEU B N 1
ATOM 2727 C CA . LEU B 1 124 ? 10.125 -3.986 2.867 1 95.81 124 LEU B CA 1
ATOM 2728 C C . LEU B 1 124 ? 10.008 -4.988 4.012 1 95.81 124 LEU B C 1
ATOM 2730 O O . LEU B 1 124 ? 9.094 -4.887 4.836 1 95.81 124 LEU B O 1
ATOM 2734 N N . TYR B 1 125 ? 10.953 -5.922 4.031 1 92.94 125 TYR B N 1
ATOM 2735 C CA . TYR B 1 125 ? 10.922 -6.953 5.062 1 92.94 125 TYR B CA 1
ATOM 2736 C C . TYR B 1 125 ? 11.07 -6.34 6.449 1 92.94 125 TYR B C 1
ATOM 2738 O O . TYR B 1 125 ? 10.461 -6.816 7.414 1 92.94 125 TYR B O 1
ATOM 2746 N N . GLY B 1 126 ? 11.836 -5.324 6.594 1 92.19 126 GLY B N 1
ATOM 2747 C CA . GLY B 1 126 ? 11.922 -4.586 7.844 1 92.19 126 GLY B CA 1
ATOM 2748 C C . GLY B 1 126 ? 10.594 -4.004 8.289 1 92.19 126 GLY B C 1
ATOM 2749 O O . GLY B 1 126 ? 10.211 -4.133 9.453 1 92.19 126 GLY B O 1
ATOM 2750 N N . LEU B 1 127 ? 9.914 -3.414 7.363 1 93.25 127 LEU B N 1
ATOM 2751 C CA . LEU B 1 127 ? 8.617 -2.811 7.656 1 93.25 127 LEU B CA 1
ATOM 2752 C C . LEU B 1 127 ? 7.59 -3.877 8.016 1 93.25 127 LEU B C 1
ATOM 2754 O O . LEU B 1 127 ? 6.676 -3.623 8.805 1 93.25 127 LEU B O 1
ATOM 2758 N N . MET B 1 128 ? 7.785 -5.059 7.441 1 90.62 128 MET B N 1
ATOM 2759 C CA . MET B 1 128 ? 6.871 -6.172 7.684 1 90.62 128 MET B CA 1
ATOM 2760 C C . MET B 1 128 ? 7.234 -6.906 8.969 1 90.62 128 MET B C 1
ATOM 2762 O O . MET B 1 128 ? 6.516 -7.812 9.398 1 90.62 128 MET B O 1
ATOM 2766 N N . ASP B 1 129 ? 8.305 -6.562 9.578 1 88 129 ASP B N 1
ATOM 2767 C CA . ASP B 1 129 ? 8.828 -7.191 10.789 1 88 129 ASP B CA 1
ATOM 2768 C C . ASP B 1 129 ? 9.109 -8.672 10.562 1 88 129 ASP B C 1
ATOM 2770 O O . ASP B 1 129 ? 8.703 -9.516 11.367 1 88 129 ASP B O 1
ATOM 2774 N N . VAL B 1 130 ? 9.609 -8.961 9.383 1 85.06 130 VAL B N 1
ATOM 2775 C CA . VAL B 1 130 ? 10.008 -10.328 9.078 1 85.06 130 VAL B CA 1
ATOM 2776 C C . VAL B 1 130 ? 11.531 -10.414 9.016 1 85.06 130 VAL B C 1
ATOM 2778 O O . VAL B 1 130 ? 12.203 -9.461 8.625 1 85.06 130 VAL B O 1
ATOM 2781 N N . SER B 1 131 ? 12.047 -11.469 9.602 1 74.44 131 SER B N 1
ATOM 2782 C CA . SER B 1 131 ? 13.492 -11.664 9.633 1 74.44 131 SER B CA 1
ATOM 2783 C C . SER B 1 131 ? 14.039 -11.969 8.242 1 74.44 131 SER B C 1
ATOM 2785 O O . SER B 1 131 ? 13.414 -12.695 7.473 1 74.44 131 SER B O 1
ATOM 2787 N N . ILE B 1 132 ? 14.938 -11.18 7.777 1 66.19 132 ILE B N 1
ATOM 2788 C CA . ILE B 1 132 ? 15.617 -11.328 6.496 1 66.19 132 ILE B CA 1
ATOM 2789 C C . ILE B 1 132 ? 16.781 -12.312 6.641 1 66.19 132 ILE B C 1
ATOM 2791 O O . ILE B 1 132 ? 17.922 -11.898 6.855 1 66.19 132 ILE B O 1
ATOM 2795 N N . LEU B 1 133 ? 16.641 -13.359 7.09 1 61.12 133 LEU B N 1
ATOM 2796 C CA . LEU B 1 133 ? 17.859 -14.125 7.344 1 61.12 133 LEU B CA 1
ATOM 2797 C C . LEU B 1 133 ? 18.547 -14.508 6.035 1 61.12 133 LEU B C 1
ATOM 2799 O O . LEU B 1 133 ? 17.938 -15.125 5.164 1 61.12 133 LEU B O 1
ATOM 2803 N N . GLY B 1 134 ? 19.766 -13.859 5.848 1 65.88 134 GLY B N 1
ATOM 2804 C CA . GLY B 1 134 ? 20.797 -14.367 4.949 1 65.88 134 GLY B CA 1
ATOM 2805 C C . GLY B 1 134 ? 20.641 -13.883 3.521 1 65.88 134 GLY B C 1
ATOM 2806 O O . GLY B 1 134 ? 21.188 -14.484 2.594 1 65.88 134 GLY B O 1
ATOM 2807 N N . LEU B 1 135 ? 19.734 -12.883 3.311 1 71.38 135 LEU B N 1
ATOM 2808 C CA . LEU B 1 135 ? 19.609 -12.43 1.931 1 71.38 135 LEU B CA 1
ATOM 2809 C C . LEU B 1 135 ? 20.781 -11.555 1.534 1 71.38 135 LEU B C 1
ATOM 2811 O O . LEU B 1 135 ? 21.109 -10.586 2.227 1 71.38 135 LEU B O 1
ATOM 2815 N N . THR B 1 136 ? 21.609 -12.062 0.597 1 69.62 136 THR B N 1
ATOM 2816 C CA . THR B 1 136 ? 22.719 -11.312 0.019 1 69.62 136 THR B CA 1
ATOM 2817 C C . THR B 1 136 ? 22.562 -11.203 -1.495 1 69.62 136 THR B C 1
ATOM 2819 O O . THR B 1 136 ? 21.75 -11.914 -2.098 1 69.62 136 THR B O 1
ATOM 2822 N N . VAL B 1 137 ? 23.266 -10.25 -2.066 1 68.94 137 VAL B N 1
ATOM 2823 C CA . VAL B 1 137 ? 23.234 -10.055 -3.512 1 68.94 137 VAL B CA 1
ATOM 2824 C C . VAL B 1 137 ? 23.719 -11.328 -4.211 1 68.94 137 VAL B C 1
ATOM 2826 O O . VAL B 1 137 ? 23.203 -11.68 -5.281 1 68.94 137 VAL B O 1
ATOM 2829 N N . GLU B 1 138 ? 24.594 -12.078 -3.619 1 73.5 138 GLU B N 1
ATOM 2830 C CA . GLU B 1 138 ? 25.188 -13.273 -4.219 1 73.5 138 GLU B CA 1
ATOM 2831 C C . GLU B 1 138 ? 24.172 -14.414 -4.309 1 73.5 138 GLU B C 1
ATOM 2833 O O . GLU B 1 138 ? 24.234 -15.227 -5.234 1 73.5 138 GLU B O 1
ATOM 2838 N N . ASN B 1 139 ? 23.297 -14.367 -3.441 1 70.62 139 ASN B N 1
ATOM 2839 C CA . ASN B 1 139 ? 22.328 -15.461 -3.426 1 70.62 139 ASN B CA 1
ATOM 2840 C C . ASN B 1 139 ? 20.938 -14.969 -3.781 1 70.62 139 ASN B C 1
ATOM 2842 O O . ASN B 1 139 ? 19.953 -15.688 -3.588 1 70.62 139 ASN B O 1
ATOM 2846 N N . PHE B 1 140 ? 21.094 -13.836 -4.359 1 73.5 140 PHE B N 1
ATOM 2847 C CA . PHE B 1 140 ? 19.812 -13.203 -4.656 1 73.5 140 PHE B CA 1
ATOM 2848 C C . PHE B 1 140 ? 19.172 -13.844 -5.883 1 73.5 140 PHE B C 1
ATOM 2850 O O . PHE B 1 140 ? 19.75 -13.844 -6.969 1 73.5 140 PHE B O 1
ATOM 2857 N N . ASP B 1 141 ? 18.125 -14.539 -5.621 1 78.88 141 ASP B N 1
ATOM 2858 C CA . ASP B 1 141 ? 17.266 -15.039 -6.688 1 78.88 141 ASP B CA 1
ATOM 2859 C C . ASP B 1 141 ? 15.852 -14.469 -6.562 1 78.88 141 ASP B C 1
ATOM 2861 O O . ASP B 1 141 ? 15.086 -14.875 -5.688 1 78.88 141 ASP B O 1
ATOM 2865 N N . ILE B 1 142 ? 15.594 -13.484 -7.492 1 80.12 142 ILE B N 1
ATOM 2866 C CA . ILE B 1 142 ? 14.328 -12.75 -7.418 1 80.12 142 ILE B CA 1
ATOM 2867 C C . ILE B 1 142 ? 13.156 -13.727 -7.523 1 80.12 142 ILE B C 1
ATOM 2869 O O . ILE B 1 142 ? 12.094 -13.492 -6.945 1 80.12 142 ILE B O 1
ATOM 2873 N N . TYR B 1 143 ? 13.367 -14.852 -8.172 1 78.06 143 TYR B N 1
ATOM 2874 C CA . TYR B 1 143 ? 12.266 -15.773 -8.422 1 78.06 143 TYR B CA 1
ATOM 2875 C C . TYR B 1 143 ? 11.891 -16.531 -7.156 1 78.06 143 TYR B C 1
ATOM 2877 O O . TYR B 1 143 ? 10.773 -17.031 -7.039 1 78.06 143 TYR B O 1
ATOM 2885 N N . GLN B 1 144 ? 12.812 -16.531 -6.195 1 79.31 144 GLN B N 1
ATOM 2886 C CA . GLN B 1 144 ? 12.5 -17.141 -4.902 1 79.31 144 GLN B CA 1
ATOM 2887 C C . GLN B 1 144 ? 11.719 -16.172 -4.02 1 79.31 144 GLN B C 1
ATOM 2889 O O . GLN B 1 144 ? 11.117 -16.578 -3.02 1 79.31 144 GLN B O 1
ATOM 2894 N N . LEU B 1 145 ? 11.758 -14.938 -4.445 1 87.44 145 LEU B N 1
ATOM 2895 C CA . LEU B 1 145 ? 11.172 -13.93 -3.561 1 87.44 145 LEU B CA 1
ATOM 2896 C C . LEU B 1 145 ? 9.898 -13.352 -4.16 1 87.44 145 LEU B C 1
ATOM 2898 O O . LEU B 1 145 ? 9.18 -12.602 -3.496 1 87.44 145 LEU B O 1
ATOM 2902 N N . ILE B 1 146 ? 9.578 -13.703 -5.367 1 91.62 146 ILE B N 1
ATOM 2903 C CA . ILE B 1 146 ? 8.492 -13.094 -6.129 1 91.62 146 ILE B CA 1
ATOM 2904 C C . ILE B 1 146 ? 7.18 -13.227 -5.355 1 91.62 146 ILE B C 1
ATOM 2906 O O . ILE B 1 146 ? 6.406 -12.273 -5.262 1 91.62 146 ILE B O 1
ATOM 2910 N N . HIS B 1 147 ? 6.961 -14.375 -4.691 1 91.88 147 HIS B N 1
ATOM 2911 C CA . HIS B 1 147 ? 5.715 -14.633 -3.984 1 91.88 147 HIS B CA 1
ATOM 2912 C C . HIS B 1 147 ? 5.727 -14.008 -2.594 1 91.88 147 HIS B C 1
ATOM 2914 O O . HIS B 1 147 ? 4.742 -14.102 -1.856 1 91.88 147 HIS B O 1
ATOM 2920 N N . LYS B 1 148 ? 6.809 -13.359 -2.252 1 91.62 148 LYS B N 1
ATOM 2921 C CA . LYS B 1 148 ? 7.016 -12.953 -0.865 1 91.62 148 LYS B CA 1
ATOM 2922 C C . LYS B 1 148 ? 7.211 -11.445 -0.756 1 91.62 148 LYS B C 1
ATOM 2924 O O . LYS B 1 148 ? 7.742 -10.953 0.241 1 91.62 148 LYS B O 1
ATOM 2929 N N . ILE B 1 149 ? 6.832 -10.75 -1.805 1 94.81 149 ILE B N 1
ATOM 2930 C CA . ILE B 1 149 ? 7.102 -9.312 -1.766 1 94.81 149 ILE B CA 1
ATOM 2931 C C . ILE B 1 149 ? 5.812 -8.539 -2.014 1 94.81 149 ILE B C 1
ATOM 2933 O O . ILE B 1 149 ? 5.848 -7.363 -2.377 1 94.81 149 ILE B O 1
ATOM 2937 N N . GLY B 1 150 ? 4.707 -9.203 -1.942 1 95.81 150 GLY B N 1
ATOM 2938 C CA . GLY B 1 150 ? 3.43 -8.516 -1.918 1 95.81 150 GLY B CA 1
ATOM 2939 C C . GLY B 1 150 ? 2.824 -8.328 -3.297 1 95.81 150 G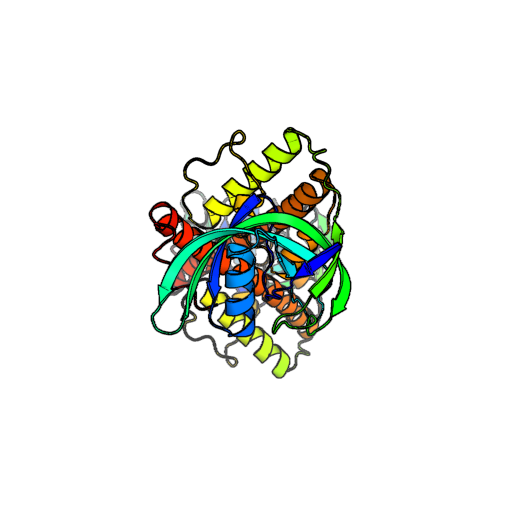LY B C 1
ATOM 2940 O O . GLY B 1 150 ? 1.982 -7.453 -3.5 1 95.81 150 GLY B O 1
ATOM 2941 N N . LEU B 1 151 ? 3.201 -9.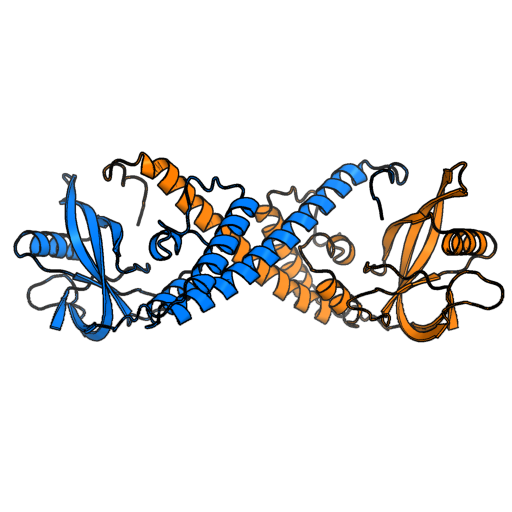047 -4.258 1 96.94 151 LEU B N 1
ATOM 2942 C CA . LEU B 1 151 ? 2.586 -8.984 -5.578 1 96.94 151 LEU B CA 1
ATOM 2943 C C . LEU B 1 151 ? 1.225 -9.664 -5.582 1 96.94 151 LEU B C 1
ATOM 2945 O O . LEU B 1 151 ? 1.05 -10.711 -4.953 1 96.94 151 LEU B O 1
ATOM 2949 N N . SER B 1 152 ? 0.289 -9.055 -6.285 1 94.44 152 SER B N 1
ATOM 2950 C CA . SER B 1 152 ? -0.951 -9.766 -6.59 1 94.44 152 SER B CA 1
ATOM 2951 C C . SER B 1 152 ? -0.724 -10.852 -7.637 1 94.44 152 SER B C 1
ATOM 2953 O O . SER B 1 152 ? 0.297 -10.852 -8.328 1 94.44 152 SER B O 1
ATOM 2955 N N . LEU B 1 153 ? -1.677 -11.734 -7.73 1 93.81 153 LEU B N 1
ATOM 2956 C CA . LEU B 1 153 ? -1.605 -12.766 -8.758 1 93.81 153 LEU B CA 1
ATOM 2957 C C . LEU B 1 153 ? -1.521 -12.148 -10.148 1 93.81 153 LEU B C 1
ATOM 2959 O O . LEU B 1 153 ? -0.759 -12.625 -10.992 1 93.81 153 LEU B O 1
ATOM 2963 N N . ALA B 1 154 ? -2.27 -11.102 -10.367 1 94.88 154 ALA B N 1
ATOM 2964 C CA . ALA B 1 154 ? -2.244 -10.406 -11.656 1 94.88 154 ALA B CA 1
ATOM 2965 C C . ALA B 1 154 ? -0.869 -9.805 -11.922 1 94.88 154 ALA B C 1
ATOM 2967 O O . ALA B 1 154 ? -0.376 -9.852 -13.055 1 94.88 154 ALA B O 1
ATOM 2968 N N . GLN B 1 155 ? -0.302 -9.258 -10.914 1 96.25 155 GLN B N 1
ATOM 2969 C CA . GLN B 1 155 ? 1.034 -8.688 -11.047 1 96.25 155 GLN B CA 1
ATOM 2970 C C . GLN B 1 155 ? 2.07 -9.773 -11.328 1 96.25 155 GLN B C 1
ATOM 2972 O O . GLN B 1 155 ? 2.961 -9.586 -12.164 1 96.25 155 GLN B O 1
ATOM 2977 N N . GLU B 1 156 ? 1.959 -10.898 -10.625 1 96.19 156 GLU B N 1
ATOM 2978 C CA . GLU B 1 156 ? 2.857 -12.016 -10.891 1 96.19 156 GLU B CA 1
ATOM 2979 C C . GLU B 1 156 ? 2.699 -12.516 -12.328 1 96.19 156 GLU B C 1
ATOM 2981 O O . GLU B 1 156 ? 3.688 -12.836 -12.992 1 96.19 156 GLU B O 1
ATOM 2986 N N . TYR B 1 157 ? 1.498 -12.586 -12.766 1 96.31 157 TYR B N 1
ATOM 2987 C CA . TYR B 1 157 ? 1.217 -13.023 -14.133 1 96.31 157 TYR B CA 1
ATOM 2988 C C . TYR B 1 157 ? 1.84 -12.078 -15.148 1 96.31 157 TYR B C 1
ATOM 2990 O O . TYR B 1 157 ? 2.393 -12.516 -16.156 1 96.31 157 TYR B O 1
ATOM 2998 N N . LYS B 1 158 ? 1.774 -10.773 -14.859 1 96.06 158 LYS B N 1
ATOM 2999 C CA . LYS B 1 158 ? 2.424 -9.797 -15.719 1 96.06 158 LYS B CA 1
ATOM 3000 C C . LYS B 1 158 ? 3.932 -10.023 -15.781 1 96.06 158 LYS B C 1
ATOM 3002 O O . LYS B 1 158 ? 4.531 -9.969 -16.859 1 96.06 158 LYS B O 1
ATOM 3007 N N . LEU B 1 159 ? 4.469 -10.336 -14.68 1 95.94 159 LEU B N 1
ATOM 3008 C CA . LEU B 1 159 ? 5.902 -10.609 -14.594 1 95.94 159 LEU B CA 1
ATOM 3009 C C . LEU B 1 159 ? 6.273 -11.828 -15.43 1 95.94 159 LEU B C 1
ATOM 3011 O O . LEU B 1 159 ? 7.297 -11.828 -16.109 1 95.94 159 LEU B O 1
ATOM 3015 N N . LEU B 1 160 ? 5.457 -12.812 -15.367 1 95.5 160 LEU B N 1
ATOM 3016 C CA . LEU B 1 160 ? 5.707 -14.062 -16.078 1 95.5 160 LEU B CA 1
ATOM 3017 C C . LEU B 1 160 ? 5.82 -13.82 -17.578 1 95.5 160 LEU B C 1
ATOM 3019 O O . LEU B 1 160 ? 6.59 -14.5 -18.266 1 95.5 160 LEU B O 1
ATOM 3023 N N . LYS B 1 161 ? 5.16 -12.844 -18.094 1 96.06 161 LYS B N 1
ATOM 3024 C CA . LYS B 1 161 ? 5.059 -12.578 -19.516 1 96.06 161 LYS B CA 1
ATOM 3025 C C . LYS B 1 161 ? 6.254 -11.766 -20.016 1 96.06 161 LYS B C 1
ATOM 3027 O O . LYS B 1 161 ? 6.461 -11.633 -21.219 1 96.06 161 LYS B O 1
ATOM 3032 N N . MET B 1 162 ? 7.086 -11.289 -19.141 1 96 162 MET B N 1
ATOM 3033 C CA . MET B 1 162 ? 8.211 -10.445 -19.516 1 96 162 MET B CA 1
ATOM 3034 C C . MET B 1 162 ? 9.422 -11.289 -19.906 1 96 162 MET B C 1
ATOM 3036 O O . MET B 1 162 ? 9.805 -12.211 -19.188 1 96 162 MET B O 1
ATOM 3040 N N . ASN B 1 163 ? 10.102 -10.805 -20.969 1 96.25 163 ASN B N 1
ATOM 3041 C CA . ASN B 1 163 ? 11.18 -11.609 -21.531 1 96.25 163 ASN B CA 1
ATOM 3042 C C . ASN B 1 163 ? 12.539 -11.18 -20.984 1 96.25 163 ASN B C 1
ATOM 3044 O O . ASN B 1 163 ? 13.516 -11.922 -21.094 1 96.25 163 ASN B O 1
ATOM 3048 N N . TYR B 1 164 ? 12.594 -9.992 -20.469 1 95.81 164 TYR B N 1
ATOM 3049 C CA . TYR B 1 164 ? 13.891 -9.461 -20.062 1 95.81 164 TYR B CA 1
ATOM 3050 C C . TYR B 1 164 ? 13.969 -9.32 -18.547 1 95.81 164 TYR B C 1
ATOM 3052 O O . TYR B 1 164 ? 13.023 -8.836 -17.922 1 95.81 164 TYR B O 1
ATOM 3060 N N . LYS B 1 165 ? 15.125 -9.734 -18.016 1 93.88 165 LYS B N 1
ATOM 3061 C CA . LYS B 1 165 ? 15.336 -9.609 -16.578 1 93.88 165 LYS B CA 1
ATOM 3062 C C . LYS B 1 165 ? 15.266 -8.148 -16.141 1 93.88 165 LYS B C 1
ATOM 3064 O O . LYS B 1 165 ? 14.719 -7.836 -15.078 1 93.88 165 LYS B O 1
ATOM 3069 N N . SER B 1 166 ? 15.797 -7.262 -16.906 1 96.06 166 SER B N 1
ATOM 3070 C CA . SER B 1 166 ? 15.781 -5.84 -16.578 1 96.06 166 SER B CA 1
ATOM 3071 C C . SER B 1 166 ? 14.352 -5.32 -16.453 1 96.06 166 SER B C 1
ATOM 3073 O O . SER B 1 166 ? 14.039 -4.574 -15.523 1 96.06 166 SER B O 1
ATOM 3075 N N . GLU B 1 167 ? 13.508 -5.719 -17.359 1 96.81 167 GLU B N 1
ATOM 3076 C CA . GLU B 1 167 ? 12.109 -5.309 -17.328 1 96.81 167 GLU B CA 1
ATOM 3077 C C . GLU B 1 167 ? 11.406 -5.82 -16.078 1 96.81 167 GLU B C 1
ATOM 3079 O O . GLU B 1 167 ? 10.641 -5.09 -15.438 1 96.81 167 GLU B O 1
ATOM 3084 N N . ARG B 1 168 ? 11.672 -7.066 -15.758 1 96.19 168 ARG B N 1
ATOM 3085 C CA . ARG B 1 168 ? 11.094 -7.648 -14.555 1 96.19 168 ARG B CA 1
ATOM 3086 C C . ARG B 1 168 ? 11.539 -6.891 -13.305 1 96.19 168 ARG B C 1
ATOM 3088 O O . ARG B 1 168 ? 10.711 -6.547 -12.453 1 96.19 168 ARG B O 1
ATOM 3095 N N . LEU B 1 169 ? 12.812 -6.609 -13.258 1 96.06 169 LEU B N 1
ATOM 3096 C CA . LEU B 1 169 ? 13.359 -5.949 -12.078 1 96.06 169 LEU B CA 1
ATOM 3097 C C . LEU B 1 169 ? 12.844 -4.523 -11.961 1 96.06 169 LEU B C 1
ATOM 3099 O O . LEU B 1 169 ? 12.594 -4.035 -10.859 1 96.06 169 LEU B O 1
ATOM 3103 N N . LEU B 1 170 ? 12.695 -3.865 -13.062 1 98.06 170 LEU B N 1
ATOM 3104 C CA . LEU B 1 170 ? 12.148 -2.516 -13.039 1 98.06 170 LEU B CA 1
ATOM 3105 C C . LEU B 1 170 ? 10.695 -2.527 -12.562 1 98.06 170 LEU B C 1
ATOM 3107 O O . LEU B 1 170 ? 10.281 -1.65 -11.797 1 98.06 170 LEU B O 1
ATOM 3111 N N . PHE B 1 171 ? 9.945 -3.469 -13 1 98.12 171 PHE B N 1
ATOM 3112 C CA . PHE B 1 171 ? 8.57 -3.646 -12.547 1 98.12 171 PHE B CA 1
ATOM 3113 C C . PHE B 1 171 ? 8.516 -3.896 -11.047 1 98.12 171 PHE B C 1
ATOM 3115 O O . PHE B 1 171 ? 7.723 -3.277 -10.336 1 98.12 171 PHE B O 1
ATOM 3122 N N . ILE B 1 172 ? 9.383 -4.742 -10.578 1 97.75 172 ILE B N 1
ATOM 3123 C CA . ILE B 1 172 ? 9.453 -5.082 -9.164 1 97.75 172 ILE B CA 1
ATOM 3124 C C . ILE B 1 172 ? 9.883 -3.857 -8.359 1 97.75 172 ILE B C 1
ATOM 3126 O O . ILE B 1 172 ? 9.336 -3.59 -7.285 1 97.75 172 ILE B O 1
ATOM 3130 N N . LYS B 1 173 ? 10.859 -3.164 -8.906 1 98.25 173 LYS B N 1
ATOM 3131 C CA . LYS B 1 173 ? 11.32 -1.949 -8.242 1 98.25 173 LYS B CA 1
ATOM 3132 C C . LYS B 1 173 ? 10.172 -0.972 -8.016 1 98.25 173 LYS B C 1
ATOM 3134 O O . LYS B 1 173 ? 10.008 -0.431 -6.922 1 98.25 173 LYS B O 1
ATOM 3139 N N . ALA B 1 174 ? 9.414 -0.785 -9.047 1 98.44 174 ALA B N 1
ATOM 3140 C CA . ALA B 1 174 ? 8.273 0.116 -8.945 1 98.44 174 ALA B CA 1
ATOM 3141 C C . ALA B 1 174 ? 7.27 -0.379 -7.91 1 98.44 174 ALA B C 1
ATOM 3143 O O . ALA B 1 174 ? 6.766 0.403 -7.098 1 98.44 174 ALA B O 1
ATOM 3144 N N . HIS B 1 175 ? 6.992 -1.614 -7.906 1 98.31 175 HIS B N 1
ATOM 3145 C CA . HIS B 1 175 ? 6.07 -2.227 -6.953 1 98.31 175 HIS B CA 1
ATOM 3146 C C . HIS B 1 175 ? 6.559 -2.035 -5.52 1 98.31 175 HIS B C 1
ATOM 3148 O O . HIS B 1 175 ? 5.789 -1.619 -4.652 1 98.31 175 HIS B O 1
ATOM 3154 N N . LEU B 1 176 ? 7.836 -2.305 -5.328 1 98.31 176 LEU B N 1
ATOM 3155 C CA . LEU B 1 176 ? 8.406 -2.223 -3.986 1 98.31 176 LEU B CA 1
ATOM 3156 C C . LEU B 1 176 ? 8.398 -0.785 -3.479 1 98.31 176 LEU B C 1
ATOM 3158 O O . LEU B 1 176 ? 8.07 -0.536 -2.316 1 98.31 176 LEU B O 1
ATOM 3162 N N . THR B 1 177 ? 8.727 0.1 -4.355 1 98.5 177 THR B N 1
ATOM 3163 C CA . THR B 1 177 ? 8.742 1.51 -3.979 1 98.5 177 THR B CA 1
ATOM 3164 C C . THR B 1 177 ? 7.359 1.957 -3.512 1 98.5 177 THR B C 1
ATOM 3166 O O . THR B 1 177 ? 7.23 2.602 -2.469 1 98.5 177 THR B O 1
ATOM 3169 N N . ASN B 1 178 ? 6.406 1.576 -4.227 1 97.69 178 ASN B N 1
ATOM 3170 C CA . ASN B 1 178 ? 5.035 1.937 -3.879 1 97.69 178 ASN B CA 1
ATOM 3171 C C . ASN B 1 178 ? 4.594 1.265 -2.582 1 97.69 178 ASN B C 1
ATOM 3173 O O . ASN B 1 178 ? 4.004 1.911 -1.714 1 97.69 178 ASN B O 1
ATOM 3177 N N . THR B 1 179 ? 4.805 -0.013 -2.461 1 98.19 179 THR B N 1
ATOM 3178 C CA . THR B 1 179 ? 4.391 -0.783 -1.293 1 98.19 179 THR B CA 1
ATOM 3179 C C . THR B 1 179 ? 5.055 -0.246 -0.028 1 98.19 179 THR B C 1
ATOM 3181 O O . THR B 1 179 ? 4.398 -0.079 1.002 1 98.19 179 THR B O 1
ATOM 3184 N N . ILE B 1 180 ? 6.305 0.096 -0.141 1 98.12 180 ILE B N 1
ATOM 3185 C CA . ILE B 1 180 ? 7.066 0.617 0.987 1 98.12 180 ILE B CA 1
ATOM 3186 C C . ILE B 1 180 ? 6.488 1.962 1.424 1 98.12 180 ILE B C 1
ATOM 3188 O O . ILE B 1 180 ? 6.316 2.211 2.619 1 98.12 180 ILE B O 1
ATOM 3192 N N . GLN B 1 181 ? 6.223 2.742 0.451 1 97.56 181 GLN B N 1
ATOM 3193 C CA . GLN B 1 181 ? 5.645 4.043 0.761 1 97.56 181 GLN B CA 1
ATOM 3194 C C . GLN B 1 181 ? 4.32 3.893 1.508 1 97.56 181 GLN B C 1
ATOM 3196 O O . GLN B 1 181 ? 4.066 4.605 2.48 1 97.56 181 GLN B O 1
ATOM 3201 N N . VAL B 1 182 ? 3.473 3.043 1.082 1 97.31 182 VAL B N 1
ATOM 3202 C CA . VAL B 1 182 ? 2.176 2.826 1.715 1 97.31 182 VAL B CA 1
ATOM 3203 C C . VAL B 1 182 ? 2.375 2.332 3.145 1 97.31 182 VAL B C 1
ATOM 3205 O O . VAL B 1 182 ? 1.716 2.811 4.07 1 97.31 182 VAL B O 1
ATOM 3208 N N . LEU B 1 183 ? 3.297 1.415 3.354 1 97.25 183 LEU B N 1
ATOM 3209 C CA . LEU B 1 183 ? 3.521 0.867 4.688 1 97.25 183 LEU B CA 1
ATOM 3210 C C . LEU B 1 183 ? 4.062 1.938 5.629 1 97.25 183 LEU B C 1
ATOM 3212 O O . LEU B 1 183 ? 3.705 1.965 6.809 1 97.25 183 LEU B O 1
ATOM 3216 N N . LYS B 1 184 ? 4.891 2.779 5.105 1 96.69 184 LYS B N 1
ATOM 3217 C CA . LYS B 1 184 ? 5.402 3.869 5.93 1 96.69 184 LYS B CA 1
ATOM 3218 C C . LYS B 1 184 ? 4.277 4.797 6.379 1 96.69 184 LYS B C 1
ATOM 3220 O O . LYS B 1 184 ? 4.234 5.211 7.539 1 96.69 184 LYS B O 1
ATOM 3225 N N . GLN B 1 185 ? 3.416 5.086 5.465 1 95.88 185 GLN B N 1
ATOM 3226 C CA . GLN B 1 185 ? 2.281 5.953 5.766 1 95.88 185 GLN B CA 1
ATOM 3227 C C . GLN B 1 185 ? 1.339 5.297 6.77 1 95.88 185 GLN B C 1
ATOM 3229 O O . GLN B 1 185 ? 0.829 5.957 7.676 1 95.88 185 GLN B O 1
ATOM 3234 N N . VAL B 1 186 ? 1.129 4.062 6.648 1 95.12 186 VAL B N 1
ATOM 3235 C CA . VAL B 1 186 ? 0.262 3.309 7.551 1 95.12 186 VAL B CA 1
ATOM 3236 C C . VAL B 1 186 ? 0.878 3.27 8.945 1 95.12 186 VAL B C 1
ATOM 3238 O O . VAL B 1 186 ? 0.18 3.459 9.945 1 95.12 186 VAL B O 1
ATOM 3241 N N . ASN B 1 187 ? 2.172 3.033 9.008 1 92.44 187 ASN B N 1
ATOM 3242 C CA . ASN B 1 187 ? 2.863 2.996 10.289 1 92.44 187 ASN B CA 1
ATOM 3243 C C . ASN B 1 187 ? 2.816 4.352 10.992 1 92.44 187 ASN B C 1
ATOM 3245 O O . ASN B 1 187 ? 2.674 4.418 12.211 1 92.44 187 ASN B O 1
ATOM 3249 N N . GLN B 1 188 ? 2.939 5.367 10.219 1 90.88 188 GLN B N 1
ATOM 3250 C CA . GLN B 1 188 ? 2.809 6.703 10.789 1 90.88 188 GLN B CA 1
ATOM 3251 C C . GLN B 1 188 ? 1.416 6.922 11.375 1 90.88 188 GLN B C 1
ATOM 3253 O O . GLN B 1 188 ? 1.272 7.516 12.438 1 90.88 188 GLN B O 1
ATOM 3258 N N . SER B 1 189 ? 0.419 6.449 10.711 1 91.25 189 SER B N 1
ATOM 3259 C CA . SER B 1 189 ? -0.954 6.57 11.195 1 91.25 189 SER B CA 1
ATOM 3260 C C . SER B 1 189 ? -1.16 5.781 12.477 1 91.25 189 SER B C 1
ATOM 3262 O O . SER B 1 189 ? -1.876 6.227 13.383 1 91.25 189 SER B O 1
ATOM 3264 N N . LYS B 1 190 ? -0.532 4.672 12.555 1 88.88 190 LYS B N 1
ATOM 3265 C CA . LYS B 1 190 ? -0.617 3.873 13.781 1 88.88 190 LYS B CA 1
ATOM 3266 C C . LYS B 1 190 ? -0.064 4.641 14.977 1 88.88 190 LYS B C 1
ATOM 3268 O O . LYS B 1 190 ? -0.648 4.613 16.062 1 88.88 190 LYS B O 1
ATOM 3273 N N . GLU B 1 191 ? 1.017 5.277 14.734 1 85.69 191 GLU B N 1
ATOM 3274 C CA . GLU B 1 191 ? 1.611 6.094 15.789 1 85.69 191 GLU B CA 1
ATOM 3275 C C . GLU B 1 191 ? 0.664 7.211 16.219 1 85.69 191 GLU B C 1
ATOM 3277 O O . GLU B 1 191 ? 0.543 7.5 17.422 1 85.69 191 GLU B O 1
ATOM 3282 N N . MET B 1 192 ? -0.017 7.746 15.25 1 83.06 192 MET B N 1
ATOM 3283 C CA . MET B 1 192 ? -0.95 8.836 15.539 1 83.06 192 MET B CA 1
ATOM 3284 C C . MET B 1 192 ? -2.152 8.32 16.328 1 83.06 192 MET B C 1
ATOM 3286 O O . MET B 1 192 ? -2.668 9.016 17.203 1 83.06 192 MET B O 1
ATOM 3290 N N . ILE B 1 193 ? -2.627 7.168 15.961 1 81.5 193 ILE B N 1
ATOM 3291 C CA . ILE B 1 193 ? -3.754 6.562 16.656 1 81.5 193 ILE B CA 1
ATOM 3292 C C . ILE B 1 193 ? -3.352 6.23 18.094 1 81.5 193 ILE B C 1
ATOM 3294 O O . ILE B 1 193 ? -4.125 6.453 19.031 1 81.5 193 ILE B O 1
ATOM 3298 N N . GLY B 1 194 ? -2.184 5.57 18.25 1 74 194 GLY B N 1
ATOM 3299 C CA . GLY B 1 194 ? -1.677 5.27 19.578 1 74 194 GLY B CA 1
ATOM 3300 C C . GLY B 1 194 ? -1.484 6.504 20.438 1 74 194 GLY B C 1
ATOM 3301 O O . GLY B 1 194 ? -1.773 6.484 21.641 1 74 194 GLY B O 1
ATOM 3302 N N . MET B 1 195 ? -0.979 7.492 19.875 1 61.16 195 MET B N 1
ATOM 3303 C CA . MET B 1 195 ? -0.801 8.758 20.578 1 61.16 195 MET B CA 1
ATOM 3304 C C . MET B 1 195 ? -2.141 9.305 21.062 1 61.16 195 MET B C 1
ATOM 3306 O O . MET B 1 195 ? -2.232 9.836 22.172 1 61.16 195 MET B O 1
ATOM 3310 N N . ASN B 1 196 ? -3.182 9.125 20.203 1 53.62 196 ASN B N 1
ATOM 3311 C CA . ASN B 1 196 ? -4.492 9.625 20.609 1 53.62 196 ASN B CA 1
ATOM 3312 C C . ASN B 1 196 ? -5.18 8.68 21.578 1 53.62 196 ASN B C 1
ATOM 3314 O O . ASN B 1 196 ? -6.07 9.086 22.328 1 53.62 196 ASN B O 1
ATOM 3318 N N . GLY B 1 197 ? -4.98 7.328 21.344 1 48.16 197 GLY B N 1
ATOM 3319 C CA . GLY B 1 197 ? -5.422 6.426 22.391 1 48.16 197 GLY B CA 1
ATOM 3320 C C . GLY B 1 197 ? -4.855 6.773 23.766 1 48.16 197 GLY B C 1
ATOM 3321 O O . GLY B 1 197 ? -5.555 6.688 24.766 1 48.16 197 GLY B O 1
ATOM 3322 N N . HIS B 1 198 ? -3.588 6.957 23.734 1 43.09 198 HIS B N 1
ATOM 3323 C CA . HIS B 1 198 ? -2.984 7.48 24.953 1 43.09 198 HIS B CA 1
ATOM 3324 C C . HIS B 1 198 ? -3.475 8.891 25.25 1 43.09 198 HIS B C 1
ATOM 3326 O O . HIS B 1 198 ? -3.607 9.281 26.406 1 43.09 198 HIS B O 1
ATOM 3332 N N . PHE B 1 199 ? -3.676 9.695 24.203 1 38.09 199 PHE B N 1
ATOM 3333 C CA . PHE B 1 199 ? -4.16 11.055 24.406 1 38.09 199 PHE B CA 1
ATOM 3334 C C . PHE B 1 199 ? -5.645 11.047 24.75 1 38.09 199 PHE B C 1
ATOM 3336 O O . PHE B 1 199 ? -6.18 12.055 25.219 1 38.09 199 PHE B O 1
ATOM 3343 N N . LYS B 1 200 ? -6.512 10.172 24.328 1 38.69 200 LYS B N 1
ATOM 3344 C CA . LYS B 1 200 ? -7.812 10.133 24.984 1 38.69 200 LYS B CA 1
ATOM 3345 C C . LYS B 1 200 ? -7.672 10.273 26.5 1 38.69 200 LYS B C 1
ATOM 3347 O O . LYS B 1 200 ? -8.594 10.727 27.172 1 38.69 200 LYS B O 1
ATOM 3352 N N . ASN B 1 201 ? -6.602 9.523 26.984 1 34.44 201 ASN B N 1
ATOM 3353 C CA . ASN B 1 201 ? -6.262 9.977 28.328 1 34.44 201 ASN B CA 1
ATOM 3354 C C . ASN B 1 201 ? -5.387 11.227 28.297 1 34.44 201 ASN B C 1
ATOM 3356 O O . ASN B 1 201 ? -4.645 11.508 29.234 1 34.44 201 ASN B O 1
ATOM 3360 N N . PHE B 1 202 ? -4.906 11.602 27.266 1 31.98 202 PHE B N 1
ATOM 3361 C CA . PHE B 1 202 ? -4.16 12.852 27.188 1 31.98 202 PHE B CA 1
ATOM 3362 C C . PHE B 1 202 ? -5.02 14.023 27.656 1 31.98 202 PHE B C 1
ATOM 3364 O O . PHE B 1 202 ? -6.074 14.289 27.062 1 31.98 202 PHE B O 1
ATOM 3371 N N . ASP B 1 203 ? -4.828 14.375 28.828 1 33.28 203 ASP B N 1
ATOM 3372 C CA . ASP B 1 203 ? -4.75 15.727 29.359 1 33.28 203 ASP B CA 1
ATOM 3373 C C . ASP B 1 203 ? -4.047 16.672 28.375 1 33.28 203 ASP B C 1
ATOM 3375 O O . ASP B 1 203 ? -2.941 16.375 27.906 1 33.28 203 ASP B O 1
ATOM 3379 N N . PRO B 1 204 ? -4.629 17.609 27.484 1 33.53 204 PRO B N 1
ATOM 3380 C CA . PRO B 1 204 ? -3.967 18.672 26.719 1 33.53 204 PRO B CA 1
ATOM 3381 C C . PRO B 1 204 ? -2.566 18.984 27.234 1 33.53 204 PRO B C 1
ATOM 3383 O O . PRO B 1 204 ? -1.818 19.734 26.578 1 33.53 204 PRO B O 1
ATOM 3386 N N . ILE B 1 205 ? -2.152 18.688 28.359 1 33.94 205 ILE B N 1
ATOM 3387 C CA . ILE B 1 205 ? -0.926 19.016 29.078 1 33.94 205 ILE B CA 1
ATOM 3388 C C . ILE B 1 205 ? 0.207 18.109 28.609 1 33.94 205 ILE B C 1
ATOM 3390 O O . ILE B 1 205 ? 1.38 18.484 28.672 1 33.94 205 ILE B O 1
ATOM 3394 N N . ASP B 1 206 ? 0.054 16.953 28.328 1 35.31 206 ASP B N 1
ATOM 3395 C CA . ASP B 1 206 ? 1.253 16.141 28.188 1 35.31 206 ASP B CA 1
ATOM 3396 C C . ASP B 1 206 ? 1.861 16.297 26.797 1 35.31 206 ASP B C 1
ATOM 3398 O O . ASP B 1 206 ? 1.767 15.391 25.953 1 35.31 206 ASP B O 1
ATOM 3402 N N . PHE B 1 207 ? 1.906 17.5 26.156 1 32.06 207 PHE B N 1
ATOM 3403 C CA . PHE B 1 207 ? 2.492 17.969 24.906 1 32.06 207 PHE B CA 1
ATOM 3404 C C . PHE B 1 207 ? 3.99 17.688 24.859 1 32.06 207 PHE B C 1
ATOM 3406 O O . PHE B 1 207 ? 4.695 18.156 23.969 1 32.06 207 PHE B O 1
ATOM 3413 N N . ARG B 1 208 ? 4.547 17.109 25.859 1 37.69 208 ARG B N 1
ATOM 3414 C CA . ARG B 1 208 ? 6 17.047 25.922 1 37.69 208 ARG B CA 1
ATOM 3415 C C . ARG B 1 208 ? 6.57 16.359 24.688 1 37.69 208 ARG B C 1
ATOM 3417 O O . ARG B 1 208 ? 7.746 16.531 24.359 1 37.69 208 ARG B O 1
ATOM 3424 N N . GLU B 1 209 ? 5.961 15.336 24.266 1 32.94 209 GLU B N 1
ATOM 3425 C CA . GLU B 1 209 ? 6.77 14.516 23.359 1 32.94 209 GLU B CA 1
ATOM 3426 C C . GLU B 1 209 ? 6.637 14.984 21.922 1 32.94 209 GLU B C 1
ATOM 3428 O O . GLU B 1 209 ? 7.148 14.336 21 1 32.94 209 GLU B O 1
ATOM 3433 N N . PHE B 1 210 ? 5.809 15.914 21.547 1 31.73 210 PHE B N 1
ATOM 3434 C CA . PHE B 1 210 ? 5.734 16.25 20.141 1 31.73 210 PHE B CA 1
ATOM 3435 C C . PHE B 1 210 ? 6.801 17.266 19.766 1 31.73 210 PHE B C 1
ATOM 3437 O O . PHE B 1 210 ? 6.766 18.406 20.25 1 31.73 210 PHE B O 1
ATOM 3444 N N . LYS B 1 211 ? 8.008 16.781 19.672 1 32.94 211 LYS B N 1
ATOM 3445 C CA . LYS B 1 211 ? 9.031 17.625 19.078 1 32.94 211 LYS B CA 1
ATOM 3446 C C . LYS B 1 211 ? 8.609 18.125 17.703 1 32.94 211 LYS B C 1
ATOM 3448 O O . LYS B 1 211 ? 8.336 17.328 16.812 1 32.94 211 LYS B O 1
ATOM 3453 N N . ILE B 1 212 ? 7.824 19.172 17.656 1 26.23 212 ILE B N 1
ATOM 3454 C CA . ILE B 1 212 ? 7.785 19.875 16.375 1 26.23 212 ILE B CA 1
ATOM 3455 C C . ILE B 1 212 ? 9.188 20.359 16.016 1 26.23 212 ILE B C 1
ATOM 3457 O O . ILE B 1 212 ? 9.898 20.906 16.859 1 26.23 212 ILE B O 1
#

Sequence (424 aa):
MLLPMFPLPSVFFPGEIVALHIFEERYKQLIRDAREAPMNFGVPAYIDGEIAYGTELELKEIIKTYDTGEMDIVCIGRRTFKINTFQKVMDGKLYAAGQVEYLPYYDDSVRTLEENVLGLIIELYGLMDVSILGLTVENFDIYQLIHKIGLSLAQEYKLLKMNYKSERLLFIKAHLTNTIQVLKQVNQSKEMIGMNGHFKNFDPIDFREFKIMLLPMFPLPSVFFPGEIVALHIFEERYKQLIRDAREAPMNFGVPAYIDGEIAYGTELELKEIIKTYDTGEMDIVCIGRRTFKINTFQKVMDGKLYAAGQVEYLPYYDDSVRTLEENVLGLIIELYGLMDVSILGLTVENFDIYQLIHKIGLSLAQEYKLLKMNYKSERLLFIKAHLTNTIQVLKQVNQSKEMIGMNGHFKNFDPIDFREFKI